Protein AF-A0A1Y3NRP9-F1 (afdb_monomer_lite)

Radius of gyration: 60.97 Å; chains: 1; bounding box: 98×82×213 Å

pLDDT: mean 75.51, std 15.4, range [26.47, 95.88]

Sequence (546 aa):
MSKFQNFGVNPIIKQLVQFDTFKNDYSIQDFVEQITEEQVIQARKENTEFEPRQFIRTFENAIEELVKLHEQVNSHIVTLEEEVKREEENKKNRAKELNSAFDDVFKAFEKLENRIGEVGNTAIRIGEQLENIDKQRNRTCDSKDIIQYFMEFNEGKYDRINELAENGDEGEYEATVILRRLINITNEVDAPGAENAKGNIEKYSEELEKKILEKFDKVYKENDIDKMAVYAKSLMNFNGGNSCIQMYINQNKLFLITANQSDFVCKDTDDNIAVVNYELSKLYDEIRKSCNEEWEKISKIFPNASYVMKMFIQRIFVQSIQMFIEGILKAAESVSIKLYLRNLYSSYMASKKLIEEIRNDLSEYLPNIYSYLERYLQDIFVPYLKGYLEKEKSFLTESYDKELAPFIAYHEYRKENLNKTMFTWAINSIASTATAAGYNPNNPNTPQAYANRLFGNLLEQGKINGSNSSINNSNNNNNNGENMNNNGVIFTEESGKLDTSLCMKLLKIHSESIIRCNELSIINELPQNIRDLFDILINYFGTSYI

Foldseek 3Di:
DDDDDDDDDDVQLVVCLDPVNPPDDDDPVVSLCSLCVVVVVVCVVVVDDRDVVVVVVSVVSSVVSNVVVVVVVVVVVVVVVVVVVVVVVVVVVVVVVVVVVVVVVVVVVVVVVVVCVVVVVVVVVVVVVVVVVVVVVVVVVLVVVLVVVLVCLLVVHCPVLVVQCVPDLVSVLVSLVSLLVNQVVLVVDPDDSSVSSNVSSVVVNVVSLVVLLVVLVVVVVVVPLQVLLSSQSSCCSPPNSPVVLCVVLVPDVLLVPPPDLVLQDDDPDPDDLQDARPSLLVNLVVVLVVLLVVLVSLVSRDPPSQVSSLVNVLCCLVRRLLVNLVSNLVNQVVPDLVSNLSNLLNSLVSLVVSQVSSCVSCVVPHPPSSVVSVVSSCVSCVVVLVCNLVSLLVVLVVVLCVLCVQQLQVVVVVVVVVVVVVVVVVLVVVVVVCVVVVDDPPDCPDPNVVVVVVVVVVVVVPDDDDDDDDPDPDPPPPVPQWDADPVGDTYHPCSNDQDPVSVVVSVVSLVSSLVSLVSSDDPVCSVVSNVVSVVSCCVSVVVVRD

Structure (mmCIF, N/CA/C/O backbone):
data_AF-A0A1Y3NRP9-F1
#
_entry.id   AF-A0A1Y3NRP9-F1
#
loop_
_atom_site.group_PDB
_atom_site.id
_atom_site.type_symbol
_atom_site.label_atom_id
_atom_site.label_alt_id
_atom_site.label_comp_id
_atom_site.label_asym_id
_atom_site.label_entity_id
_atom_site.label_seq_id
_atom_site.pdbx_PDB_ins_code
_atom_site.Cartn_x
_atom_site.Cartn_y
_atom_site.Cartn_z
_atom_site.occupancy
_atom_site.B_iso_or_equiv
_atom_site.auth_seq_id
_atom_site.auth_comp_id
_atom_site.auth_asym_id
_atom_site.auth_atom_id
_atom_site.pdbx_PDB_model_num
ATOM 1 N N . MET A 1 1 ? 11.721 -43.148 129.444 1.00 39.22 1 MET A N 1
ATOM 2 C CA . MET A 1 1 ? 12.886 -42.867 128.572 1.00 39.22 1 MET A CA 1
ATOM 3 C C . MET A 1 1 ? 12.612 -43.615 127.275 1.00 39.22 1 MET A C 1
ATOM 5 O O . MET A 1 1 ? 12.268 -44.776 127.368 1.00 39.22 1 MET A O 1
ATOM 9 N N . SER A 1 2 ? 12.540 -43.012 126.096 1.00 27.34 2 SER A N 1
ATOM 10 C CA . SER A 1 2 ? 13.417 -41.975 125.566 1.00 27.34 2 SER A CA 1
ATOM 11 C C . SER A 1 2 ? 12.659 -41.042 124.624 1.00 27.34 2 SER A C 1
ATOM 13 O O . SER A 1 2 ? 11.791 -41.466 123.866 1.00 27.34 2 SER A O 1
ATOM 15 N N . LYS A 1 3 ? 13.005 -39.756 124.713 1.00 36.31 3 LYS A N 1
ATOM 16 C CA . LYS A 1 3 ? 12.625 -38.709 123.768 1.00 36.31 3 LYS A CA 1
ATOM 17 C C . LYS A 1 3 ? 13.110 -39.121 122.376 1.00 36.31 3 LYS A C 1
ATOM 19 O O . LYS A 1 3 ? 14.314 -39.279 122.206 1.00 36.31 3 LYS A O 1
ATOM 24 N N . PHE A 1 4 ? 12.214 -39.254 121.403 1.00 30.48 4 PHE A N 1
ATOM 25 C CA . PHE A 1 4 ? 12.611 -39.212 119.999 1.00 30.48 4 PHE A CA 1
ATOM 26 C C . PHE A 1 4 ? 12.377 -37.801 119.478 1.00 30.48 4 PHE A C 1
ATOM 28 O O . PHE A 1 4 ? 11.256 -37.305 119.394 1.00 30.48 4 PHE A O 1
ATOM 35 N N . GLN A 1 5 ? 13.508 -37.150 119.244 1.00 33.22 5 GLN A N 1
ATOM 36 C CA . GLN A 1 5 ? 13.681 -35.841 118.647 1.00 33.22 5 GLN A CA 1
ATOM 37 C C . GLN A 1 5 ? 12.903 -35.751 117.326 1.00 33.22 5 GLN A C 1
ATOM 39 O O . GLN A 1 5 ? 13.033 -36.610 116.453 1.00 33.22 5 GLN A O 1
ATOM 44 N N . ASN A 1 6 ? 12.104 -34.695 117.184 1.00 38.97 6 ASN A N 1
ATOM 45 C CA . ASN A 1 6 ? 11.468 -34.319 115.928 1.00 38.97 6 ASN A CA 1
ATOM 46 C C . ASN A 1 6 ? 12.561 -33.763 114.999 1.00 38.97 6 ASN A C 1
ATOM 48 O O . ASN A 1 6 ? 12.908 -32.588 115.089 1.00 38.97 6 ASN A O 1
ATOM 52 N N . PHE A 1 7 ? 13.139 -34.608 114.147 1.00 40.16 7 PHE A N 1
ATOM 53 C CA . PHE A 1 7 ? 13.869 -34.139 112.972 1.00 40.16 7 PHE A CA 1
ATOM 54 C C . PHE A 1 7 ? 12.851 -33.994 111.837 1.00 40.16 7 PHE A C 1
ATOM 56 O O . PHE A 1 7 ? 12.137 -34.944 111.514 1.00 40.16 7 PHE A O 1
ATOM 63 N N . GLY A 1 8 ? 12.701 -32.762 111.345 1.00 44.75 8 GLY A N 1
ATOM 64 C CA . GLY A 1 8 ? 11.737 -32.387 110.314 1.00 44.75 8 GLY A CA 1
ATOM 65 C C . GLY A 1 8 ? 11.976 -33.085 108.975 1.00 44.75 8 GLY A C 1
ATOM 66 O O . GLY A 1 8 ? 13.008 -33.714 108.758 1.00 44.75 8 GLY A O 1
ATOM 67 N N . VAL A 1 9 ? 10.980 -32.959 108.093 1.00 52.06 9 VAL A N 1
ATOM 68 C CA . VAL A 1 9 ? 10.971 -33.452 106.706 1.00 52.06 9 VAL A CA 1
ATOM 69 C C . VAL A 1 9 ? 12.305 -33.148 106.024 1.00 52.06 9 VAL A C 1
ATOM 71 O O . VAL A 1 9 ? 12.740 -31.997 106.023 1.00 52.06 9 VAL A O 1
ATOM 74 N N . ASN A 1 10 ? 12.944 -34.170 105.452 1.00 57.06 10 ASN A N 1
ATOM 75 C CA . ASN A 1 10 ? 14.251 -34.018 104.825 1.00 57.06 10 ASN A CA 1
ATOM 76 C C . ASN A 1 10 ? 14.098 -33.139 103.556 1.00 57.06 10 ASN A C 1
ATOM 78 O O . ASN A 1 10 ? 13.385 -33.547 102.634 1.00 57.06 10 ASN A O 1
ATOM 82 N N . PRO A 1 11 ? 14.684 -31.925 103.487 1.00 59.78 11 PRO A N 1
ATOM 83 C CA . PRO A 1 11 ? 14.432 -30.949 102.414 1.00 59.78 11 PRO A CA 1
ATOM 84 C C . PRO A 1 11 ? 14.810 -31.454 101.013 1.00 59.78 11 PRO A C 1
ATOM 86 O O . PRO A 1 11 ? 14.262 -30.976 100.021 1.00 59.78 11 PRO A O 1
ATOM 89 N N . ILE A 1 12 ? 15.682 -32.460 100.943 1.00 61.00 12 ILE A N 1
ATOM 90 C CA . ILE A 1 12 ? 16.126 -33.124 99.713 1.00 61.00 12 ILE A CA 1
ATOM 91 C C . ILE A 1 12 ? 14.975 -33.897 99.045 1.00 61.00 12 ILE A C 1
ATOM 93 O O . ILE A 1 12 ? 14.807 -33.824 97.830 1.00 61.00 12 ILE A O 1
ATOM 97 N N . ILE A 1 13 ? 14.094 -34.538 99.824 1.00 63.09 13 ILE A N 1
ATOM 98 C CA . ILE A 1 13 ? 12.954 -35.311 99.291 1.00 63.09 13 ILE A CA 1
ATOM 99 C C . ILE A 1 13 ? 11.957 -34.387 98.571 1.00 63.09 13 ILE A C 1
ATOM 101 O O . ILE A 1 13 ? 11.422 -34.737 97.525 1.00 63.09 13 ILE A O 1
ATOM 105 N N . LYS A 1 14 ? 11.765 -33.163 99.074 1.00 62.81 14 LYS A N 1
ATOM 106 C CA . LYS A 1 14 ? 10.844 -32.175 98.490 1.00 62.81 14 LYS A CA 1
ATOM 107 C C . LYS A 1 14 ? 11.389 -31.501 97.218 1.00 62.81 14 LYS A C 1
ATOM 109 O O . LYS A 1 14 ? 10.617 -30.947 96.438 1.00 62.81 14 LYS A O 1
ATOM 114 N N . GLN A 1 15 ? 12.708 -31.517 97.014 1.00 64.06 15 GLN A N 1
ATOM 115 C CA . GLN A 1 15 ? 13.332 -31.077 95.760 1.00 64.06 15 GLN A CA 1
ATOM 116 C C . GLN A 1 15 ? 13.357 -32.189 94.706 1.00 64.06 15 GLN A C 1
ATOM 118 O O . GLN A 1 15 ? 13.179 -31.897 93.529 1.00 64.06 15 GLN A O 1
ATOM 123 N N . LEU A 1 16 ? 13.525 -33.450 95.118 1.00 63.00 16 LEU A N 1
ATOM 124 C CA . LEU A 1 16 ? 13.557 -34.597 94.206 1.00 63.00 16 LEU A CA 1
ATOM 125 C C . LEU A 1 16 ? 12.158 -35.015 93.720 1.00 63.00 16 LEU A C 1
ATOM 127 O O . LEU A 1 16 ? 12.005 -35.407 92.565 1.00 63.00 16 LEU A O 1
ATOM 131 N N . VAL A 1 17 ? 11.125 -34.888 94.560 1.00 65.06 17 VAL A N 1
ATOM 132 C CA . VAL A 1 17 ? 9.728 -35.211 94.214 1.00 65.06 17 VAL A CA 1
ATOM 133 C C . VAL A 1 17 ? 9.026 -33.979 93.625 1.00 65.06 17 VAL A C 1
ATOM 135 O O . VAL A 1 17 ? 8.167 -33.363 94.252 1.00 65.06 17 VAL A O 1
ATOM 138 N N . GLN A 1 18 ? 9.419 -33.585 92.412 1.00 67.88 18 GLN A N 1
ATOM 139 C CA . GLN A 1 18 ? 8.771 -32.516 91.641 1.00 67.88 18 GLN A CA 1
ATOM 140 C C . GLN A 1 18 ? 8.296 -33.036 90.285 1.00 67.88 18 GLN A C 1
ATOM 142 O O . GLN A 1 18 ? 8.907 -33.930 89.709 1.00 67.88 18 GLN A O 1
ATOM 147 N N . PHE A 1 19 ? 7.210 -32.456 89.764 1.00 61.84 19 PHE A N 1
ATOM 148 C CA . PHE A 1 19 ? 6.590 -32.866 88.497 1.00 61.84 19 PHE A CA 1
ATOM 149 C C . PHE A 1 19 ? 7.575 -32.868 87.314 1.00 61.84 19 PHE A C 1
ATOM 151 O O . PHE A 1 19 ? 7.547 -33.780 86.491 1.00 61.84 19 PHE A O 1
ATOM 158 N N . ASP A 1 20 ? 8.490 -31.895 87.263 1.00 62.84 20 ASP A N 1
ATOM 159 C CA . ASP A 1 20 ? 9.481 -31.777 86.187 1.00 62.84 20 ASP A CA 1
ATOM 160 C C . ASP A 1 20 ? 10.553 -32.883 86.218 1.00 62.84 20 ASP A C 1
ATOM 162 O O . ASP A 1 20 ? 11.059 -33.266 85.163 1.00 62.84 20 ASP A O 1
ATOM 166 N N . THR A 1 21 ? 10.850 -33.462 87.390 1.00 65.06 21 THR A N 1
ATOM 167 C CA . THR A 1 21 ? 11.812 -34.571 87.545 1.00 65.06 21 THR A CA 1
ATOM 168 C C . THR A 1 21 ? 11.322 -35.855 86.864 1.00 65.06 21 THR A C 1
ATOM 170 O O . THR A 1 21 ? 12.128 -36.644 86.378 1.00 65.06 21 THR A O 1
ATOM 173 N N . PHE A 1 22 ? 10.002 -36.052 86.778 1.00 68.06 22 PHE A N 1
ATOM 174 C CA . PHE A 1 22 ? 9.374 -37.245 86.187 1.00 68.06 22 PHE A CA 1
ATOM 175 C C . PHE A 1 22 ? 8.976 -37.067 84.715 1.00 68.06 22 PHE A C 1
ATOM 177 O O . PHE A 1 22 ? 8.343 -37.945 84.132 1.00 68.06 22 PHE A O 1
ATOM 184 N N . LYS A 1 23 ? 9.311 -35.923 84.110 1.00 62.09 23 LYS A N 1
ATOM 185 C CA . LYS A 1 23 ? 8.888 -35.571 82.749 1.00 62.09 23 LYS A CA 1
ATOM 186 C C . LYS A 1 23 ? 9.838 -36.085 81.651 1.00 62.09 23 LYS A C 1
ATOM 188 O O . LYS A 1 23 ? 9.413 -36.183 80.505 1.00 62.09 23 LYS A O 1
ATOM 193 N N . ASN A 1 24 ? 11.088 -36.417 81.996 1.00 63.88 24 ASN A N 1
ATOM 194 C CA . ASN A 1 24 ? 12.131 -36.938 81.091 1.00 63.88 24 ASN A CA 1
ATOM 195 C C . ASN A 1 24 ? 12.533 -38.386 81.464 1.00 63.88 24 ASN A C 1
ATOM 197 O O . ASN A 1 24 ? 11.901 -38.973 82.339 1.00 63.88 24 ASN A O 1
ATOM 201 N N . ASP A 1 25 ? 13.565 -38.954 80.813 1.00 55.47 25 ASP A N 1
ATOM 202 C CA . ASP A 1 25 ? 14.103 -40.311 81.053 1.00 55.47 25 ASP A CA 1
ATOM 203 C C . ASP A 1 25 ? 14.398 -40.567 82.543 1.00 55.47 25 ASP A C 1
ATOM 205 O O . ASP A 1 25 ? 15.464 -40.249 83.071 1.00 55.47 25 ASP A O 1
ATOM 209 N N . TYR A 1 26 ? 13.408 -41.131 83.231 1.00 70.06 26 TYR A N 1
ATOM 210 C CA . TYR A 1 26 ? 13.414 -41.364 84.666 1.00 70.06 26 TYR A CA 1
ATOM 211 C C . TYR A 1 26 ? 13.980 -42.754 84.978 1.00 70.06 26 TYR A C 1
ATOM 213 O O . TYR A 1 26 ? 13.404 -43.775 84.593 1.00 70.06 26 TYR A O 1
ATOM 221 N N . SER A 1 27 ? 15.094 -42.800 85.713 1.00 71.94 27 SER A N 1
ATOM 222 C CA . SER A 1 27 ? 15.652 -44.035 86.270 1.00 71.94 27 SER A CA 1
ATOM 223 C C . SER A 1 27 ? 15.217 -44.193 87.726 1.00 71.94 27 SER A C 1
ATOM 225 O O . SER A 1 27 ? 15.566 -43.393 88.595 1.00 71.94 27 SER A O 1
ATOM 227 N N . ILE A 1 28 ? 14.473 -45.267 88.005 1.00 74.69 28 ILE A N 1
ATOM 228 C CA . ILE A 1 28 ? 14.049 -45.639 89.366 1.00 74.69 28 ILE A CA 1
ATOM 229 C C . ILE A 1 28 ? 15.273 -45.877 90.264 1.00 74.69 28 ILE A C 1
ATOM 231 O O . ILE A 1 28 ? 15.229 -45.590 91.458 1.00 74.69 28 ILE A O 1
ATOM 235 N N . GLN A 1 29 ? 16.364 -46.402 89.694 1.00 72.50 29 GLN A N 1
ATOM 236 C CA . GLN A 1 29 ? 17.581 -46.728 90.438 1.00 72.50 29 GLN A CA 1
ATOM 237 C C . GLN A 1 29 ? 18.276 -45.457 90.932 1.00 72.50 29 GLN A C 1
ATOM 239 O O . GLN A 1 29 ? 18.529 -45.340 92.127 1.00 72.50 29 GLN A O 1
ATOM 244 N N . ASP A 1 30 ? 18.462 -44.478 90.049 1.00 71.88 30 ASP A N 1
ATOM 245 C CA . ASP A 1 30 ? 19.112 -43.200 90.355 1.00 71.88 30 ASP A CA 1
ATOM 246 C C . ASP A 1 30 ? 18.309 -42.404 91.394 1.00 71.88 30 ASP A C 1
ATOM 248 O O . ASP A 1 30 ? 18.873 -41.779 92.289 1.00 71.88 30 ASP A O 1
ATOM 252 N N . PHE A 1 31 ? 16.976 -42.465 91.321 1.00 74.06 31 PHE A N 1
ATOM 253 C CA . PHE A 1 31 ? 16.089 -41.812 92.285 1.00 74.06 31 PHE A CA 1
ATOM 254 C C . PHE A 1 31 ? 16.198 -42.422 93.689 1.00 74.06 31 PHE A C 1
ATOM 256 O O . PHE A 1 31 ? 16.277 -41.702 94.686 1.00 74.06 31 PHE A O 1
ATOM 263 N N . VAL A 1 32 ? 16.221 -43.755 93.783 1.00 74.31 32 VAL A N 1
ATOM 264 C CA . VAL A 1 32 ? 16.392 -44.459 95.064 1.00 74.31 32 VAL A CA 1
ATOM 265 C C . VAL A 1 32 ? 17.797 -44.234 95.624 1.00 74.31 32 VAL A C 1
ATOM 267 O O . VAL A 1 32 ? 17.948 -44.052 96.834 1.00 74.31 32 VAL A O 1
ATOM 270 N N . GLU A 1 33 ? 18.812 -44.194 94.761 1.00 73.19 33 GLU A N 1
ATOM 271 C CA . GLU A 1 33 ? 20.187 -43.877 95.143 1.00 73.19 33 GLU A CA 1
ATOM 272 C C . GLU A 1 33 ? 20.271 -42.463 95.732 1.00 73.19 33 GLU A C 1
ATOM 274 O O . GLU A 1 33 ? 20.690 -42.319 96.875 1.00 73.19 33 GLU A O 1
ATOM 279 N N . GLN A 1 34 ? 19.728 -41.445 95.060 1.00 70.94 34 GLN A N 1
ATOM 280 C CA . GLN A 1 34 ? 19.735 -40.054 95.542 1.00 70.94 34 GLN A CA 1
ATOM 281 C C . GLN A 1 34 ? 18.970 -39.845 96.861 1.00 70.94 34 GLN A C 1
ATOM 283 O O . GLN A 1 34 ? 19.367 -39.018 97.683 1.00 70.94 34 GLN A O 1
ATOM 288 N N . ILE A 1 35 ? 17.889 -40.595 97.105 1.00 73.25 35 ILE A N 1
ATOM 289 C CA . ILE A 1 35 ? 17.135 -40.520 98.372 1.00 73.25 35 ILE A CA 1
ATOM 290 C C . ILE A 1 35 ? 17.902 -41.166 99.532 1.00 73.25 35 ILE A C 1
ATOM 292 O O . ILE A 1 35 ? 17.763 -40.740 100.681 1.00 73.25 35 ILE A O 1
ATOM 296 N N . THR A 1 36 ? 18.697 -42.200 99.253 1.00 71.81 36 THR A N 1
ATOM 297 C CA . THR A 1 36 ? 19.393 -42.985 100.284 1.00 71.81 36 THR A CA 1
ATOM 298 C C . THR A 1 36 ? 20.852 -42.582 100.483 1.00 71.81 36 THR A C 1
ATOM 300 O O . THR A 1 36 ? 21.410 -42.870 101.543 1.00 71.81 36 THR A O 1
ATOM 303 N N . GLU A 1 37 ? 21.458 -41.874 99.528 1.00 72.31 37 GLU A N 1
ATOM 304 C CA . GLU A 1 37 ? 22.879 -41.516 99.497 1.00 72.31 37 GLU A CA 1
ATOM 305 C C . GLU A 1 37 ? 23.331 -40.772 100.760 1.00 72.31 37 GLU A C 1
ATOM 307 O O . GLU A 1 37 ? 24.327 -41.151 101.376 1.00 72.31 37 GLU A O 1
ATOM 312 N N . GLU A 1 38 ? 22.573 -39.775 101.222 1.00 67.06 38 GLU A N 1
ATOM 313 C CA . GLU A 1 38 ? 22.922 -39.003 102.423 1.00 67.06 38 GLU A CA 1
ATOM 314 C C . GLU A 1 38 ? 22.936 -39.882 103.688 1.00 67.06 38 GLU A C 1
ATOM 316 O O . GLU A 1 38 ? 23.861 -39.810 104.503 1.00 67.06 38 GLU A O 1
ATOM 321 N N . GLN A 1 39 ? 21.963 -40.791 103.811 1.00 64.81 39 GLN A N 1
ATOM 322 C CA . GLN A 1 39 ? 21.870 -41.729 104.934 1.00 64.81 39 GLN A CA 1
ATOM 323 C C . GLN A 1 39 ? 22.956 -42.814 104.870 1.00 64.81 39 GLN A C 1
ATOM 325 O O . GLN A 1 39 ? 23.493 -43.221 105.902 1.00 64.81 39 GLN A O 1
ATOM 330 N N . VAL A 1 40 ? 23.338 -43.249 103.665 1.00 67.00 40 VAL A N 1
ATOM 331 C CA . VAL A 1 40 ? 24.437 -44.203 103.440 1.00 67.00 40 VAL A CA 1
ATOM 332 C C . VAL A 1 40 ? 25.797 -43.561 103.740 1.00 67.00 40 VAL A C 1
ATOM 334 O O . VAL A 1 40 ? 26.653 -44.198 104.362 1.00 67.00 40 VAL A O 1
ATOM 337 N N . ILE A 1 41 ? 26.008 -42.298 103.355 1.00 67.00 41 ILE A N 1
ATOM 338 C CA . ILE A 1 41 ? 27.228 -41.536 103.668 1.00 67.00 41 ILE A CA 1
ATOM 339 C C . ILE A 1 41 ? 27.352 -41.315 105.180 1.00 67.00 41 ILE A C 1
ATOM 341 O O . ILE A 1 41 ? 28.453 -41.435 105.728 1.00 67.00 41 ILE A O 1
ATOM 345 N N . GLN A 1 42 ? 26.245 -41.024 105.866 1.00 65.38 42 GLN A N 1
ATOM 346 C CA . GLN A 1 42 ? 26.240 -40.817 107.313 1.00 65.38 42 GLN A CA 1
ATOM 347 C C . GLN A 1 42 ? 26.532 -42.115 108.084 1.00 65.38 42 GLN A C 1
ATOM 349 O O . GLN A 1 42 ? 27.410 -42.118 108.948 1.00 65.38 42 GLN A O 1
ATOM 354 N N . ALA A 1 43 ? 25.923 -43.237 107.687 1.00 61.34 43 ALA A N 1
ATOM 355 C CA . ALA A 1 43 ? 26.215 -44.557 108.256 1.00 61.34 43 ALA A CA 1
ATOM 356 C C . ALA A 1 43 ? 27.685 -44.981 108.049 1.00 61.34 43 ALA A C 1
ATOM 358 O O . ALA A 1 43 ? 28.317 -45.536 108.949 1.00 61.34 43 ALA A O 1
ATOM 359 N N . ARG A 1 44 ? 28.278 -44.655 106.889 1.00 64.38 44 ARG A N 1
ATOM 360 C CA . ARG A 1 44 ? 29.705 -44.920 106.619 1.00 64.38 44 ARG A CA 1
ATOM 361 C C . ARG A 1 44 ? 30.657 -44.080 107.474 1.00 64.38 44 ARG A C 1
ATOM 363 O O . ARG A 1 44 ? 31.737 -44.564 107.799 1.00 64.38 44 ARG A O 1
ATOM 370 N N . LYS A 1 45 ? 30.303 -42.838 107.824 1.00 63.28 45 LYS A N 1
ATOM 371 C CA . LYS A 1 45 ? 31.150 -41.963 108.661 1.00 63.28 45 LYS A CA 1
ATOM 372 C C . LYS A 1 45 ? 31.144 -42.359 110.134 1.00 63.28 45 LYS A C 1
ATOM 374 O O . LYS A 1 45 ? 32.172 -42.225 110.791 1.00 63.28 45 LYS A O 1
ATOM 379 N N . GLU A 1 46 ? 30.008 -42.822 110.645 1.00 62.00 46 GLU A N 1
ATOM 380 C CA . GLU A 1 46 ? 29.842 -43.161 112.065 1.00 62.00 46 GLU A CA 1
ATOM 381 C C . GLU A 1 46 ? 30.258 -44.604 112.399 1.00 62.00 46 GLU A C 1
ATOM 383 O O . GLU A 1 46 ? 30.379 -44.948 113.573 1.00 62.00 46 GLU A O 1
ATOM 388 N N . ASN A 1 47 ? 30.567 -45.423 111.383 1.00 54.19 47 ASN A N 1
ATOM 389 C CA . ASN A 1 47 ? 30.997 -46.821 111.521 1.00 54.19 47 ASN A CA 1
ATOM 390 C C . ASN A 1 47 ? 30.016 -47.655 112.374 1.00 54.19 47 ASN A C 1
ATOM 392 O O . ASN A 1 47 ? 30.412 -48.524 113.154 1.00 54.19 47 ASN A O 1
ATOM 396 N N . THR A 1 48 ? 28.726 -47.343 112.238 1.00 57.56 48 THR A N 1
ATOM 397 C CA . THR A 1 48 ? 27.593 -47.982 112.908 1.00 57.56 48 THR A CA 1
ATOM 398 C C . THR A 1 48 ? 26.830 -48.874 111.929 1.00 57.56 48 THR A C 1
ATOM 400 O O . THR A 1 48 ? 26.799 -48.637 110.721 1.00 57.56 48 THR A O 1
ATOM 403 N N . GLU A 1 49 ? 26.238 -49.948 112.455 1.00 60.03 49 GLU A N 1
ATOM 404 C CA . GLU A 1 49 ? 25.377 -50.856 111.695 1.00 60.03 49 GLU A CA 1
ATOM 405 C C . GLU A 1 49 ? 24.156 -50.092 111.157 1.00 60.03 49 GLU A C 1
ATOM 407 O O . GLU A 1 49 ? 23.594 -49.246 111.853 1.00 60.03 49 GLU A O 1
ATOM 412 N N . PHE A 1 50 ? 23.767 -50.354 109.904 1.00 61.09 50 PHE A N 1
ATOM 413 C CA . PHE A 1 50 ? 22.676 -49.632 109.246 1.00 61.09 50 PHE A CA 1
ATOM 414 C C . PHE A 1 50 ? 21.390 -49.719 110.072 1.00 61.09 50 PHE A C 1
ATOM 416 O O . PHE A 1 50 ? 20.841 -50.806 110.231 1.00 61.09 50 PHE A O 1
ATOM 423 N N . GLU A 1 51 ? 20.873 -48.585 110.556 1.00 63.12 51 GLU A N 1
ATOM 424 C CA . GLU A 1 51 ? 19.602 -48.553 111.282 1.00 63.12 51 GLU A CA 1
ATOM 425 C C . GLU A 1 51 ? 18.412 -48.614 110.305 1.00 63.12 51 GLU A C 1
ATOM 427 O O . GLU A 1 51 ? 18.074 -47.604 109.677 1.00 63.12 51 GLU A O 1
ATOM 432 N N . PRO A 1 52 ? 17.681 -49.744 110.200 1.00 68.31 52 PRO A N 1
ATOM 433 C CA . PRO A 1 52 ? 16.645 -49.909 109.174 1.00 68.31 52 PRO A CA 1
ATOM 434 C C . PRO A 1 52 ? 15.466 -48.944 109.358 1.00 68.31 52 PRO A C 1
ATOM 436 O O . PRO A 1 52 ? 14.769 -48.597 108.410 1.00 68.31 52 PRO A O 1
ATOM 439 N N . ARG A 1 53 ? 15.251 -48.469 110.591 1.00 71.50 53 ARG A N 1
ATOM 440 C CA . ARG A 1 53 ? 14.151 -47.561 110.944 1.00 71.50 53 ARG A CA 1
ATOM 441 C C . ARG A 1 53 ? 14.297 -46.174 110.316 1.00 71.50 53 ARG A C 1
ATOM 443 O O . ARG A 1 53 ? 13.284 -45.528 110.065 1.00 71.50 53 ARG A O 1
ATOM 450 N N . GLN A 1 54 ? 15.525 -45.718 110.062 1.00 71.56 54 GLN A N 1
ATOM 451 C CA . GLN A 1 54 ? 15.766 -44.402 109.464 1.00 71.56 54 GLN A CA 1
ATOM 452 C C . GLN A 1 54 ? 15.497 -44.406 107.953 1.00 71.56 54 GLN A C 1
ATOM 454 O O . GLN A 1 54 ? 14.935 -43.434 107.450 1.00 71.56 54 GLN A O 1
ATOM 459 N N . PHE A 1 55 ? 15.815 -45.512 107.267 1.00 72.50 55 PHE A N 1
ATOM 460 C CA . PHE A 1 55 ? 15.512 -45.725 105.846 1.00 72.50 55 PHE A CA 1
ATOM 461 C C . PHE A 1 55 ? 14.020 -45.952 105.593 1.00 72.50 55 PHE A C 1
ATOM 463 O O . PHE A 1 55 ? 13.450 -45.387 104.668 1.00 72.50 55 PHE A O 1
ATOM 470 N N . ILE A 1 56 ? 13.352 -46.745 106.439 1.00 77.12 56 ILE A N 1
ATOM 471 C CA . ILE A 1 56 ? 11.899 -46.948 106.320 1.00 77.12 56 ILE A CA 1
ATOM 472 C C . ILE A 1 56 ? 11.178 -45.603 106.417 1.00 77.12 56 ILE A C 1
ATOM 474 O O . ILE A 1 56 ? 10.320 -45.312 105.595 1.00 77.12 56 ILE A O 1
ATOM 478 N N . ARG A 1 57 ? 11.590 -44.735 107.346 1.00 75.81 57 ARG A N 1
ATOM 479 C CA . ARG A 1 57 ? 10.968 -43.422 107.524 1.00 75.81 57 ARG A CA 1
ATOM 480 C C . ARG A 1 57 ? 11.217 -42.467 106.350 1.00 75.81 57 ARG A C 1
ATOM 482 O O . ARG A 1 57 ? 10.342 -41.668 106.030 1.00 75.81 57 ARG A O 1
ATOM 489 N N . THR A 1 58 ? 12.385 -42.511 105.704 1.00 75.69 58 THR A N 1
ATOM 490 C CA . THR A 1 58 ? 12.643 -41.702 104.498 1.00 75.69 58 THR A CA 1
ATOM 491 C C . THR A 1 58 ? 11.875 -42.215 103.291 1.00 75.69 58 THR A C 1
ATOM 493 O O . THR A 1 58 ? 11.311 -41.397 102.566 1.00 75.69 58 THR A O 1
ATOM 496 N N . PHE A 1 59 ? 11.760 -43.533 103.117 1.00 78.31 59 PHE A N 1
ATOM 497 C CA . PHE A 1 59 ? 10.909 -44.115 102.080 1.00 78.31 59 PHE A CA 1
ATOM 498 C C . PHE A 1 59 ? 9.421 -43.856 102.324 1.00 78.31 59 PHE A C 1
ATOM 500 O O . PHE A 1 59 ? 8.725 -43.494 101.384 1.00 78.31 59 PHE A O 1
ATOM 507 N N . GLU A 1 60 ? 8.933 -43.962 103.562 1.00 82.19 60 GLU A N 1
ATOM 508 C CA . GLU A 1 60 ? 7.550 -43.613 103.919 1.00 82.19 60 GLU A CA 1
ATOM 509 C C . GLU A 1 60 ? 7.250 -42.145 103.593 1.00 82.19 60 GLU A C 1
ATOM 511 O O . GLU A 1 60 ? 6.256 -41.863 102.929 1.00 82.19 60 GLU A O 1
ATOM 516 N N . ASN A 1 61 ? 8.149 -41.222 103.954 1.00 80.00 61 ASN A N 1
ATOM 517 C CA . ASN A 1 61 ? 8.003 -39.804 103.613 1.00 80.00 61 ASN A CA 1
ATOM 518 C C . ASN A 1 61 ? 8.043 -39.558 102.091 1.00 80.00 61 ASN A C 1
ATOM 520 O O . ASN A 1 61 ? 7.286 -38.733 101.584 1.00 80.00 61 ASN A O 1
ATOM 524 N N . ALA A 1 62 ? 8.916 -40.252 101.352 1.00 77.25 62 ALA A N 1
ATOM 525 C CA . ALA A 1 62 ? 9.004 -40.124 99.896 1.00 77.25 62 ALA A CA 1
ATOM 526 C C . ALA A 1 62 ? 7.758 -40.686 99.193 1.00 77.25 62 ALA A C 1
ATOM 528 O O . ALA A 1 62 ? 7.257 -40.070 98.255 1.00 77.25 62 ALA A O 1
ATOM 529 N N . ILE A 1 63 ? 7.225 -41.815 99.669 1.00 82.50 63 ILE A N 1
ATOM 530 C CA . ILE A 1 63 ? 5.967 -42.393 99.184 1.00 82.50 63 ILE A CA 1
ATOM 531 C C . ILE A 1 63 ? 4.807 -41.439 99.472 1.00 82.50 63 ILE A C 1
ATOM 533 O O . ILE A 1 63 ? 3.986 -41.210 98.590 1.00 82.50 63 ILE A O 1
ATOM 537 N N . GLU A 1 64 ? 4.745 -40.848 100.667 1.00 82.44 64 GLU A N 1
ATOM 538 C CA . GLU A 1 64 ? 3.675 -39.913 101.024 1.00 82.44 64 GLU A CA 1
ATOM 539 C C . GLU A 1 64 ? 3.671 -38.674 100.112 1.00 82.44 64 GLU A C 1
ATOM 541 O O . GLU A 1 64 ? 2.618 -38.269 99.617 1.00 82.44 64 GLU A O 1
ATOM 546 N N . GLU A 1 65 ? 4.840 -38.097 99.823 1.00 79.88 65 GLU A N 1
ATOM 547 C CA . GLU A 1 65 ? 4.952 -36.963 98.896 1.00 79.88 65 GLU A CA 1
ATOM 548 C C . GLU A 1 65 ? 4.690 -37.368 97.432 1.00 79.88 65 GLU A C 1
ATOM 550 O O . GLU A 1 65 ? 4.071 -36.602 96.693 1.00 79.88 65 GLU A O 1
ATOM 555 N N . LEU A 1 66 ? 5.066 -38.582 97.013 1.00 81.31 66 LEU A N 1
ATOM 556 C CA . LEU A 1 66 ? 4.739 -39.114 95.682 1.00 81.31 66 LEU A CA 1
ATOM 557 C C . LEU A 1 66 ? 3.237 -39.340 95.495 1.00 81.31 66 LEU A C 1
ATOM 559 O O . LEU A 1 66 ? 2.698 -39.025 94.435 1.00 81.31 66 LEU A O 1
ATOM 563 N N . VAL A 1 67 ? 2.546 -39.851 96.517 1.00 85.88 67 VAL A N 1
ATOM 564 C CA . VAL A 1 67 ? 1.086 -40.019 96.493 1.00 85.88 67 VAL A CA 1
ATOM 565 C C . VAL A 1 67 ? 0.403 -38.657 96.384 1.00 85.88 67 VAL A C 1
ATOM 567 O O . VAL A 1 67 ? -0.476 -38.492 95.540 1.00 85.88 67 VAL A O 1
ATOM 570 N N . LYS A 1 68 ? 0.859 -37.654 97.147 1.00 85.19 68 LYS A N 1
ATOM 571 C CA . LYS A 1 68 ? 0.354 -36.275 97.032 1.00 85.19 68 LYS A CA 1
ATOM 572 C C . LYS A 1 68 ? 0.586 -35.693 95.638 1.00 85.19 68 LYS A C 1
ATOM 574 O O . LYS A 1 68 ? -0.321 -35.074 95.085 1.00 85.19 68 LYS A O 1
ATOM 579 N N . LEU A 1 69 ? 1.768 -35.896 95.052 1.00 84.56 69 LEU A N 1
ATOM 580 C CA . LEU A 1 69 ? 2.066 -35.434 93.694 1.00 84.56 69 LEU A CA 1
ATOM 581 C C . LEU A 1 69 ? 1.171 -36.131 92.660 1.00 84.56 69 LEU A C 1
ATOM 583 O O . LEU A 1 69 ? 0.615 -35.470 91.789 1.00 84.56 69 LEU A O 1
ATOM 587 N N . HIS A 1 70 ? 0.972 -37.444 92.779 1.00 84.75 70 HIS A N 1
ATOM 588 C CA . HIS A 1 70 ? 0.081 -38.206 91.904 1.00 84.75 70 HIS A CA 1
ATOM 589 C C . HIS A 1 70 ? -1.379 -37.731 92.004 1.00 84.75 70 HIS A C 1
ATOM 591 O O . HIS A 1 70 ? -2.043 -37.564 90.982 1.00 84.75 70 HIS A O 1
ATOM 597 N N . GLU A 1 71 ? -1.879 -37.448 93.210 1.00 88.62 71 GLU A N 1
ATOM 598 C CA . GLU A 1 71 ? -3.212 -36.861 93.406 1.00 88.62 71 GLU A CA 1
ATOM 599 C C . GLU A 1 71 ? -3.329 -35.464 92.779 1.00 88.62 71 GLU A C 1
ATOM 601 O O . GLU A 1 71 ? -4.330 -35.166 92.125 1.00 88.62 71 GLU A O 1
ATOM 606 N N . GLN A 1 72 ? -2.298 -34.623 92.909 1.00 87.69 72 GLN A N 1
ATOM 607 C CA . GLN A 1 72 ? -2.260 -33.300 92.276 1.00 87.69 72 GLN A CA 1
ATOM 608 C C . GLN A 1 72 ? -2.250 -33.389 90.747 1.00 87.69 72 GLN A C 1
ATOM 610 O O . GLN A 1 72 ? -2.991 -32.659 90.090 1.00 87.69 72 GLN A O 1
ATOM 615 N N . VAL A 1 73 ? -1.452 -34.296 90.179 1.00 87.06 73 VAL A N 1
ATOM 616 C CA . VAL A 1 73 ? -1.379 -34.512 88.729 1.00 87.06 73 VAL A CA 1
ATOM 617 C C . VAL A 1 73 ? -2.702 -35.046 88.195 1.00 87.06 73 VAL A C 1
ATOM 619 O O . VAL A 1 73 ? -3.204 -34.514 87.210 1.00 87.06 73 VAL A O 1
ATOM 622 N N . ASN A 1 74 ? -3.318 -36.025 88.861 1.00 89.44 74 ASN A N 1
ATOM 623 C CA . ASN A 1 74 ? -4.624 -36.542 88.447 1.00 89.44 74 ASN A CA 1
ATOM 624 C C . ASN A 1 74 ? -5.720 -35.479 88.538 1.00 89.44 74 ASN A C 1
ATOM 626 O O . ASN A 1 74 ? -6.530 -35.363 87.622 1.00 89.44 74 ASN A O 1
ATOM 630 N N . SER A 1 75 ? -5.722 -34.667 89.597 1.00 91.19 75 SER A N 1
ATOM 631 C CA . SER A 1 75 ? -6.630 -33.522 89.704 1.00 91.19 75 SER A CA 1
ATOM 632 C C . SER A 1 75 ? -6.425 -32.546 88.541 1.00 91.19 75 SER A C 1
ATOM 634 O O . SER A 1 75 ? -7.389 -32.130 87.899 1.00 91.19 75 SER A O 1
ATOM 636 N N . HIS A 1 76 ? -5.169 -32.251 88.191 1.00 90.88 76 HIS A N 1
ATOM 637 C CA . HIS A 1 76 ? -4.861 -31.372 87.069 1.00 90.88 76 HIS A CA 1
ATOM 638 C C . HIS A 1 76 ? -5.304 -31.956 85.717 1.00 90.88 76 HIS A C 1
ATOM 640 O O . HIS A 1 76 ? -5.894 -31.235 84.913 1.00 90.88 76 HIS A O 1
ATOM 646 N N . ILE A 1 77 ? -5.101 -33.258 85.491 1.00 90.00 77 ILE A N 1
ATOM 647 C CA . ILE A 1 77 ? -5.573 -33.962 84.289 1.00 90.00 77 ILE A CA 1
ATOM 648 C C . ILE A 1 77 ? -7.091 -33.827 84.160 1.00 90.00 77 ILE A C 1
ATOM 650 O O . ILE A 1 77 ? -7.562 -33.387 83.116 1.00 90.00 77 ILE A O 1
ATOM 654 N N . VAL A 1 78 ? -7.848 -34.100 85.226 1.00 94.38 78 VAL A N 1
ATOM 655 C CA . VAL A 1 78 ? -9.315 -33.979 85.204 1.00 94.38 78 VAL A CA 1
ATOM 656 C C . VAL A 1 78 ? -9.746 -32.542 84.898 1.00 94.38 78 VAL A C 1
ATOM 658 O O . VAL A 1 78 ? -10.620 -32.330 84.059 1.00 94.38 78 VAL A O 1
ATOM 661 N N . THR A 1 79 ? -9.106 -31.535 85.505 1.00 94.50 79 THR A N 1
ATOM 662 C CA . THR A 1 79 ? -9.437 -30.129 85.208 1.00 94.50 79 THR A CA 1
ATOM 663 C C . THR A 1 79 ? -9.156 -29.748 83.754 1.00 94.50 79 THR A C 1
ATOM 665 O O . THR A 1 79 ? -9.962 -29.047 83.142 1.00 94.50 79 THR A O 1
ATOM 668 N N . LEU A 1 80 ? -8.050 -30.236 83.183 1.00 92.69 80 LEU A N 1
ATOM 669 C CA . LEU A 1 80 ? -7.697 -29.995 81.785 1.00 92.69 80 LEU A CA 1
ATOM 670 C C . LEU A 1 80 ? -8.646 -30.728 80.834 1.00 92.69 80 LEU A C 1
ATOM 672 O O . LEU A 1 80 ? -9.054 -30.153 79.830 1.00 92.69 80 LEU A O 1
ATOM 676 N N . GLU A 1 81 ? -9.043 -31.963 81.143 1.00 93.50 81 GLU A N 1
ATOM 677 C CA . GLU A 1 81 ? -10.032 -32.712 80.359 1.00 93.50 81 GLU A CA 1
ATOM 678 C C . GLU A 1 81 ? -11.390 -31.997 80.330 1.00 93.50 81 GLU A C 1
ATOM 680 O O . GLU A 1 81 ? -12.010 -31.874 79.270 1.00 93.50 81 GLU A O 1
ATOM 685 N N . GLU A 1 82 ? -11.842 -31.471 81.471 1.00 94.50 82 GLU A N 1
ATOM 686 C CA . GLU A 1 82 ? -13.072 -30.679 81.550 1.00 94.50 82 GLU A CA 1
ATOM 687 C C . GLU A 1 82 ? -12.976 -29.367 80.760 1.00 94.50 82 GLU A C 1
ATOM 689 O O . GLU A 1 82 ? -13.939 -28.973 80.092 1.00 94.50 82 GLU A O 1
ATOM 694 N N . GLU A 1 83 ? -11.830 -28.686 80.811 1.00 94.25 83 GLU A N 1
ATOM 695 C CA . GLU A 1 83 ? -11.590 -27.456 80.056 1.00 94.25 83 GLU A CA 1
ATOM 696 C C . GLU A 1 83 ? -11.542 -27.717 78.546 1.00 94.25 83 GLU A C 1
ATOM 698 O O . GLU A 1 83 ? -12.221 -27.024 77.784 1.00 94.25 83 GLU A O 1
ATOM 703 N N . VAL A 1 84 ? -10.837 -28.766 78.115 1.00 95.50 84 VAL A N 1
ATOM 704 C CA . VAL A 1 84 ? -10.783 -29.188 76.709 1.00 95.50 84 VAL A CA 1
ATOM 705 C C . VAL A 1 84 ? -12.177 -29.530 76.204 1.00 95.50 84 VAL A C 1
ATOM 707 O O . VAL A 1 84 ? -12.579 -29.030 75.156 1.00 95.50 84 VAL A O 1
ATOM 710 N N . LYS A 1 85 ? -12.958 -30.306 76.962 1.00 94.88 85 LYS A N 1
ATOM 711 C CA . LYS A 1 85 ? -14.326 -30.669 76.573 1.00 94.88 85 LYS A CA 1
ATOM 712 C C . LYS A 1 85 ? -15.232 -29.444 76.424 1.00 94.88 85 LYS A C 1
ATOM 714 O O . LYS A 1 85 ? -16.014 -29.367 75.476 1.00 94.88 85 LYS A O 1
ATOM 719 N N . ARG A 1 86 ? -15.111 -28.467 77.328 1.00 94.69 86 ARG A N 1
ATOM 720 C CA . ARG A 1 86 ? -15.859 -27.202 77.264 1.00 94.69 86 ARG A CA 1
ATOM 721 C C . ARG A 1 86 ? -15.474 -26.386 76.029 1.00 94.69 86 ARG A C 1
ATOM 723 O O . ARG A 1 86 ? -16.349 -25.885 75.323 1.00 94.69 86 ARG A O 1
ATOM 730 N N . GLU A 1 87 ? -14.180 -26.282 75.741 1.00 92.12 87 GLU A N 1
ATOM 731 C CA . GLU A 1 87 ? -13.675 -25.576 74.562 1.00 92.12 87 GLU A CA 1
ATOM 732 C C . GLU A 1 87 ? -14.044 -26.279 73.250 1.00 92.12 87 GLU A C 1
ATOM 734 O O . GLU A 1 87 ? -14.379 -25.618 72.265 1.00 92.12 87 GLU A O 1
ATOM 739 N N . GLU A 1 88 ? -14.047 -27.611 73.217 1.00 92.25 88 GLU A N 1
ATOM 740 C CA . GLU A 1 88 ? -14.536 -28.387 72.076 1.00 92.25 88 GLU A CA 1
ATOM 741 C C . GLU A 1 88 ? -16.020 -28.130 71.810 1.00 92.25 88 GLU A C 1
ATOM 743 O O . GLU A 1 88 ? -16.415 -27.917 70.659 1.00 92.25 88 GLU A O 1
ATOM 748 N N . GLU A 1 89 ? -16.847 -28.100 72.855 1.00 93.94 89 GLU A N 1
ATOM 749 C CA . GLU A 1 89 ? -18.276 -27.824 72.728 1.00 93.94 89 GLU A CA 1
ATOM 750 C C . GLU A 1 89 ? -18.535 -26.386 72.254 1.00 93.94 89 GLU A C 1
ATOM 752 O O . GLU A 1 89 ? -19.307 -26.173 71.312 1.00 93.94 89 GLU A O 1
ATOM 757 N N . ASN A 1 90 ? -17.802 -25.411 72.799 1.00 94.38 90 ASN A N 1
ATOM 758 C CA . ASN A 1 90 ? -17.834 -24.021 72.343 1.00 94.38 90 ASN A CA 1
ATOM 759 C C . ASN A 1 90 ? -17.429 -23.891 70.867 1.00 94.38 90 ASN A C 1
ATOM 761 O O . ASN A 1 90 ? -18.133 -23.249 70.082 1.00 94.38 90 ASN A O 1
ATOM 765 N N . LYS A 1 91 ? -16.331 -24.536 70.450 1.00 91.88 91 LYS A N 1
ATOM 766 C CA . LYS A 1 91 ? -15.884 -24.541 69.047 1.00 91.88 91 LYS A CA 1
ATOM 767 C C . LYS A 1 91 ? -16.903 -25.203 68.129 1.00 91.88 91 LYS A C 1
ATOM 769 O O . LYS A 1 91 ? -17.174 -24.679 67.050 1.00 91.88 91 LYS A O 1
ATOM 774 N N . LYS A 1 92 ? -17.504 -26.317 68.551 1.00 95.00 92 LYS A N 1
ATOM 775 C CA . LYS A 1 92 ? -18.546 -27.016 67.789 1.00 95.00 92 LYS A CA 1
ATOM 776 C C . LYS A 1 92 ? -19.791 -26.150 67.608 1.00 95.00 92 LYS A C 1
ATOM 778 O O . LYS A 1 92 ? -20.357 -26.131 66.516 1.00 95.00 92 LYS A O 1
ATOM 783 N N . ASN A 1 93 ? -20.204 -25.423 68.643 1.00 94.31 93 ASN A N 1
ATOM 784 C CA . ASN A 1 93 ? -21.336 -24.501 68.565 1.00 94.31 93 ASN A CA 1
ATOM 785 C C . ASN A 1 93 ? -21.023 -23.319 67.644 1.00 94.31 93 ASN A C 1
ATOM 787 O O . ASN A 1 93 ? -21.790 -23.058 66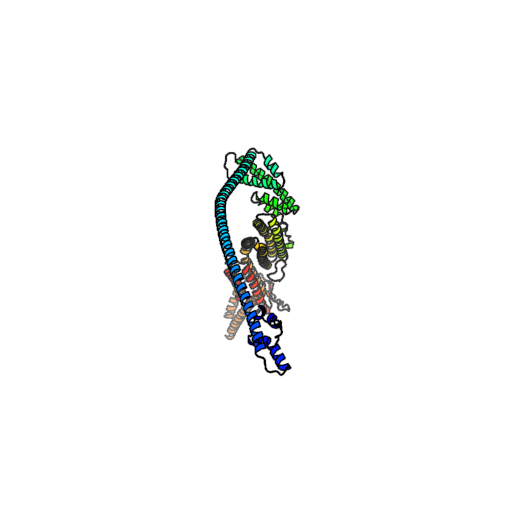.719 1.00 94.31 93 ASN A O 1
ATOM 791 N N . ARG A 1 94 ? -19.841 -22.708 67.782 1.00 94.25 94 ARG A N 1
ATOM 792 C CA . ARG A 1 94 ? -19.391 -21.636 66.885 1.00 94.25 94 ARG A CA 1
ATOM 793 C C . ARG A 1 94 ? -19.295 -22.092 65.426 1.00 94.25 94 ARG A C 1
ATOM 795 O O . ARG A 1 94 ? -19.658 -21.340 64.530 1.00 94.25 94 ARG A O 1
ATOM 802 N N . ALA A 1 95 ? -18.847 -23.322 65.168 1.00 94.31 95 ALA A N 1
ATOM 803 C CA . ALA A 1 95 ? -18.806 -23.884 63.818 1.00 94.31 95 ALA A CA 1
ATOM 804 C C . ALA A 1 95 ? -20.212 -24.072 63.222 1.00 94.31 95 ALA A C 1
ATOM 806 O O . ALA A 1 95 ? -20.417 -23.812 62.039 1.00 94.31 95 ALA A O 1
ATOM 807 N N . LYS A 1 96 ? -21.196 -24.484 64.032 1.00 94.25 96 LYS A N 1
ATOM 808 C CA . LYS A 1 96 ? -22.598 -24.583 63.593 1.00 94.25 96 LYS A CA 1
ATOM 809 C C . LYS A 1 96 ? -23.202 -23.215 63.289 1.00 94.25 96 LYS A C 1
ATOM 811 O O . LYS A 1 96 ? -23.836 -23.063 62.250 1.00 94.25 96 LYS A O 1
ATOM 816 N N . GLU A 1 97 ? -22.991 -22.237 64.166 1.00 94.38 97 GLU A N 1
ATOM 817 C CA . GLU A 1 97 ? -23.443 -20.857 63.953 1.00 94.38 97 GLU A CA 1
ATOM 818 C C . GLU A 1 97 ? -22.825 -20.265 62.687 1.00 94.38 97 GLU A C 1
ATOM 820 O O . GLU A 1 97 ? -23.531 -19.689 61.863 1.00 94.38 97 GLU A O 1
ATOM 825 N N . LEU A 1 98 ? -21.522 -20.478 62.489 1.00 94.75 98 LEU A N 1
ATOM 826 C CA . LEU A 1 98 ? -20.818 -20.010 61.305 1.00 94.75 98 LEU A CA 1
ATOM 827 C C . LEU A 1 98 ? -21.345 -20.680 60.028 1.00 94.75 98 LEU A C 1
ATOM 829 O O . LEU A 1 98 ? -21.562 -19.990 59.038 1.00 94.75 98 LEU A O 1
ATOM 833 N N . ASN A 1 99 ? -21.608 -21.990 60.049 1.00 93.69 99 ASN A N 1
ATOM 834 C CA . ASN A 1 99 ? -22.224 -22.685 58.915 1.00 93.69 99 ASN A CA 1
ATOM 835 C C . ASN A 1 99 ? -23.622 -22.141 58.594 1.00 93.69 99 ASN A C 1
ATOM 837 O O . ASN A 1 99 ? -23.944 -21.964 57.424 1.00 93.69 99 ASN A O 1
ATOM 841 N N . SER A 1 100 ? -24.435 -21.840 59.612 1.00 94.12 100 SER A N 1
ATOM 842 C CA . SER A 1 100 ? -25.746 -21.211 59.405 1.00 94.12 100 SER A CA 1
ATOM 843 C C . SER A 1 100 ? -25.607 -19.816 58.795 1.00 94.12 100 SER A C 1
ATOM 845 O O . SER A 1 100 ? -26.302 -19.495 57.837 1.00 94.12 100 SER A O 1
ATOM 847 N N . ALA A 1 101 ? -24.676 -19.004 59.304 1.00 95.06 101 ALA A N 1
ATOM 848 C CA . ALA A 1 101 ? -24.413 -17.676 58.764 1.00 95.06 101 ALA A CA 1
ATOM 849 C C . ALA A 1 101 ? -23.913 -17.738 57.311 1.00 95.06 101 ALA A C 1
ATOM 851 O O . ALA A 1 101 ? -24.314 -16.915 56.491 1.00 95.06 101 ALA A O 1
ATOM 852 N N . PHE A 1 102 ? -23.078 -18.723 56.965 1.00 94.94 102 PHE A N 1
ATOM 853 C CA . PHE A 1 102 ? -22.661 -18.949 55.582 1.00 94.94 102 PHE A CA 1
ATOM 854 C C . PHE A 1 102 ? -23.836 -19.323 54.682 1.00 94.94 102 PHE A C 1
ATOM 856 O O . PHE A 1 102 ? -23.934 -18.778 53.588 1.00 94.94 102 PHE A O 1
ATOM 863 N N . ASP A 1 103 ? -24.736 -20.197 55.131 1.00 95.00 103 ASP A N 1
ATOM 864 C CA . ASP A 1 103 ? -25.924 -20.578 54.359 1.00 95.00 103 ASP A CA 1
ATOM 865 C C . ASP A 1 103 ? -26.851 -19.370 54.111 1.00 95.00 103 ASP A C 1
ATOM 867 O O . ASP A 1 103 ? -27.352 -19.167 53.003 1.00 95.00 103 ASP A O 1
ATOM 871 N N . ASP A 1 104 ? -27.011 -18.494 55.105 1.00 94.81 104 ASP A N 1
ATOM 872 C CA . ASP A 1 104 ? -27.766 -17.245 54.953 1.00 94.81 104 ASP A CA 1
ATOM 873 C C . ASP A 1 104 ? -27.096 -16.274 53.969 1.00 94.81 104 ASP A C 1
ATOM 875 O O . ASP A 1 104 ? -27.773 -15.656 53.140 1.00 94.81 104 ASP A O 1
ATOM 879 N N . VAL A 1 105 ? -25.765 -16.170 54.012 1.00 95.88 105 VAL A N 1
ATOM 880 C CA . VAL A 1 105 ? -24.983 -15.371 53.060 1.00 95.88 105 VAL A CA 1
ATOM 881 C C . VAL A 1 105 ? -25.098 -15.942 51.646 1.00 95.88 105 VAL A C 1
ATOM 883 O O . VAL A 1 105 ? -25.337 -15.177 50.714 1.00 95.88 105 VAL A O 1
ATOM 886 N N . PHE A 1 106 ? -25.015 -17.263 51.468 1.00 94.69 106 PHE A N 1
ATOM 887 C CA . PHE A 1 106 ? -25.207 -17.915 50.169 1.00 94.69 106 PHE A CA 1
ATOM 888 C C . PHE A 1 106 ? -26.593 -17.630 49.592 1.00 94.69 106 PHE A C 1
ATOM 890 O O . PHE A 1 106 ? -26.699 -17.214 48.440 1.00 94.69 106 PHE A O 1
ATOM 897 N N . LYS A 1 107 ? -27.651 -17.738 50.402 1.00 94.81 107 LYS A N 1
ATOM 898 C CA . LYS A 1 107 ? -29.015 -17.386 49.971 1.00 94.81 107 LYS A CA 1
ATOM 899 C C . LYS A 1 107 ? -29.151 -15.907 49.616 1.00 94.81 107 LYS A C 1
ATOM 901 O O . LYS A 1 107 ? -29.907 -15.555 48.710 1.00 94.81 107 LYS A O 1
ATOM 906 N N . ALA A 1 108 ? -28.460 -15.019 50.331 1.00 94.00 108 ALA A N 1
ATOM 907 C CA . ALA A 1 108 ? -28.437 -13.597 49.998 1.00 94.00 108 ALA A CA 1
ATOM 908 C C . ALA A 1 108 ? -27.706 -13.338 48.669 1.00 94.00 108 ALA A C 1
ATOM 910 O O . ALA A 1 108 ? -28.195 -12.546 47.862 1.00 94.00 108 ALA A O 1
ATOM 911 N N . PHE A 1 109 ? -26.594 -14.035 48.418 1.00 94.19 109 PHE A N 1
ATOM 912 C CA . PHE A 1 109 ? -25.870 -13.979 47.148 1.00 94.19 109 PHE A CA 1
ATOM 913 C C . PHE A 1 109 ? -26.697 -14.524 45.991 1.00 94.19 109 PHE A C 1
ATOM 915 O O . PHE A 1 109 ? -26.803 -13.841 44.984 1.00 94.19 109 PHE A O 1
ATOM 922 N N . GLU A 1 110 ? -27.359 -15.668 46.146 1.00 93.81 110 GLU A N 1
ATOM 923 C CA . GLU A 1 110 ? -28.211 -16.245 45.102 1.00 93.81 110 GLU A CA 1
ATOM 924 C C . GLU A 1 110 ? -29.372 -15.300 44.742 1.00 93.81 110 GLU A C 1
ATOM 926 O O . GLU A 1 110 ? -29.690 -15.082 43.573 1.00 93.81 110 GLU A O 1
ATOM 931 N N . LYS A 1 111 ? -29.983 -14.646 45.740 1.00 93.94 111 LYS A N 1
ATOM 932 C CA . LYS A 1 111 ? -30.995 -13.603 45.494 1.00 93.94 111 LYS A CA 1
ATOM 933 C C . LYS A 1 111 ? -30.418 -12.388 44.775 1.00 93.94 111 LYS A C 1
ATOM 935 O O . LYS A 1 111 ? -31.078 -11.834 43.896 1.00 93.94 111 LYS A O 1
ATOM 940 N N . LEU A 1 112 ? -29.226 -11.942 45.167 1.00 93.50 112 LEU A N 1
ATOM 941 C CA . LEU A 1 112 ? -28.561 -10.813 44.528 1.00 93.50 112 LEU A CA 1
ATOM 942 C C . LEU A 1 112 ? -28.186 -11.146 43.083 1.00 93.50 112 LEU A C 1
ATOM 944 O O . LEU A 1 112 ? -28.425 -10.327 42.207 1.00 93.50 112 LEU A O 1
ATOM 948 N N . GLU A 1 113 ? -27.651 -12.336 42.838 1.00 91.88 113 GLU A N 1
ATOM 949 C CA . GLU A 1 113 ? -27.252 -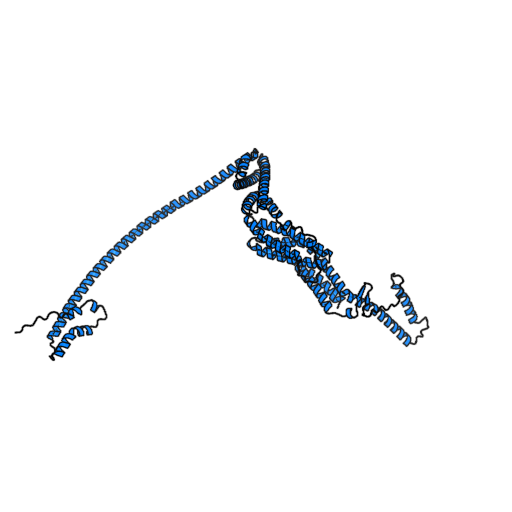12.825 41.524 1.00 91.88 113 GLU A CA 1
ATOM 950 C C . GLU A 1 113 ? -28.454 -12.933 40.589 1.00 91.88 113 GLU A C 1
ATOM 952 O O . GLU A 1 113 ? -28.415 -12.378 39.494 1.00 91.88 113 GLU A O 1
ATOM 957 N N . ASN A 1 114 ? -29.566 -13.512 41.051 1.00 92.44 114 ASN A N 1
ATOM 958 C CA . ASN A 1 114 ? -30.812 -13.537 40.285 1.00 92.44 114 ASN A CA 1
ATOM 959 C C . ASN A 1 114 ? -31.289 -12.119 39.940 1.00 92.44 114 ASN A C 1
ATOM 961 O O . ASN A 1 114 ? -31.632 -11.832 38.792 1.00 92.44 114 ASN A O 1
ATOM 965 N N . ARG A 1 115 ? -31.233 -11.190 40.904 1.00 90.69 115 ARG A N 1
ATOM 966 C CA . ARG A 1 115 ? -31.630 -9.796 40.668 1.00 90.69 115 ARG A CA 1
ATOM 967 C C . ARG A 1 115 ? -30.664 -9.058 39.736 1.00 90.69 115 ARG A C 1
ATOM 969 O O . ARG A 1 115 ? -31.108 -8.242 38.935 1.00 90.69 115 ARG A O 1
ATOM 976 N N . ILE A 1 116 ? -29.364 -9.341 39.806 1.00 90.00 116 ILE A N 1
ATOM 977 C CA . ILE A 1 116 ? -28.355 -8.825 38.872 1.00 90.00 116 ILE A CA 1
ATOM 978 C C . ILE A 1 116 ? -28.573 -9.412 37.478 1.00 90.00 116 ILE A C 1
ATOM 980 O O . ILE A 1 116 ? -28.439 -8.677 36.509 1.00 90.00 116 ILE A O 1
ATOM 984 N N . GLY A 1 117 ? -28.958 -10.682 37.354 1.00 90.19 117 GLY A N 1
ATOM 985 C CA . GLY A 1 117 ? -29.308 -11.300 36.077 1.00 90.19 117 GLY A CA 1
ATOM 986 C C . GLY A 1 117 ? -30.531 -10.641 35.434 1.00 90.19 117 GLY A C 1
ATOM 987 O O . GLY A 1 117 ? -30.494 -10.265 34.264 1.00 90.19 117 GLY A O 1
ATOM 988 N N . GLU A 1 118 ? -31.597 -10.416 36.205 1.00 88.38 118 GLU A N 1
ATOM 989 C CA . GLU A 1 118 ? -32.811 -9.729 35.736 1.00 88.38 118 GLU A CA 1
ATOM 990 C C . GLU A 1 118 ? -32.544 -8.271 35.331 1.00 88.38 118 GLU A C 1
ATOM 992 O O . GLU A 1 118 ? -32.945 -7.824 34.247 1.00 88.38 118 GLU A O 1
ATOM 997 N N . VAL A 1 119 ? -31.841 -7.522 36.187 1.00 92.44 119 VAL A N 1
ATOM 998 C CA . VAL A 1 119 ? -31.468 -6.128 35.914 1.00 92.44 119 VAL A CA 1
ATOM 999 C C . VAL A 1 119 ? -30.466 -6.057 34.766 1.00 92.44 119 VAL A C 1
ATOM 1001 O O . VAL A 1 119 ? -30.600 -5.185 33.915 1.00 92.44 119 VAL A O 1
ATOM 1004 N N . GLY A 1 120 ? -29.516 -6.987 34.691 1.00 91.12 120 GLY A N 1
ATOM 1005 C CA . GLY A 1 120 ? -28.521 -7.094 33.629 1.00 91.12 120 GLY A CA 1
ATOM 1006 C C . GLY A 1 120 ? -29.172 -7.320 32.270 1.00 91.12 120 GLY A C 1
ATOM 1007 O O . GLY A 1 120 ? -28.925 -6.554 31.346 1.00 91.12 120 GLY A O 1
ATOM 1008 N N . ASN A 1 121 ? -30.097 -8.275 32.167 1.00 89.75 121 ASN A N 1
ATOM 1009 C CA . ASN A 1 121 ? -30.863 -8.509 30.939 1.00 89.75 121 ASN A CA 1
ATOM 1010 C C . ASN A 1 121 ? -31.700 -7.285 30.536 1.00 89.75 121 ASN A C 1
ATOM 1012 O O . ASN A 1 121 ? -31.780 -6.931 29.358 1.00 89.75 121 ASN A O 1
ATOM 1016 N N . THR A 1 122 ? -32.302 -6.601 31.513 1.00 89.69 122 THR A N 1
ATOM 1017 C CA . THR A 1 122 ? -33.065 -5.372 31.255 1.00 89.69 122 THR A CA 1
ATOM 1018 C C . THR A 1 122 ? -32.153 -4.231 30.793 1.00 89.69 122 THR A C 1
ATOM 1020 O O . THR A 1 122 ? -32.499 -3.520 29.850 1.00 89.69 122 THR A O 1
ATOM 1023 N N . ALA A 1 123 ? -30.981 -4.074 31.407 1.00 91.75 123 ALA A N 1
ATOM 1024 C CA . ALA A 1 123 ? -29.990 -3.064 31.059 1.00 91.75 123 ALA A CA 1
ATOM 1025 C C . ALA A 1 123 ? -29.378 -3.310 29.675 1.00 91.75 123 ALA A C 1
ATOM 1027 O O . ALA A 1 123 ? -29.229 -2.354 28.922 1.00 91.75 123 ALA A O 1
ATOM 1028 N N . ILE A 1 124 ? -29.104 -4.567 29.306 1.00 88.94 124 ILE A N 1
ATOM 1029 C CA . ILE A 1 124 ? -28.653 -4.941 27.957 1.00 88.94 124 ILE A CA 1
ATOM 1030 C C . ILE A 1 124 ? -29.705 -4.529 26.929 1.00 88.94 124 ILE A C 1
ATOM 1032 O O . ILE A 1 124 ? -29.385 -3.819 25.982 1.00 88.94 124 ILE A O 1
ATOM 1036 N N . ARG A 1 125 ? -30.981 -4.872 27.154 1.00 90.06 125 ARG A N 1
ATOM 1037 C CA . ARG A 1 125 ? -32.062 -4.491 26.233 1.00 90.06 125 ARG A CA 1
ATOM 1038 C C . ARG A 1 125 ? -32.208 -2.975 26.102 1.00 90.06 125 ARG A C 1
ATOM 1040 O O . ARG A 1 125 ? -32.427 -2.477 25.002 1.00 90.06 125 ARG A O 1
ATOM 1047 N N . ILE A 1 126 ? -32.111 -2.239 27.211 1.00 91.75 126 ILE A N 1
ATOM 1048 C CA . ILE A 1 126 ? -32.150 -0.770 27.188 1.00 91.75 126 ILE A CA 1
ATOM 1049 C C . ILE A 1 126 ? -30.925 -0.221 26.451 1.00 91.75 126 ILE A C 1
ATOM 1051 O O . ILE A 1 126 ? -31.080 0.700 25.658 1.00 91.75 126 ILE A O 1
ATOM 1055 N N . GLY A 1 127 ? -29.740 -0.795 26.663 1.00 93.44 127 GLY A N 1
ATOM 1056 C CA . GLY A 1 127 ? -28.507 -0.420 25.974 1.00 93.44 127 GLY A CA 1
ATOM 1057 C C . GLY A 1 127 ? -28.603 -0.618 24.463 1.00 93.44 127 GLY A C 1
ATOM 1058 O O . GLY A 1 127 ? -28.350 0.318 23.714 1.00 93.44 127 GLY A O 1
ATOM 1059 N N . GLU A 1 128 ? -29.068 -1.785 24.014 1.00 91.69 128 GLU A N 1
ATOM 1060 C CA . GLU A 1 128 ? -29.286 -2.078 22.592 1.00 91.69 128 GLU A CA 1
ATOM 1061 C C . GLU A 1 128 ? -30.348 -1.162 21.970 1.00 91.69 128 GLU A C 1
ATOM 1063 O O . GLU A 1 128 ? -30.177 -0.660 20.858 1.00 91.69 128 GLU A O 1
ATOM 1068 N N . GLN A 1 129 ? -31.456 -0.909 22.677 1.00 92.38 129 GLN A N 1
ATOM 1069 C CA . GLN A 1 129 ? -32.479 0.028 22.206 1.00 92.38 129 GLN A CA 1
ATOM 1070 C C . GLN A 1 129 ? -31.943 1.457 22.127 1.00 92.38 129 GLN A C 1
ATOM 1072 O O . GLN A 1 129 ? -32.227 2.151 21.152 1.00 92.38 129 GLN A O 1
ATOM 1077 N N . LEU A 1 130 ? -31.158 1.888 23.113 1.00 93.81 130 LEU A N 1
ATOM 1078 C CA . LEU A 1 130 ? -30.563 3.216 23.139 1.00 93.81 130 LEU A CA 1
ATOM 1079 C C . LEU A 1 130 ? -29.536 3.383 22.016 1.00 93.81 130 LEU A C 1
ATOM 1081 O O . LEU A 1 130 ? -29.569 4.397 21.330 1.00 93.81 130 LEU A O 1
ATOM 1085 N N . GLU A 1 131 ? -28.692 2.380 21.767 1.00 92.94 131 GLU A N 1
ATOM 1086 C CA . GLU A 1 131 ? -27.729 2.389 20.661 1.00 92.94 131 GLU A CA 1
ATOM 1087 C C . GLU A 1 131 ? -28.437 2.424 19.299 1.00 92.94 131 GLU A C 1
ATOM 1089 O O . GLU A 1 131 ? -28.048 3.180 18.409 1.00 92.94 131 GLU A O 1
ATOM 1094 N N . ASN A 1 132 ? -29.512 1.649 19.130 1.00 93.81 132 ASN A N 1
ATOM 1095 C CA . ASN A 1 132 ? -30.301 1.662 17.900 1.00 93.81 132 ASN A CA 1
ATOM 1096 C C . ASN A 1 132 ? -30.997 3.010 17.675 1.00 93.81 132 ASN A C 1
ATOM 1098 O O . ASN A 1 132 ? -30.980 3.526 16.555 1.00 93.81 132 ASN A O 1
ATOM 1102 N N . ILE A 1 133 ? -31.582 3.596 18.725 1.00 94.44 133 ILE A N 1
ATOM 1103 C CA . ILE A 1 133 ? -32.195 4.928 18.661 1.00 94.44 133 ILE A CA 1
ATOM 1104 C C . ILE A 1 133 ? -31.133 5.984 18.355 1.00 94.44 133 ILE A C 1
ATOM 1106 O O . ILE A 1 133 ? -31.379 6.851 17.520 1.00 94.44 133 ILE A O 1
ATOM 1110 N N . ASP A 1 134 ? -29.955 5.907 18.970 1.00 93.44 134 ASP A N 1
ATOM 1111 C CA . ASP A 1 134 ? -28.878 6.863 18.726 1.00 93.44 134 ASP A CA 1
ATOM 1112 C C . ASP A 1 134 ? -28.349 6.762 17.288 1.00 93.44 134 ASP A C 1
ATOM 1114 O O . ASP A 1 134 ? -28.259 7.772 16.591 1.00 93.44 134 ASP A O 1
ATOM 1118 N N . LYS A 1 135 ? -28.146 5.545 16.763 1.00 91.94 135 LYS A N 1
ATOM 1119 C CA . LYS A 1 135 ? -27.812 5.324 15.343 1.00 91.94 135 LYS A CA 1
ATOM 1120 C C . LYS A 1 135 ? -28.874 5.894 14.404 1.00 91.94 135 LYS A C 1
ATOM 1122 O O . LYS A 1 135 ? -28.530 6.539 13.413 1.00 91.94 135 LYS A O 1
ATOM 1127 N N . GLN A 1 136 ? -30.158 5.674 14.696 1.00 90.69 136 GLN A N 1
ATOM 1128 C CA . GLN A 1 136 ? -31.255 6.232 13.898 1.00 90.69 136 GLN A CA 1
ATOM 1129 C C . GLN A 1 136 ? -31.306 7.758 13.980 1.00 90.69 136 GLN A C 1
ATOM 1131 O O . GLN A 1 136 ? -31.508 8.417 12.957 1.00 90.69 136 GLN A O 1
ATOM 1136 N N . ARG A 1 137 ? -31.094 8.329 15.168 1.00 92.56 137 ARG A N 1
ATOM 1137 C CA . ARG A 1 137 ? -31.046 9.774 15.387 1.00 92.56 137 ARG A CA 1
ATOM 1138 C C . ARG A 1 137 ? -29.888 10.401 14.619 1.00 92.56 137 ARG A C 1
ATOM 1140 O O . ARG A 1 137 ? -30.138 11.327 13.856 1.00 92.56 137 ARG A O 1
ATOM 1147 N N . ASN A 1 138 ? -28.675 9.867 14.751 1.00 87.81 138 ASN A N 1
ATOM 1148 C CA . ASN A 1 138 ? -27.491 10.359 14.044 1.00 87.81 138 ASN A CA 1
ATOM 1149 C C . ASN A 1 138 ? -27.689 10.263 12.527 1.00 87.81 138 ASN A C 1
ATOM 1151 O O . ASN A 1 138 ? -27.519 11.251 11.824 1.00 87.81 138 ASN A O 1
ATOM 1155 N N . ARG A 1 139 ? -28.200 9.130 12.022 1.00 87.38 139 ARG A N 1
ATOM 1156 C CA . ARG A 1 139 ? -28.551 8.987 10.599 1.00 87.38 139 ARG A CA 1
ATOM 1157 C C . ARG A 1 139 ? -29.591 10.014 10.140 1.00 87.38 139 ARG A C 1
ATOM 1159 O O . ARG A 1 139 ? -29.490 10.515 9.023 1.00 87.38 139 ARG A O 1
ATOM 1166 N N . THR A 1 140 ? -30.594 10.313 10.965 1.00 87.94 140 THR A N 1
ATOM 1167 C CA . THR A 1 140 ? -31.648 11.288 10.639 1.00 87.94 140 THR A CA 1
ATOM 1168 C C . THR A 1 140 ? -31.113 12.719 10.646 1.00 87.94 140 THR A C 1
ATOM 1170 O O . THR A 1 140 ? -31.443 13.475 9.736 1.00 87.94 140 THR A O 1
ATOM 1173 N N . CYS A 1 141 ? -30.280 13.083 11.625 1.00 85.38 141 CYS A N 1
ATOM 1174 C CA . CYS A 1 141 ? -29.601 14.380 11.674 1.00 85.38 141 CYS A CA 1
ATOM 1175 C C . CYS A 1 141 ? -28.706 14.572 10.444 1.00 85.38 141 CYS A C 1
ATOM 1177 O O . CYS A 1 141 ? -28.926 15.522 9.698 1.00 85.38 141 CYS A O 1
ATOM 1179 N N . ASP A 1 142 ? -27.817 13.615 10.159 1.00 83.50 142 ASP A N 1
ATOM 1180 C CA . ASP A 1 142 ? -26.948 13.641 8.978 1.00 83.50 142 ASP A CA 1
ATOM 1181 C C . ASP A 1 142 ? -27.764 13.765 7.683 1.00 83.50 142 ASP A C 1
ATOM 1183 O O . ASP A 1 142 ? -27.441 14.567 6.810 1.00 83.50 142 ASP A O 1
ATOM 1187 N N . SER A 1 143 ? -28.855 13.001 7.554 1.00 85.25 143 SER A N 1
ATOM 1188 C CA . SER A 1 143 ? -29.718 13.060 6.365 1.00 85.25 143 SER A CA 1
ATOM 1189 C C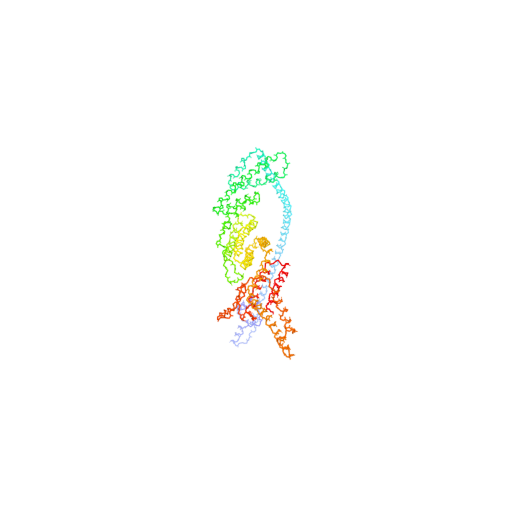 . SER A 1 143 ? -30.408 14.415 6.230 1.00 85.25 143 SER A C 1
ATOM 1191 O O . SER A 1 143 ? -30.499 14.945 5.126 1.00 85.25 143 SER A O 1
ATOM 1193 N N . LYS A 1 144 ? -30.888 14.992 7.338 1.00 86.62 144 LYS A N 1
ATOM 1194 C CA . LYS A 1 144 ? -31.516 16.316 7.345 1.00 86.62 144 LYS A CA 1
ATOM 1195 C C . LYS A 1 144 ? -30.523 17.387 6.901 1.00 86.62 144 LYS A C 1
ATOM 1197 O O . LYS A 1 144 ? -30.884 18.211 6.064 1.00 86.62 144 LYS A O 1
ATOM 1202 N N . ASP A 1 145 ? -29.305 17.360 7.434 1.00 83.69 145 ASP A N 1
ATOM 1203 C CA . ASP A 1 145 ? -28.273 18.335 7.087 1.00 83.69 145 ASP A CA 1
ATOM 1204 C C . ASP A 1 145 ? -27.896 18.227 5.607 1.00 83.69 145 ASP A C 1
ATOM 1206 O O . ASP A 1 145 ? -27.894 19.233 4.901 1.00 83.69 145 ASP A O 1
ATOM 1210 N N . ILE A 1 146 ? -27.692 17.012 5.091 1.00 84.75 146 ILE A N 1
ATOM 1211 C CA . ILE A 1 146 ? -27.368 16.799 3.674 1.00 84.75 146 ILE A CA 1
ATOM 1212 C C . ILE A 1 146 ? -28.516 17.237 2.751 1.00 84.75 146 ILE A C 1
ATOM 1214 O O . ILE A 1 146 ? -28.267 17.885 1.737 1.00 84.75 146 ILE A O 1
ATOM 1218 N N . ILE A 1 147 ? -29.773 16.929 3.095 1.00 83.88 147 ILE A N 1
ATOM 1219 C CA . ILE A 1 147 ? -30.945 17.383 2.326 1.00 83.88 147 ILE A CA 1
ATOM 1220 C C . ILE A 1 147 ? -31.023 18.910 2.321 1.00 83.88 147 ILE A C 1
ATOM 1222 O O . ILE A 1 147 ? -31.331 19.502 1.287 1.00 83.88 147 ILE A O 1
ATOM 1226 N N . GLN A 1 148 ? -30.736 19.549 3.455 1.00 84.69 148 GLN A N 1
ATOM 1227 C CA . GLN A 1 148 ? -30.747 21.000 3.542 1.00 84.69 148 GLN A CA 1
ATOM 1228 C C . GLN A 1 148 ? -29.664 21.618 2.648 1.00 84.69 148 GLN A C 1
ATOM 1230 O O . GLN A 1 148 ? -29.987 22.503 1.859 1.00 84.69 148 GLN A O 1
ATOM 1235 N N . TYR A 1 149 ? -28.430 21.103 2.690 1.00 84.44 149 TYR A N 1
ATOM 1236 C CA . TYR A 1 149 ? -27.385 21.538 1.761 1.00 84.44 149 TYR A CA 1
ATOM 1237 C C . TYR A 1 149 ? -27.809 21.313 0.306 1.00 84.44 149 TYR A C 1
ATOM 1239 O O . TYR A 1 149 ? -27.699 22.222 -0.508 1.00 84.44 149 TYR A O 1
ATOM 1247 N N . PHE A 1 150 ? -28.370 20.150 -0.033 1.00 83.06 150 PHE A N 1
ATOM 1248 C CA . PHE A 1 150 ? -28.843 19.870 -1.391 1.00 83.06 150 PHE A CA 1
ATOM 1249 C C . PHE A 1 150 ? -29.899 20.879 -1.879 1.00 83.06 150 PHE A C 1
ATOM 1251 O O . PHE A 1 150 ? -29.834 21.332 -3.022 1.00 83.06 150 PHE A O 1
ATOM 1258 N N . MET A 1 151 ? -30.849 21.272 -1.021 1.00 82.69 151 MET A N 1
ATOM 1259 C CA . MET A 1 151 ? -31.833 22.313 -1.349 1.00 82.69 151 MET A CA 1
ATOM 1260 C C . MET A 1 151 ? -31.167 23.678 -1.570 1.00 82.69 151 MET A C 1
ATOM 1262 O O . MET A 1 151 ? -31.482 24.350 -2.550 1.00 82.69 151 MET A O 1
ATOM 1266 N N . GLU A 1 152 ? -30.217 24.062 -0.713 1.00 84.25 152 GLU A N 1
ATOM 1267 C CA . GLU A 1 152 ? -29.453 25.314 -0.836 1.00 84.25 152 GLU A CA 1
ATOM 1268 C C . GLU A 1 152 ? -28.644 25.358 -2.152 1.00 84.25 152 GLU A C 1
ATOM 1270 O O . GLU A 1 152 ? -28.695 26.356 -2.877 1.00 84.25 152 GLU A O 1
ATOM 1275 N N . PHE A 1 153 ? -28.005 24.246 -2.537 1.00 82.88 153 PHE A N 1
ATOM 1276 C CA . PHE A 1 153 ? -27.289 24.099 -3.814 1.00 82.88 153 PHE A CA 1
ATOM 1277 C C . PHE A 1 153 ? -28.213 24.163 -5.040 1.00 82.88 153 PHE A C 1
ATOM 1279 O O . PHE A 1 153 ? -27.822 24.693 -6.086 1.00 82.88 153 PHE A O 1
ATOM 1286 N N . ASN A 1 154 ? -29.446 23.662 -4.924 1.00 82.19 154 ASN A N 1
ATOM 1287 C CA . ASN A 1 154 ? -30.448 23.763 -5.987 1.00 82.19 154 ASN A CA 1
ATOM 1288 C C . ASN A 1 154 ? -30.951 25.209 -6.175 1.00 82.19 154 ASN A C 1
ATOM 1290 O O . ASN A 1 154 ? -31.265 25.621 -7.289 1.00 82.19 154 ASN A O 1
ATOM 1294 N N . GLU A 1 155 ? -30.986 26.000 -5.098 1.00 82.00 155 GLU A N 1
ATOM 1295 C CA . GLU A 1 155 ? -31.304 27.436 -5.132 1.00 82.00 155 GLU A CA 1
ATOM 1296 C C . GLU A 1 155 ? -30.108 28.322 -5.534 1.00 82.00 155 GLU A C 1
ATOM 1298 O O . GLU A 1 155 ? -30.288 29.518 -5.770 1.00 82.00 155 GLU A O 1
ATOM 1303 N N . GLY A 1 156 ? -28.897 27.758 -5.625 1.00 74.75 156 GLY A N 1
ATOM 1304 C CA . GLY A 1 156 ? -27.665 28.488 -5.943 1.00 74.75 156 GLY A CA 1
ATOM 1305 C C . GLY A 1 156 ? -27.097 29.301 -4.774 1.00 74.75 156 GLY A C 1
ATOM 1306 O O . GLY A 1 156 ? -26.358 30.259 -5.003 1.00 74.75 156 GLY A O 1
ATOM 1307 N N . LYS A 1 157 ? -27.452 28.951 -3.532 1.00 78.19 157 LYS A N 1
ATOM 1308 C CA . LYS A 1 157 ? -26.917 29.568 -2.312 1.00 78.19 157 LYS A CA 1
ATOM 1309 C C . LYS A 1 157 ? -25.776 28.719 -1.765 1.00 78.19 157 LYS A C 1
ATOM 1311 O O . LYS A 1 157 ? -25.963 27.541 -1.479 1.00 78.19 157 LYS A O 1
ATOM 1316 N N . TYR A 1 158 ? -24.615 29.341 -1.580 1.00 76.81 158 TYR A N 1
ATOM 1317 C CA . TYR A 1 158 ? -23.401 28.681 -1.081 1.00 76.81 158 TYR A CA 1
ATOM 1318 C C . TYR A 1 158 ? -22.973 29.193 0.301 1.00 76.81 158 TYR A C 1
ATOM 1320 O O . TYR A 1 158 ? -21.940 28.778 0.812 1.00 76.81 158 TYR A O 1
ATOM 1328 N N . ASP A 1 159 ? -23.739 30.094 0.920 1.00 75.88 159 ASP A N 1
ATOM 1329 C CA . ASP A 1 159 ? -23.305 30.846 2.105 1.00 75.88 159 ASP A CA 1
ATOM 1330 C C . ASP A 1 159 ? -22.935 29.927 3.276 1.00 75.88 159 ASP A C 1
ATOM 1332 O O . ASP A 1 159 ? -21.854 30.050 3.839 1.00 75.88 159 ASP A O 1
ATOM 1336 N N . ARG A 1 160 ? -23.765 28.921 3.575 1.00 76.62 160 ARG A N 1
ATOM 1337 C CA . ARG A 1 160 ? -23.539 28.010 4.707 1.00 76.62 160 ARG A CA 1
ATOM 1338 C C . ARG A 1 160 ? -22.313 27.112 4.524 1.00 76.62 160 ARG A C 1
ATOM 1340 O O . ARG A 1 160 ? -21.639 26.796 5.501 1.00 76.62 160 ARG A O 1
ATOM 1347 N N . ILE A 1 161 ? -22.036 26.667 3.296 1.00 77.62 161 ILE A N 1
ATOM 1348 C CA . ILE A 1 161 ? -20.871 25.814 3.021 1.00 77.62 161 ILE A CA 1
ATOM 1349 C C . ILE A 1 161 ? -19.591 26.639 2.853 1.00 77.62 161 ILE A C 1
ATOM 1351 O O . ILE A 1 161 ? -18.526 26.183 3.255 1.00 77.62 161 ILE A O 1
ATOM 1355 N N . ASN A 1 162 ? -19.708 27.879 2.369 1.00 79.38 162 ASN A N 1
ATOM 1356 C CA . ASN A 1 162 ? -18.616 28.846 2.332 1.00 79.38 162 ASN A CA 1
ATOM 1357 C C . ASN A 1 162 ? -18.202 29.272 3.737 1.00 79.38 162 ASN A C 1
ATOM 1359 O O . ASN A 1 162 ? -17.018 29.211 4.044 1.00 79.38 162 ASN A O 1
ATOM 1363 N N . GLU A 1 163 ? -19.153 29.625 4.604 1.00 80.06 163 GLU A N 1
ATOM 1364 C CA . GLU A 1 163 ? -18.873 29.933 6.010 1.00 80.06 163 GLU A CA 1
ATOM 1365 C C . GLU A 1 163 ? -18.184 28.750 6.696 1.00 80.06 163 GLU A C 1
ATOM 1367 O O . GLU A 1 163 ? -17.194 28.935 7.399 1.00 80.06 163 GLU A O 1
ATOM 1372 N N . LEU A 1 164 ? -18.646 27.520 6.441 1.00 80.44 164 LEU A N 1
ATOM 1373 C CA . LEU A 1 164 ? -18.003 26.319 6.972 1.00 80.44 164 LEU A CA 1
ATOM 1374 C C . LEU A 1 164 ? -16.572 26.145 6.436 1.00 80.44 164 LEU A C 1
ATOM 1376 O O . LEU A 1 164 ? -15.661 25.893 7.216 1.00 80.44 164 LEU A O 1
ATOM 1380 N N . ALA A 1 165 ? -16.355 26.333 5.133 1.00 76.50 165 ALA A N 1
ATOM 1381 C CA . ALA A 1 165 ? -15.037 26.219 4.508 1.00 76.50 165 ALA A CA 1
ATOM 1382 C C . ALA A 1 165 ? -14.072 27.362 4.886 1.00 76.50 165 ALA A C 1
ATOM 1384 O O . ALA A 1 165 ? -12.856 27.220 4.745 1.00 76.50 165 ALA A O 1
ATOM 1385 N N . GLU A 1 166 ? -14.589 28.501 5.346 1.00 79.12 166 GLU A N 1
ATOM 1386 C CA . GLU A 1 166 ? -13.798 29.633 5.840 1.00 79.12 166 GLU A CA 1
ATOM 1387 C C . GLU A 1 166 ? -13.453 29.519 7.333 1.00 79.12 166 GLU A C 1
ATOM 1389 O O . GLU A 1 166 ? -12.510 30.170 7.790 1.00 79.12 166 GLU A O 1
ATOM 1394 N N . ASN A 1 167 ? -14.119 28.628 8.076 1.00 78.19 167 ASN A N 1
ATOM 1395 C CA . ASN A 1 167 ? -13.889 28.364 9.501 1.00 78.19 167 ASN A CA 1
ATOM 1396 C C . ASN A 1 167 ? -12.656 27.470 9.771 1.00 78.19 167 ASN A C 1
ATOM 1398 O O . ASN A 1 167 ? -12.689 26.560 10.599 1.00 78.19 167 ASN A O 1
ATOM 1402 N N . GLY A 1 168 ? -11.538 27.757 9.099 1.00 78.06 168 GLY A N 1
ATOM 1403 C CA . GLY A 1 168 ? -10.257 27.065 9.284 1.00 78.06 168 GLY A CA 1
ATOM 1404 C C . GLY A 1 168 ? -10.152 25.702 8.588 1.00 78.06 168 GLY A C 1
ATOM 1405 O O . GLY A 1 168 ? -11.037 25.283 7.846 1.00 78.06 168 GLY A O 1
ATOM 1406 N N . ASP A 1 169 ? -9.036 25.006 8.822 1.00 74.88 169 ASP A N 1
ATOM 1407 C CA . ASP A 1 169 ? -8.683 23.771 8.101 1.00 74.88 169 ASP A CA 1
ATOM 1408 C C . ASP A 1 169 ? -9.632 22.596 8.416 1.00 74.88 169 ASP A C 1
ATOM 1410 O O . ASP A 1 169 ? -9.871 21.733 7.570 1.00 74.88 169 ASP A O 1
ATOM 1414 N N . GLU A 1 170 ? -10.205 22.570 9.625 1.00 77.81 170 GLU A N 1
ATOM 1415 C CA . GLU A 1 170 ? -11.173 21.552 10.051 1.00 77.81 170 GLU A CA 1
ATOM 1416 C C . GLU A 1 170 ? -12.540 21.759 9.382 1.00 77.81 170 GLU A C 1
ATOM 1418 O O . GLU A 1 170 ? -13.113 20.809 8.848 1.00 77.81 170 GLU A O 1
ATOM 1423 N N . GLY A 1 171 ? -13.007 23.010 9.296 1.00 78.75 171 GLY A N 1
ATOM 1424 C CA . GLY A 1 171 ? -14.224 23.357 8.561 1.00 78.75 171 GLY A CA 1
ATOM 1425 C C . GLY A 1 171 ? -14.094 23.114 7.053 1.00 78.75 171 GLY A C 1
ATOM 1426 O O . GLY A 1 171 ? -15.020 22.608 6.417 1.00 78.75 171 GLY A O 1
ATOM 1427 N N . GLU A 1 172 ? -12.912 23.367 6.480 1.00 81.62 172 GLU A N 1
ATOM 1428 C CA . GLU A 1 172 ? -12.612 23.039 5.082 1.00 81.62 172 GLU A CA 1
ATOM 1429 C C . GLU A 1 172 ? -12.671 21.521 4.836 1.00 81.62 172 GLU A C 1
ATOM 1431 O O . GLU A 1 172 ? -13.285 21.086 3.860 1.00 81.62 172 GLU A O 1
ATOM 1436 N N . TYR A 1 173 ? -12.132 20.699 5.746 1.00 84.56 173 TYR A N 1
ATOM 1437 C CA . TYR A 1 173 ? -12.266 19.240 5.679 1.00 84.56 173 TYR A CA 1
ATOM 1438 C C . TYR A 1 173 ? -13.730 18.783 5.777 1.00 84.56 173 TYR A C 1
ATOM 1440 O O . TYR A 1 173 ? -14.169 17.976 4.952 1.00 84.56 173 TYR A O 1
ATOM 1448 N N . GLU A 1 174 ? -14.504 19.298 6.733 1.00 82.12 174 GLU A N 1
ATOM 1449 C CA . GLU A 1 174 ? -15.926 18.958 6.877 1.00 82.12 174 GLU A CA 1
ATOM 1450 C C . GLU A 1 174 ? -16.735 19.319 5.626 1.00 82.12 174 GLU A C 1
ATOM 1452 O O . GLU A 1 174 ? -17.527 18.500 5.145 1.00 82.12 174 GLU A O 1
ATOM 1457 N N . ALA A 1 175 ? -16.466 20.482 5.025 1.00 85.19 175 ALA A N 1
ATOM 1458 C CA . ALA A 1 175 ? -17.059 20.880 3.754 1.00 85.19 175 ALA A CA 1
ATOM 1459 C C . ALA A 1 175 ? -16.740 19.872 2.633 1.00 85.19 175 ALA A C 1
ATOM 1461 O O . ALA A 1 175 ? -17.641 19.496 1.879 1.00 85.19 175 ALA A O 1
ATOM 1462 N N . THR A 1 176 ? -15.506 19.344 2.558 1.00 85.00 176 THR A N 1
ATOM 1463 C CA . THR A 1 176 ? -15.163 18.291 1.577 1.00 85.00 176 THR A CA 1
ATOM 1464 C C . THR A 1 176 ? -15.947 16.995 1.794 1.00 85.00 176 THR A C 1
ATOM 1466 O O . THR A 1 176 ? -16.368 16.350 0.831 1.00 85.00 176 THR A O 1
ATOM 1469 N N . VAL A 1 177 ? -16.183 16.610 3.053 1.00 86.06 177 VAL A N 1
ATOM 1470 C CA . VAL A 1 177 ? -16.945 15.401 3.397 1.00 86.06 177 VAL A CA 1
ATOM 1471 C C . VAL A 1 177 ? -18.409 15.568 3.002 1.00 86.06 177 VAL A C 1
ATOM 1473 O O . VAL A 1 177 ? -18.991 14.653 2.411 1.00 86.06 177 VAL A O 1
ATOM 1476 N N . ILE A 1 178 ? -18.996 16.730 3.293 1.00 85.50 178 ILE A N 1
ATOM 1477 C CA . ILE A 1 178 ? -20.372 17.062 2.912 1.00 85.50 178 ILE A CA 1
ATOM 1478 C C . ILE A 1 178 ? -20.507 17.071 1.385 1.00 85.50 178 ILE A C 1
ATOM 1480 O O . ILE A 1 178 ? -21.409 16.417 0.862 1.00 85.50 178 ILE A O 1
ATOM 1484 N N . LEU A 1 179 ? -19.582 17.708 0.658 1.00 85.00 179 LEU A N 1
ATOM 1485 C CA . LEU A 1 179 ? -19.585 17.725 -0.809 1.00 85.00 179 LEU A CA 1
ATOM 1486 C C . LEU A 1 179 ? -19.486 16.329 -1.415 1.00 85.00 179 LEU A C 1
ATOM 1488 O O . LEU A 1 179 ? -20.260 15.995 -2.307 1.00 85.00 179 LEU A O 1
ATOM 1492 N N . ARG A 1 180 ? -18.596 15.473 -0.906 1.00 86.00 180 ARG A N 1
ATOM 1493 C CA . ARG A 1 180 ? -18.487 14.087 -1.380 1.00 86.00 180 ARG A CA 1
ATOM 1494 C C . ARG A 1 180 ? -19.788 13.310 -1.173 1.00 86.00 180 ARG A C 1
ATOM 1496 O O . ARG A 1 180 ? -20.210 12.565 -2.055 1.00 86.00 180 ARG A O 1
ATOM 1503 N N . ARG A 1 181 ? -20.432 13.476 -0.013 1.00 85.31 181 ARG A N 1
ATOM 1504 C CA . ARG A 1 181 ? -21.736 12.856 0.271 1.00 85.31 181 ARG A CA 1
ATOM 1505 C C . ARG A 1 181 ? -22.812 13.378 -0.685 1.00 85.31 181 ARG A C 1
ATOM 1507 O O . ARG A 1 181 ? -23.581 12.575 -1.202 1.00 85.31 181 ARG A O 1
ATOM 1514 N N . LEU A 1 182 ? -22.829 14.683 -0.955 1.00 84.38 182 LEU A N 1
ATOM 1515 C CA . LEU A 1 182 ? -23.746 15.305 -1.910 1.00 84.38 182 LEU A CA 1
ATOM 1516 C C . LEU A 1 182 ? -23.539 14.776 -3.334 1.00 84.38 182 LEU A C 1
ATOM 1518 O O . LEU A 1 182 ? -24.519 14.381 -3.953 1.00 84.38 182 LEU A O 1
ATOM 1522 N N . ILE A 1 183 ? -22.295 14.688 -3.817 1.00 83.69 183 ILE A N 1
ATOM 1523 C CA . ILE A 1 183 ? -21.956 14.129 -5.141 1.00 83.69 183 ILE A CA 1
ATOM 1524 C C . ILE A 1 183 ? -22.430 12.673 -5.265 1.00 83.69 183 ILE A C 1
ATOM 1526 O O . ILE A 1 183 ? -22.964 12.273 -6.296 1.00 83.69 183 ILE A O 1
ATOM 1530 N N . ASN A 1 184 ? -22.268 11.862 -4.217 1.00 82.81 184 ASN A N 1
ATOM 1531 C CA . ASN A 1 184 ? -22.769 10.486 -4.235 1.00 82.81 184 ASN A CA 1
ATOM 1532 C C . ASN A 1 184 ? -24.302 10.446 -4.336 1.00 82.81 184 ASN A C 1
ATOM 1534 O O . ASN A 1 184 ? -24.843 9.669 -5.115 1.00 82.81 184 ASN A O 1
ATOM 1538 N N . ILE A 1 185 ? -25.002 11.312 -3.598 1.00 81.00 185 ILE A N 1
ATOM 1539 C CA . ILE A 1 185 ? -26.470 11.376 -3.615 1.00 81.00 185 ILE A CA 1
ATOM 1540 C C . ILE A 1 185 ? -26.993 11.896 -4.954 1.00 81.00 185 ILE A C 1
ATOM 1542 O O . ILE A 1 185 ? -27.962 11.349 -5.472 1.00 81.00 185 ILE A O 1
ATOM 1546 N N . THR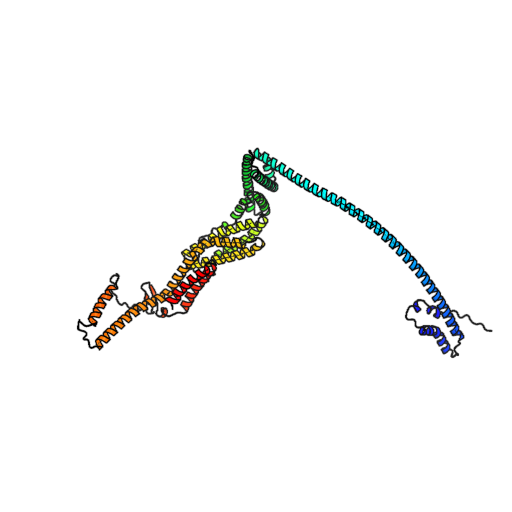 A 1 186 ? -26.365 12.911 -5.549 1.00 78.00 186 THR A N 1
ATOM 1547 C CA . THR A 1 186 ? -26.783 13.428 -6.862 1.00 78.00 186 THR A CA 1
ATOM 1548 C C . THR A 1 186 ? -26.537 12.434 -7.992 1.00 78.00 186 THR A C 1
ATOM 1550 O O . THR A 1 186 ? -27.252 12.472 -8.987 1.00 78.00 186 THR A O 1
ATOM 1553 N N . ASN A 1 187 ? -25.567 11.529 -7.844 1.00 77.19 187 ASN A N 1
ATOM 1554 C CA . ASN A 1 187 ? -25.332 10.443 -8.795 1.00 77.19 187 ASN A CA 1
ATOM 1555 C C . ASN A 1 187 ? -26.289 9.252 -8.616 1.00 77.19 187 ASN A C 1
ATOM 1557 O O . ASN A 1 187 ? -26.471 8.485 -9.557 1.00 77.19 187 ASN A O 1
ATOM 1561 N N . GLU A 1 188 ? -26.894 9.084 -7.436 1.00 75.62 188 GLU A N 1
ATOM 1562 C CA . GLU A 1 188 ? -27.873 8.020 -7.159 1.00 75.62 188 GLU A CA 1
ATOM 1563 C C . GLU A 1 188 ? -29.335 8.468 -7.354 1.00 75.62 188 GLU A C 1
ATOM 1565 O O . GLU A 1 188 ? -30.216 7.628 -7.548 1.00 75.62 188 GLU A O 1
ATOM 1570 N N . VAL A 1 189 ? -29.617 9.775 -7.301 1.00 70.56 189 VAL A N 1
ATOM 1571 C CA . VAL A 1 189 ? -30.975 10.336 -7.363 1.00 70.56 189 VAL A CA 1
ATOM 1572 C C . VAL A 1 189 ? -31.231 11.010 -8.717 1.00 70.56 189 VAL A C 1
ATOM 1574 O O . VAL A 1 189 ? -31.040 12.215 -8.875 1.00 70.56 189 VAL A O 1
ATOM 1577 N N . ASP A 1 190 ? -31.767 10.244 -9.671 1.00 65.31 190 ASP A N 1
ATOM 1578 C CA . ASP A 1 190 ? -32.294 10.751 -10.951 1.00 65.31 190 ASP A CA 1
ATOM 1579 C C . ASP A 1 190 ? -33.677 11.410 -10.758 1.00 65.31 190 ASP A C 1
ATOM 1581 O O . ASP A 1 190 ? -34.721 10.882 -11.152 1.00 65.31 190 ASP A O 1
ATOM 1585 N N . ALA A 1 191 ? -33.710 12.574 -10.101 1.00 68.00 191 ALA A N 1
ATOM 1586 C CA . ALA A 1 191 ? -34.927 13.373 -9.947 1.00 68.00 191 ALA A CA 1
ATOM 1587 C C . ALA A 1 191 ? -34.949 14.574 -10.917 1.00 68.00 191 ALA A C 1
ATOM 1589 O O . ALA A 1 191 ? -33.939 15.267 -11.068 1.00 68.00 191 ALA A O 1
ATOM 1590 N N . PRO A 1 192 ? -36.099 14.904 -11.541 1.00 58.62 192 PRO A N 1
ATOM 1591 C CA . PRO A 1 192 ? -36.221 16.083 -12.396 1.00 58.62 192 PRO A CA 1
ATOM 1592 C C . PRO A 1 192 ? -36.046 17.357 -11.553 1.00 58.62 192 PRO A C 1
ATOM 1594 O O . PRO A 1 192 ? -36.890 17.687 -10.724 1.00 58.62 192 PRO A O 1
ATOM 1597 N N . GLY A 1 193 ? -34.920 18.050 -11.742 1.00 66.44 193 GLY A N 1
ATOM 1598 C CA . GLY A 1 193 ? -34.485 19.199 -10.934 1.00 66.44 193 GLY A CA 1
ATOM 1599 C C . GLY A 1 193 ? -33.168 18.971 -10.183 1.00 66.44 193 GLY A C 1
ATOM 1600 O O . GLY A 1 193 ? -32.518 19.943 -9.811 1.00 66.44 193 GLY A O 1
ATOM 1601 N N . ALA A 1 194 ? -32.726 17.718 -10.029 1.00 71.75 194 ALA A N 1
ATOM 1602 C CA . ALA A 1 194 ? -31.433 17.389 -9.428 1.00 71.75 194 ALA A CA 1
ATOM 1603 C C . ALA A 1 194 ? -30.242 17.729 -10.341 1.00 71.75 194 ALA A C 1
ATOM 1605 O O . ALA A 1 194 ? -29.162 17.991 -9.831 1.00 71.75 194 ALA A O 1
ATOM 1606 N N . GLU A 1 195 ? -30.439 17.807 -11.661 1.00 75.19 195 GLU A N 1
ATOM 1607 C CA . GLU A 1 195 ? -29.401 18.193 -12.637 1.00 75.19 195 GLU A CA 1
ATOM 1608 C C . GLU A 1 195 ? -28.828 19.598 -12.383 1.00 75.19 195 GLU A C 1
ATOM 1610 O O . GLU A 1 195 ? -27.621 19.812 -12.476 1.00 75.19 195 GLU A O 1
ATOM 1615 N N . ASN A 1 196 ? -29.674 20.558 -11.987 1.00 78.19 196 ASN A N 1
ATOM 1616 C CA . ASN A 1 196 ? -29.216 21.909 -11.649 1.00 78.19 196 ASN A CA 1
ATOM 1617 C C . ASN A 1 196 ? -28.356 21.895 -10.379 1.00 78.19 196 ASN A C 1
ATOM 1619 O O . ASN A 1 196 ? -27.276 22.485 -10.353 1.00 78.19 196 ASN A O 1
ATOM 1623 N N . ALA A 1 197 ? -28.812 21.181 -9.345 1.00 79.19 197 ALA A N 1
ATOM 1624 C CA . ALA A 1 197 ? -28.045 20.986 -8.121 1.00 79.19 197 ALA A CA 1
ATOM 1625 C C . ALA A 1 197 ? -26.729 20.246 -8.403 1.00 79.19 197 ALA A C 1
ATOM 1627 O O . ALA A 1 197 ? -25.690 20.657 -7.903 1.00 79.19 197 ALA A O 1
ATOM 1628 N N . LYS A 1 198 ? -26.744 19.214 -9.253 1.00 82.25 198 LYS A N 1
ATOM 1629 C CA . LYS A 1 198 ? -25.565 18.443 -9.658 1.00 82.25 198 LYS A CA 1
ATOM 1630 C C . LYS A 1 198 ? -24.522 19.325 -10.338 1.00 82.25 198 LYS A C 1
ATOM 1632 O O . LYS A 1 198 ? -23.390 19.365 -9.871 1.00 82.25 198 LYS A O 1
ATOM 1637 N N . GLY A 1 199 ? -24.909 20.101 -11.351 1.00 82.38 199 GLY A N 1
ATOM 1638 C CA . GLY A 1 199 ? -23.986 21.014 -12.030 1.00 82.38 199 GLY A CA 1
ATOM 1639 C C . GLY A 1 199 ? -23.433 22.114 -11.115 1.00 82.38 199 GLY A C 1
ATOM 1640 O O . GLY A 1 199 ? -22.274 22.502 -11.251 1.00 82.38 199 GLY A O 1
ATOM 1641 N N . ASN A 1 200 ? -24.229 22.609 -10.161 1.00 84.44 200 ASN A N 1
ATOM 1642 C CA . ASN A 1 200 ? -23.766 23.583 -9.165 1.00 84.44 200 ASN A CA 1
ATOM 1643 C C . ASN A 1 200 ? -22.807 22.957 -8.138 1.00 84.44 200 ASN A C 1
ATOM 1645 O O . ASN A 1 200 ? -21.790 23.564 -7.807 1.00 84.44 200 ASN A O 1
ATOM 1649 N N . ILE A 1 201 ? -23.104 21.744 -7.660 1.00 85.06 201 ILE A N 1
ATOM 1650 C CA . ILE A 1 201 ? -22.255 20.988 -6.728 1.00 85.06 201 ILE A CA 1
ATOM 1651 C C . ILE A 1 201 ? -20.927 20.624 -7.396 1.00 85.06 201 ILE A C 1
ATOM 1653 O O . ILE A 1 201 ? -19.884 20.806 -6.776 1.00 85.06 201 ILE A O 1
ATOM 1657 N N . GLU A 1 202 ? -20.941 20.166 -8.651 1.00 85.44 202 GLU A N 1
ATOM 1658 C CA . GLU A 1 202 ? -19.730 19.845 -9.417 1.00 85.44 202 GLU A CA 1
ATOM 1659 C C . GLU A 1 202 ? -18.841 21.084 -9.582 1.00 85.44 202 GLU A C 1
ATOM 1661 O O . GLU A 1 202 ? -17.680 21.051 -9.176 1.00 85.44 202 GLU A O 1
ATOM 1666 N N . LYS A 1 203 ? -19.393 22.215 -10.045 1.00 86.19 203 LYS A N 1
ATOM 1667 C CA . LYS A 1 203 ? -18.639 23.477 -10.170 1.00 86.19 203 LYS A CA 1
ATOM 1668 C C . LYS A 1 203 ? -18.031 23.932 -8.848 1.00 86.19 203 LYS A C 1
ATOM 1670 O O . LYS A 1 203 ? -16.851 24.262 -8.795 1.00 86.19 203 LYS A O 1
ATOM 1675 N N . TYR A 1 204 ? -18.825 23.931 -7.780 1.00 85.44 204 TYR A N 1
ATOM 1676 C CA . TYR A 1 204 ? -18.337 24.329 -6.465 1.00 85.44 204 TYR A CA 1
ATOM 1677 C C . TYR A 1 204 ? -17.272 23.357 -5.936 1.00 85.44 204 TYR A C 1
ATOM 1679 O O . TYR A 1 204 ? -16.283 23.782 -5.342 1.00 85.44 204 TYR A O 1
ATOM 1687 N N . SER A 1 205 ? -17.432 22.054 -6.192 1.00 85.62 205 SER A N 1
ATOM 1688 C CA . SER A 1 205 ? -16.435 21.049 -5.825 1.00 85.62 205 SER A CA 1
ATOM 1689 C C . SER A 1 205 ? -15.113 21.243 -6.570 1.00 85.62 205 SER A C 1
ATOM 1691 O O . SER A 1 205 ? -14.065 21.143 -5.942 1.00 85.62 205 SER A O 1
ATOM 1693 N N . GLU A 1 206 ? -15.145 21.609 -7.856 1.00 86.75 206 GLU A N 1
ATOM 1694 C CA . GLU A 1 206 ? -13.948 21.923 -8.645 1.00 86.75 206 GLU A CA 1
ATOM 1695 C C . GLU A 1 206 ? -13.257 23.204 -8.152 1.00 86.75 206 GLU A C 1
ATOM 1697 O O . GLU A 1 206 ? -12.030 23.240 -8.022 1.00 86.75 206 GLU A O 1
ATOM 1702 N N . GLU A 1 207 ? -14.022 24.257 -7.841 1.00 86.88 207 GLU A N 1
ATOM 1703 C CA . GLU A 1 207 ? -13.483 25.507 -7.290 1.00 86.88 207 GLU A CA 1
ATOM 1704 C C . GLU A 1 207 ? -12.810 25.285 -5.930 1.00 86.88 207 GLU A C 1
ATOM 1706 O O . GLU A 1 207 ? -11.700 25.777 -5.688 1.00 86.88 207 GLU A O 1
ATOM 1711 N N . LEU A 1 208 ? -13.452 24.509 -5.055 1.00 85.69 208 LEU A N 1
ATOM 1712 C CA . LEU A 1 208 ? -12.931 24.189 -3.732 1.00 85.69 208 LEU A CA 1
ATOM 1713 C C . LEU A 1 208 ? -11.736 23.224 -3.816 1.00 85.69 208 LEU A C 1
ATOM 1715 O O . LEU A 1 208 ? -10.729 23.464 -3.149 1.00 85.69 208 LEU A O 1
ATOM 1719 N N . GLU A 1 209 ? -11.778 22.205 -4.685 1.00 87.19 209 GLU A N 1
ATOM 1720 C CA . GLU A 1 209 ? -10.632 21.325 -4.972 1.00 87.19 209 GLU A CA 1
ATOM 1721 C C . GLU A 1 209 ? -9.428 22.154 -5.435 1.00 87.19 209 GLU A C 1
ATOM 1723 O O . GLU A 1 209 ? -8.333 22.005 -4.888 1.00 87.19 209 GLU A O 1
ATOM 1728 N N . LYS A 1 210 ? -9.626 23.091 -6.372 1.00 87.62 210 LYS A N 1
ATOM 1729 C CA . LYS A 1 210 ? -8.564 23.981 -6.857 1.00 87.62 210 LYS A CA 1
ATOM 1730 C C . LYS A 1 210 ? -7.996 24.867 -5.744 1.00 87.62 210 LYS A C 1
ATOM 1732 O O . LYS A 1 210 ? -6.776 24.987 -5.636 1.00 87.62 210 LYS A O 1
ATOM 1737 N N . LYS A 1 211 ? -8.847 25.451 -4.893 1.00 87.19 211 LYS A N 1
ATOM 1738 C CA . LYS A 1 211 ? -8.423 26.288 -3.755 1.00 87.19 211 LYS A CA 1
ATOM 1739 C C . LYS A 1 211 ? -7.587 25.494 -2.746 1.00 87.19 211 LYS A C 1
ATOM 1741 O O . LYS A 1 211 ? -6.548 25.986 -2.300 1.00 87.19 211 LYS A O 1
ATOM 1746 N N . ILE A 1 212 ? -7.995 24.264 -2.418 1.00 86.12 212 ILE A N 1
ATOM 1747 C CA . ILE A 1 212 ? -7.224 23.384 -1.528 1.00 86.12 212 ILE A CA 1
ATOM 1748 C C . ILE A 1 212 ? -5.916 22.948 -2.200 1.00 86.12 212 ILE A C 1
ATOM 1750 O O . ILE A 1 212 ? -4.880 22.929 -1.541 1.00 86.12 212 ILE A O 1
ATOM 1754 N N . LEU A 1 213 ? -5.914 22.664 -3.507 1.00 87.00 213 LEU A N 1
ATOM 1755 C CA . LEU A 1 213 ? -4.690 22.366 -4.262 1.00 87.00 213 LEU A CA 1
ATOM 1756 C C . LEU A 1 213 ? -3.689 23.528 -4.219 1.00 87.00 213 LEU A C 1
ATOM 1758 O O . LEU A 1 213 ? -2.505 23.305 -3.983 1.00 87.00 213 LEU A O 1
ATOM 1762 N N . GLU A 1 214 ? -4.143 24.770 -4.386 1.00 87.56 214 GLU A N 1
ATOM 1763 C CA . GLU A 1 214 ? -3.279 25.951 -4.276 1.00 87.56 214 GLU A CA 1
ATOM 1764 C C . GLU A 1 214 ? -2.700 26.126 -2.862 1.00 87.56 214 GLU A C 1
ATOM 1766 O O . GLU A 1 214 ? -1.538 26.511 -2.711 1.00 87.56 214 GLU A O 1
ATOM 1771 N N . LYS A 1 215 ? -3.481 25.829 -1.814 1.00 85.44 215 LYS A N 1
ATOM 1772 C CA . LYS A 1 215 ? -2.981 25.799 -0.428 1.00 85.44 215 LYS A CA 1
ATOM 1773 C C . LYS A 1 215 ? -1.961 24.678 -0.228 1.00 85.44 215 LYS A C 1
ATOM 1775 O O . LYS A 1 215 ? -0.902 24.921 0.343 1.00 85.44 215 LYS A O 1
ATOM 1780 N N . PHE A 1 216 ? -2.234 23.489 -0.758 1.00 86.38 216 PHE A N 1
ATOM 1781 C CA . PHE A 1 216 ? -1.326 22.348 -0.713 1.00 86.38 216 PHE A CA 1
ATOM 1782 C C . PHE A 1 216 ? 0.015 22.652 -1.400 1.00 86.38 216 PHE A C 1
ATOM 1784 O O . PHE A 1 216 ? 1.059 22.327 -0.846 1.00 86.38 216 PHE A O 1
ATOM 1791 N N . ASP A 1 217 ? 0.014 23.346 -2.547 1.00 86.00 217 ASP A N 1
ATOM 1792 C CA . ASP A 1 217 ? 1.246 23.793 -3.222 1.00 86.00 217 ASP A CA 1
ATOM 1793 C C . ASP A 1 217 ? 2.086 24.743 -2.354 1.00 86.00 217 ASP A C 1
ATOM 1795 O O . ASP A 1 217 ? 3.314 24.646 -2.295 1.00 86.00 217 ASP A O 1
ATOM 1799 N N . LYS A 1 218 ? 1.429 25.677 -1.658 1.00 86.81 218 LYS A N 1
ATOM 1800 C CA . LYS A 1 218 ? 2.109 26.611 -0.747 1.00 86.81 218 LYS A CA 1
ATOM 1801 C C . LYS A 1 218 ? 2.747 25.868 0.423 1.00 86.81 218 LYS A C 1
ATOM 1803 O O . LYS A 1 218 ? 3.928 26.062 0.688 1.00 86.81 218 LYS A O 1
ATOM 1808 N N . VAL A 1 219 ? 1.999 24.968 1.055 1.00 85.88 219 VAL A N 1
ATOM 1809 C CA . VAL A 1 219 ? 2.482 24.161 2.185 1.00 85.88 219 VAL A CA 1
ATOM 1810 C C . VAL A 1 219 ? 3.604 23.212 1.768 1.00 85.88 219 VAL A C 1
ATOM 1812 O O . VAL A 1 219 ? 4.568 23.033 2.511 1.00 85.88 219 VAL A O 1
ATOM 1815 N N . TYR A 1 220 ? 3.539 22.665 0.552 1.00 83.69 220 TYR A N 1
ATOM 1816 C CA . TYR A 1 220 ? 4.623 21.865 -0.009 1.00 83.69 220 TYR A CA 1
ATOM 1817 C C . TYR A 1 220 ? 5.928 22.670 -0.116 1.00 83.69 220 TYR A C 1
ATOM 1819 O O . TYR A 1 220 ? 6.987 22.182 0.273 1.00 83.69 220 TYR A O 1
ATOM 1827 N N . LYS A 1 221 ? 5.862 23.932 -0.566 1.00 85.00 221 LYS A N 1
ATOM 1828 C CA . LYS A 1 221 ? 7.031 24.835 -0.613 1.00 85.00 221 LYS A CA 1
ATOM 1829 C C . LYS A 1 221 ? 7.571 25.181 0.777 1.00 85.00 221 LYS A C 1
ATOM 1831 O O . LYS A 1 221 ? 8.774 25.389 0.925 1.00 85.00 221 LYS A O 1
ATOM 1836 N N . GLU A 1 222 ? 6.701 25.227 1.781 1.00 85.44 222 GLU A N 1
ATOM 1837 C CA . GLU A 1 222 ? 7.050 25.479 3.185 1.00 85.44 222 GLU A CA 1
ATOM 1838 C C . GLU A 1 222 ? 7.611 24.235 3.910 1.00 85.44 222 GLU A C 1
ATOM 1840 O O . GLU A 1 222 ? 8.205 24.377 4.976 1.00 85.44 222 GLU A O 1
ATOM 1845 N N . ASN A 1 223 ? 7.508 23.036 3.313 1.00 80.12 223 ASN A N 1
ATOM 1846 C CA . ASN A 1 223 ? 7.895 21.733 3.886 1.00 80.12 223 ASN A CA 1
ATOM 1847 C C . ASN A 1 223 ? 7.181 21.365 5.208 1.00 80.12 223 ASN A C 1
ATOM 1849 O O . ASN A 1 223 ? 7.729 20.616 6.020 1.00 80.12 223 ASN A O 1
ATOM 1853 N N . ASP A 1 224 ? 5.957 21.850 5.432 1.00 87.06 224 ASP A N 1
ATOM 1854 C CA . ASP A 1 224 ? 5.153 21.499 6.615 1.00 87.06 224 ASP A CA 1
ATOM 1855 C C . ASP A 1 224 ? 4.332 20.220 6.348 1.00 87.06 224 ASP A C 1
ATOM 1857 O O . ASP A 1 224 ? 3.276 20.246 5.715 1.00 87.06 224 ASP A O 1
ATOM 1861 N N . ILE A 1 225 ? 4.855 19.079 6.810 1.00 85.06 225 ILE A N 1
ATOM 1862 C CA . ILE A 1 225 ? 4.310 17.733 6.550 1.00 85.06 225 ILE A CA 1
ATOM 1863 C C . ILE A 1 225 ? 2.934 17.537 7.204 1.00 85.06 225 ILE A C 1
ATOM 1865 O O . ILE A 1 225 ? 2.060 16.895 6.619 1.00 85.06 225 ILE A O 1
ATOM 1869 N N . ASP A 1 226 ? 2.717 18.097 8.394 1.00 85.69 226 ASP A N 1
ATOM 1870 C CA . ASP A 1 226 ? 1.502 17.848 9.175 1.00 85.69 226 ASP A CA 1
ATOM 1871 C C . ASP A 1 226 ? 0.299 18.567 8.556 1.00 85.69 226 ASP A C 1
ATOM 1873 O O . ASP A 1 226 ? -0.757 17.963 8.349 1.00 85.69 226 ASP A O 1
ATOM 1877 N N . LYS A 1 227 ? 0.467 19.835 8.156 1.00 84.50 227 LYS A N 1
ATOM 1878 C CA . LYS A 1 227 ? -0.584 20.556 7.416 1.00 84.50 227 LYS A CA 1
ATOM 1879 C C . LYS A 1 227 ? -0.833 19.945 6.046 1.00 84.50 227 LYS A C 1
ATOM 1881 O O . LYS A 1 227 ? -1.973 19.871 5.588 1.00 84.50 227 LYS A O 1
ATOM 1886 N N . MET A 1 228 ? 0.223 19.466 5.398 1.00 85.44 228 MET A N 1
ATOM 1887 C CA . MET A 1 228 ? 0.116 18.794 4.112 1.00 85.44 228 MET A CA 1
ATOM 1888 C C . MET A 1 228 ? -0.734 17.523 4.202 1.00 85.44 228 MET A C 1
ATOM 1890 O O . MET A 1 228 ? -1.520 17.259 3.292 1.00 85.44 228 MET A O 1
ATOM 1894 N N . ALA A 1 229 ? -0.640 16.783 5.310 1.00 86.69 229 ALA A N 1
ATOM 1895 C CA . ALA A 1 229 ? -1.477 15.618 5.573 1.00 86.69 229 ALA A CA 1
ATOM 1896 C C . ALA A 1 229 ? -2.964 15.984 5.700 1.00 86.69 229 ALA A C 1
ATOM 1898 O O . ALA A 1 229 ? -3.821 15.294 5.145 1.00 86.69 229 ALA A O 1
ATOM 1899 N N . VAL A 1 230 ? -3.284 17.096 6.375 1.00 85.62 230 VAL A N 1
ATOM 1900 C CA . VAL A 1 230 ? -4.668 17.584 6.510 1.00 85.62 230 VAL A CA 1
ATOM 1901 C C . VAL A 1 230 ? -5.253 17.932 5.139 1.00 85.62 230 VAL A C 1
ATOM 1903 O O . VAL A 1 230 ? -6.316 17.424 4.779 1.00 85.62 230 VAL A O 1
ATOM 1906 N N . TYR A 1 231 ? -4.529 18.704 4.325 1.00 85.12 231 TYR A N 1
ATOM 1907 C CA . TYR A 1 231 ? -4.985 19.058 2.979 1.00 85.12 231 TYR A CA 1
ATOM 1908 C C . TYR A 1 231 ? -5.044 17.850 2.032 1.00 85.12 231 TYR A C 1
ATOM 1910 O O . TYR A 1 231 ? -5.996 17.732 1.263 1.00 85.12 231 TYR A O 1
ATOM 1918 N N . ALA A 1 232 ? -4.091 16.914 2.106 1.00 85.88 232 ALA A N 1
ATOM 1919 C CA . ALA A 1 232 ? -4.137 15.665 1.342 1.00 85.88 232 ALA A CA 1
ATOM 1920 C C . ALA A 1 232 ? -5.366 14.823 1.707 1.00 85.88 232 ALA A C 1
ATOM 1922 O O . ALA A 1 232 ? -6.036 14.288 0.822 1.00 85.88 232 ALA A O 1
ATOM 1923 N N . LYS A 1 233 ? -5.703 14.739 2.998 1.00 85.19 233 LYS A N 1
ATOM 1924 C CA . LYS A 1 233 ? -6.892 14.031 3.483 1.00 85.19 233 LYS A CA 1
ATOM 1925 C C . LYS A 1 233 ? -8.183 14.682 2.976 1.00 85.19 233 LYS A C 1
ATOM 1927 O O . LYS A 1 233 ? -9.081 13.961 2.544 1.00 85.19 233 LYS A O 1
ATOM 1932 N N . SER A 1 234 ? -8.255 16.015 2.966 1.00 84.44 234 SER A N 1
ATOM 1933 C CA . SER A 1 234 ? -9.362 16.768 2.358 1.00 84.44 234 SER A CA 1
ATOM 1934 C C . SER A 1 234 ? -9.457 16.515 0.849 1.00 84.44 234 SER A C 1
ATOM 1936 O O . SER A 1 234 ? -10.532 16.208 0.341 1.00 84.44 234 SER A O 1
ATOM 1938 N N . LEU A 1 235 ? -8.330 16.547 0.128 1.00 84.50 235 LEU A N 1
ATOM 1939 C CA . LEU A 1 235 ? -8.281 16.296 -1.318 1.00 84.50 235 LEU A CA 1
ATOM 1940 C C . LEU A 1 235 ? -8.594 14.844 -1.691 1.00 84.50 235 LEU A C 1
ATOM 1942 O O . LEU A 1 235 ? -9.122 14.602 -2.767 1.00 84.50 235 LEU A O 1
ATOM 1946 N N . MET A 1 236 ? -8.335 13.864 -0.821 1.00 83.31 236 MET A N 1
ATOM 1947 C CA . MET A 1 236 ? -8.721 12.468 -1.066 1.00 83.31 236 MET A CA 1
ATOM 1948 C C . MET A 1 236 ? -10.236 12.259 -1.134 1.00 83.31 236 MET A C 1
ATOM 1950 O O . MET A 1 236 ? -10.689 11.280 -1.735 1.00 83.31 236 MET A O 1
ATOM 1954 N N . ASN A 1 237 ? -11.025 13.161 -0.544 1.00 81.31 237 ASN A N 1
ATOM 1955 C CA . ASN A 1 237 ? -12.476 13.129 -0.687 1.00 81.31 237 ASN A CA 1
ATOM 1956 C C . ASN A 1 237 ? -12.936 13.513 -2.103 1.00 81.31 237 ASN A C 1
ATOM 1958 O O . ASN A 1 237 ? -14.023 13.094 -2.501 1.00 81.31 237 ASN A O 1
ATOM 1962 N N . PHE A 1 238 ? -12.097 14.209 -2.877 1.00 78.38 238 PHE A N 1
ATOM 1963 C CA . PHE A 1 238 ? -12.343 14.572 -4.273 1.00 78.38 238 PHE A CA 1
ATOM 1964 C C . PHE A 1 238 ? -11.572 13.651 -5.220 1.00 78.38 238 PHE A C 1
ATOM 1966 O O . PHE A 1 238 ? -10.368 13.462 -5.072 1.00 78.38 238 PHE A O 1
ATOM 1973 N N . ASN A 1 239 ? -12.250 13.043 -6.200 1.00 73.50 239 ASN A N 1
ATOM 1974 C CA . ASN A 1 239 ? -11.618 12.251 -7.271 1.00 73.50 239 ASN A CA 1
ATOM 1975 C C . ASN A 1 239 ? -10.602 11.173 -6.803 1.00 73.50 239 ASN A C 1
ATOM 1977 O O . ASN A 1 239 ? -9.714 10.766 -7.557 1.00 73.50 239 ASN A O 1
ATOM 1981 N N . GLY A 1 240 ? -10.699 10.716 -5.547 1.00 73.50 240 GLY A N 1
ATOM 1982 C CA . GLY A 1 240 ? -9.751 9.784 -4.927 1.00 73.50 240 GLY A CA 1
ATOM 1983 C C . GLY A 1 240 ? -8.350 10.358 -4.665 1.00 73.50 240 GLY A C 1
ATOM 1984 O O . GLY A 1 240 ? -7.409 9.585 -4.495 1.00 73.50 240 GLY A O 1
ATOM 1985 N N . GLY A 1 241 ? -8.185 11.686 -4.655 1.00 79.38 241 GLY A N 1
ATOM 1986 C CA . GLY A 1 241 ? -6.911 12.367 -4.404 1.00 79.38 241 GLY A CA 1
ATOM 1987 C C . GLY A 1 241 ? -5.927 12.340 -5.576 1.00 79.38 241 GLY A C 1
ATOM 1988 O O . GLY A 1 241 ? -4.779 12.749 -5.409 1.00 79.38 241 GLY A O 1
ATOM 1989 N N . ASN A 1 242 ? -6.342 11.886 -6.765 1.00 82.19 242 ASN A N 1
ATOM 1990 C CA . ASN A 1 242 ? -5.450 11.752 -7.921 1.00 82.19 242 ASN A CA 1
ATOM 1991 C C . ASN A 1 242 ? -4.797 13.086 -8.325 1.00 82.19 242 ASN A C 1
ATOM 1993 O O . ASN A 1 242 ? -3.599 13.102 -8.596 1.00 82.19 242 ASN A O 1
ATOM 1997 N N . SER A 1 243 ? -5.535 14.200 -8.311 1.00 81.00 243 SER A N 1
ATOM 1998 C CA . SER A 1 243 ? -5.007 15.539 -8.623 1.00 81.00 243 SER A CA 1
ATOM 1999 C C . SER A 1 243 ? -3.888 15.956 -7.658 1.00 81.00 243 SER A C 1
ATOM 2001 O O . SER A 1 243 ? -2.828 16.418 -8.080 1.00 81.00 243 SER A O 1
ATOM 2003 N N . CYS A 1 244 ? -4.094 15.716 -6.359 1.00 84.00 244 CYS A N 1
ATOM 2004 C CA . CYS A 1 244 ? -3.117 15.973 -5.300 1.00 84.00 244 CYS A CA 1
ATOM 2005 C C . CYS A 1 244 ? -1.861 15.108 -5.468 1.00 84.00 244 CYS A C 1
ATOM 2007 O O . CYS A 1 244 ? -0.742 15.620 -5.467 1.00 84.00 244 CYS A O 1
ATOM 2009 N N . ILE A 1 245 ? -2.055 13.804 -5.687 1.00 84.81 245 ILE A N 1
ATOM 2010 C CA . ILE A 1 245 ? -0.976 12.832 -5.896 1.00 84.81 245 ILE A CA 1
ATOM 2011 C C . ILE A 1 245 ? -0.146 13.209 -7.124 1.00 84.81 245 ILE A C 1
ATOM 2013 O O . ILE A 1 245 ? 1.080 13.236 -7.054 1.00 84.81 245 ILE A O 1
ATOM 2017 N N . GLN A 1 246 ? -0.794 13.535 -8.244 1.00 83.50 246 GLN A N 1
ATOM 2018 C CA . GLN A 1 246 ? -0.098 13.942 -9.461 1.00 83.50 246 GLN A CA 1
ATOM 2019 C C . GLN A 1 246 ? 0.707 15.217 -9.241 1.00 83.50 246 GLN A C 1
ATOM 2021 O O . GLN A 1 246 ? 1.860 15.274 -9.664 1.00 83.50 246 GLN A O 1
ATOM 2026 N N . MET A 1 247 ? 0.147 16.216 -8.554 1.00 81.69 247 MET A N 1
ATOM 2027 C CA . MET A 1 247 ? 0.882 17.444 -8.263 1.00 81.69 247 MET A CA 1
ATOM 2028 C C . MET A 1 247 ? 2.080 17.197 -7.343 1.00 81.69 247 MET A C 1
ATOM 2030 O O . MET A 1 247 ? 3.162 17.697 -7.636 1.00 81.69 247 MET A O 1
ATOM 2034 N N . TYR A 1 248 ? 1.922 16.380 -6.300 1.00 83.69 248 TYR A N 1
ATOM 2035 C CA . TYR A 1 248 ? 3.021 15.990 -5.415 1.00 83.69 248 TYR A CA 1
ATOM 2036 C C . TYR A 1 248 ? 4.148 15.290 -6.183 1.00 83.69 248 TYR A C 1
ATOM 2038 O O . TYR A 1 248 ? 5.302 15.710 -6.131 1.00 83.69 248 TYR A O 1
ATOM 2046 N N . ILE A 1 249 ? 3.800 14.270 -6.973 1.00 82.81 249 ILE A N 1
ATOM 2047 C CA . ILE A 1 249 ? 4.762 13.506 -7.769 1.00 82.81 249 ILE A CA 1
ATOM 2048 C C . ILE A 1 249 ? 5.452 14.413 -8.803 1.00 82.81 249 ILE A C 1
ATOM 2050 O O . ILE A 1 249 ? 6.668 14.342 -8.946 1.00 82.81 249 ILE A O 1
ATOM 2054 N N . ASN A 1 250 ? 4.711 15.285 -9.502 1.00 79.19 250 ASN A N 1
ATOM 2055 C CA . ASN A 1 250 ? 5.250 16.219 -10.505 1.00 79.19 250 ASN A CA 1
ATOM 2056 C C . ASN A 1 250 ? 6.370 17.116 -9.956 1.00 79.19 250 ASN A C 1
ATOM 2058 O O . ASN A 1 250 ? 7.266 17.495 -10.706 1.00 79.19 250 ASN A O 1
ATOM 2062 N N . GLN A 1 251 ? 6.301 17.491 -8.678 1.00 75.75 251 GLN A N 1
ATOM 2063 C CA . GLN A 1 251 ? 7.255 18.412 -8.061 1.00 75.75 251 GLN A CA 1
ATOM 2064 C C . GLN A 1 251 ? 8.519 17.732 -7.535 1.00 75.75 251 GLN A C 1
ATOM 2066 O O . GLN A 1 251 ? 9.424 18.416 -7.043 1.00 75.75 251 GLN A O 1
ATOM 2071 N N . ASN A 1 252 ? 8.610 16.404 -7.622 1.00 74.06 252 ASN A N 1
ATOM 2072 C CA . ASN A 1 252 ? 9.806 15.715 -7.181 1.00 74.06 252 ASN A CA 1
ATOM 2073 C C . ASN A 1 252 ? 10.993 16.055 -8.100 1.00 74.06 252 ASN A C 1
ATOM 2075 O O . ASN A 1 252 ? 10.915 16.001 -9.331 1.00 74.06 252 ASN A O 1
ATOM 2079 N N . LYS A 1 253 ? 12.123 16.388 -7.470 1.00 63.53 253 LYS A N 1
ATOM 2080 C CA . LYS A 1 253 ? 13.367 16.804 -8.130 1.00 63.53 253 LYS A CA 1
ATOM 2081 C C . LYS A 1 253 ? 13.894 15.762 -9.118 1.00 63.53 253 LYS A C 1
ATOM 2083 O O . LYS A 1 253 ? 14.502 16.153 -10.109 1.00 63.53 253 LYS A O 1
ATOM 2088 N N . LEU A 1 254 ? 13.615 14.475 -8.901 1.00 62.53 254 LEU A N 1
ATOM 2089 C CA . LEU A 1 254 ? 14.033 13.384 -9.787 1.00 62.53 254 LEU A CA 1
ATOM 2090 C C . LEU A 1 254 ? 13.445 13.467 -11.205 1.00 62.53 254 LEU A C 1
ATOM 2092 O O . LEU A 1 254 ? 14.042 12.938 -12.141 1.00 62.53 254 LEU A O 1
ATOM 2096 N N . PHE A 1 255 ? 12.302 14.137 -11.384 1.00 63.28 255 PHE A N 1
ATOM 2097 C CA . PHE A 1 255 ? 11.667 14.312 -12.699 1.00 63.28 255 PHE A CA 1
ATOM 2098 C C . PHE A 1 255 ? 12.103 15.592 -13.416 1.00 63.28 255 PHE A C 1
ATOM 2100 O O . PHE A 1 255 ? 11.811 15.766 -14.597 1.00 63.28 255 PHE A O 1
ATOM 2107 N N . LEU A 1 256 ? 12.802 16.480 -12.704 1.00 54.38 256 LEU A N 1
ATOM 2108 C CA . LEU A 1 256 ? 13.387 17.709 -13.239 1.00 54.38 256 LEU A CA 1
ATOM 2109 C C . LEU A 1 256 ? 14.837 17.507 -13.702 1.00 54.38 256 LEU A C 1
ATOM 2111 O O . LEU A 1 256 ? 15.413 18.416 -14.302 1.00 54.38 256 LEU A O 1
ATOM 2115 N N . ILE A 1 257 ? 15.428 16.332 -13.441 1.00 55.25 257 ILE A N 1
ATOM 2116 C CA . ILE A 1 257 ? 16.755 15.963 -13.942 1.00 55.25 257 ILE A CA 1
ATOM 2117 C C . ILE A 1 257 ? 16.667 15.858 -15.467 1.00 55.25 257 ILE A C 1
ATOM 2119 O O . ILE A 1 257 ? 16.249 14.850 -16.031 1.00 55.25 257 ILE A O 1
ATOM 2123 N N . THR A 1 258 ? 17.043 16.943 -16.138 1.00 51.84 258 THR A N 1
ATOM 2124 C CA . THR A 1 258 ? 17.254 16.972 -17.583 1.00 51.84 258 THR A CA 1
ATOM 2125 C C . THR A 1 258 ? 18.626 16.364 -17.823 1.00 51.84 258 THR A C 1
ATOM 2127 O O . THR A 1 258 ? 19.636 17.008 -17.552 1.00 51.84 258 THR A O 1
ATOM 2130 N N . ALA A 1 259 ? 18.666 15.104 -18.250 1.00 53.31 259 ALA A N 1
ATOM 2131 C CA . ALA A 1 259 ? 19.921 14.452 -18.600 1.00 53.31 259 ALA A CA 1
ATOM 2132 C C . ALA A 1 259 ? 20.592 15.224 -19.750 1.00 53.31 259 ALA A C 1
ATOM 2134 O O . ALA A 1 259 ? 19.964 15.499 -20.779 1.00 53.31 259 ALA A O 1
ATOM 2135 N N . ASN A 1 260 ? 21.849 15.620 -19.562 1.00 55.41 260 ASN A N 1
ATOM 2136 C CA . ASN A 1 260 ? 22.616 16.341 -20.571 1.00 55.41 260 ASN A CA 1
ATOM 2137 C C . ASN A 1 260 ? 23.252 15.352 -21.556 1.00 55.41 260 ASN A C 1
ATOM 2139 O O . ASN A 1 260 ? 23.499 14.198 -21.232 1.00 55.41 260 ASN A O 1
ATOM 2143 N N . GLN A 1 261 ? 23.590 15.800 -22.770 1.00 53.41 261 GLN A N 1
ATOM 2144 C CA . GLN A 1 261 ? 24.286 14.946 -23.750 1.00 53.41 261 GLN A CA 1
ATOM 2145 C C . GLN A 1 261 ? 25.654 14.436 -23.257 1.00 53.41 261 GLN A C 1
ATOM 2147 O O . GLN A 1 261 ? 26.126 13.405 -23.732 1.00 53.41 261 GLN A O 1
ATOM 2152 N N . SER A 1 262 ? 26.276 15.136 -22.301 1.00 54.38 262 SER A N 1
ATOM 2153 C CA . SER A 1 262 ? 27.494 14.699 -21.609 1.00 54.38 262 SER A CA 1
ATOM 2154 C C . SER A 1 262 ? 27.297 13.437 -20.778 1.00 54.38 262 SER A C 1
ATOM 2156 O O . SER A 1 262 ? 28.263 12.709 -20.573 1.00 54.38 262 SER A O 1
ATOM 2158 N N . ASP A 1 263 ? 26.063 13.177 -20.350 1.00 58.59 263 ASP A N 1
ATOM 2159 C CA . ASP A 1 263 ? 25.759 12.159 -19.348 1.00 58.59 263 ASP A CA 1
ATOM 2160 C C . ASP A 1 263 ? 25.652 10.748 -19.971 1.00 58.59 263 ASP A C 1
ATOM 2162 O O . ASP A 1 263 ? 25.598 9.704 -19.319 1.00 58.59 263 ASP A O 1
ATOM 2166 N N . PHE A 1 264 ? 25.647 10.704 -21.307 1.00 60.75 264 PHE A N 1
ATOM 2167 C CA . PHE A 1 264 ? 25.527 9.488 -22.109 1.00 60.75 264 PHE A CA 1
ATOM 2168 C C . PHE A 1 264 ? 26.854 9.051 -22.741 1.00 60.75 264 PHE A C 1
ATOM 2170 O O . PHE A 1 264 ? 26.871 8.150 -23.584 1.00 60.75 264 PHE A O 1
ATOM 2177 N N . VAL A 1 265 ? 27.976 9.684 -22.372 1.00 61.38 265 VAL A N 1
ATOM 2178 C CA . VAL A 1 265 ? 29.284 9.396 -22.975 1.00 61.38 265 VAL A CA 1
ATOM 2179 C C . VAL A 1 265 ? 29.719 7.975 -22.625 1.00 61.38 265 VAL A C 1
ATOM 2181 O O . VAL A 1 265 ? 30.117 7.666 -21.504 1.00 61.38 265 VAL A O 1
ATOM 2184 N N . CYS A 1 266 ? 29.694 7.107 -23.631 1.00 58.12 266 CYS A N 1
ATOM 2185 C CA . CYS A 1 266 ? 30.182 5.742 -23.527 1.00 58.12 266 CYS A CA 1
ATOM 2186 C C . CYS A 1 266 ? 31.637 5.700 -24.011 1.00 58.12 266 CYS A C 1
ATOM 2188 O O . CYS A 1 266 ? 31.919 6.007 -25.169 1.00 58.12 266 CYS A O 1
ATOM 2190 N N . LYS A 1 267 ? 32.574 5.338 -23.129 1.00 61.28 267 LYS A N 1
ATOM 2191 C CA . LYS A 1 267 ? 33.968 5.087 -23.516 1.00 61.28 267 LYS A CA 1
ATOM 2192 C C . LYS A 1 267 ? 34.114 3.618 -23.896 1.00 61.28 267 LYS A C 1
ATOM 2194 O O . LYS A 1 267 ? 33.717 2.750 -23.128 1.00 61.28 267 LYS A O 1
ATOM 2199 N N . ASP A 1 268 ? 34.702 3.354 -25.057 1.00 52.97 268 ASP A N 1
ATOM 2200 C CA . ASP A 1 268 ? 35.073 2.002 -25.480 1.00 52.97 268 ASP A CA 1
ATOM 2201 C C . ASP A 1 268 ? 36.377 1.615 -24.756 1.00 52.97 268 ASP A C 1
ATOM 2203 O O . ASP A 1 268 ? 37.472 1.715 -25.308 1.00 52.97 268 ASP A O 1
ATOM 2207 N N . THR A 1 269 ? 36.292 1.310 -23.455 1.00 53.78 269 THR A N 1
ATOM 2208 C CA . THR A 1 269 ? 37.407 0.693 -22.720 1.00 53.78 269 THR A CA 1
ATOM 2209 C C . THR A 1 269 ? 37.259 -0.825 -22.768 1.00 53.78 269 THR A C 1
ATOM 2211 O O . THR A 1 269 ? 36.153 -1.364 -22.736 1.00 53.78 269 THR A O 1
ATOM 2214 N N . ASP A 1 270 ? 38.381 -1.540 -22.863 1.00 52.72 270 ASP A N 1
ATOM 2215 C CA . ASP A 1 270 ? 38.449 -3.006 -23.000 1.00 52.72 270 ASP A CA 1
ATOM 2216 C C . ASP A 1 270 ? 38.049 -3.775 -21.716 1.00 52.72 270 ASP A C 1
ATOM 2218 O O . ASP A 1 270 ? 38.398 -4.941 -21.519 1.00 52.72 270 ASP A O 1
ATOM 2222 N N . ASP A 1 271 ? 37.293 -3.126 -20.834 1.00 52.66 271 ASP A N 1
ATOM 2223 C CA . ASP A 1 271 ? 36.945 -3.615 -19.510 1.00 52.66 271 ASP A CA 1
ATOM 2224 C C . ASP A 1 271 ? 35.714 -4.539 -19.517 1.00 52.66 271 ASP A C 1
ATOM 2226 O O . ASP A 1 271 ? 34.914 -4.586 -20.457 1.00 52.66 271 ASP A O 1
ATOM 2230 N N . ASN A 1 272 ? 35.613 -5.327 -18.441 1.00 58.91 272 ASN A N 1
ATOM 2231 C CA . ASN A 1 272 ? 34.645 -6.400 -18.201 1.00 58.91 272 ASN A CA 1
ATOM 2232 C C . ASN A 1 272 ? 33.195 -6.076 -18.620 1.00 58.91 272 ASN A C 1
ATOM 2234 O O . ASN A 1 272 ? 32.679 -4.994 -18.361 1.00 58.91 272 ASN A O 1
ATOM 2238 N N . ILE A 1 273 ? 32.485 -7.100 -19.114 1.00 57.88 273 ILE A N 1
ATOM 2239 C CA . ILE A 1 273 ? 31.054 -7.094 -19.508 1.00 57.88 273 ILE A CA 1
ATOM 2240 C C . ILE A 1 273 ? 30.126 -6.518 -18.412 1.00 57.88 273 ILE A C 1
ATOM 2242 O O . ILE A 1 273 ? 29.030 -6.046 -18.699 1.00 57.88 273 ILE A O 1
ATOM 2246 N N . ALA A 1 274 ? 30.561 -6.570 -17.151 1.00 57.78 274 ALA A N 1
ATOM 2247 C CA . ALA A 1 274 ? 29.799 -6.158 -15.976 1.00 57.78 274 ALA A CA 1
ATOM 2248 C C . ALA A 1 274 ? 29.959 -4.676 -15.583 1.00 57.78 274 ALA A C 1
ATOM 2250 O O . ALA A 1 274 ? 29.340 -4.252 -14.607 1.00 57.78 274 ALA A O 1
ATOM 2251 N N . VAL A 1 275 ? 30.791 -3.886 -16.274 1.00 62.66 275 VAL A N 1
ATOM 2252 C CA . VAL A 1 275 ? 30.969 -2.469 -15.921 1.00 62.66 275 VAL A CA 1
ATOM 2253 C C . VAL A 1 275 ? 29.730 -1.685 -16.353 1.00 62.66 275 VAL A C 1
ATOM 2255 O O . VAL A 1 275 ? 29.470 -1.473 -17.536 1.00 62.66 275 VAL A O 1
ATOM 2258 N N . VAL A 1 276 ? 28.940 -1.281 -15.363 1.00 60.69 276 VAL A N 1
ATOM 2259 C CA . VAL A 1 276 ? 27.792 -0.389 -15.535 1.00 60.69 276 VAL A CA 1
ATOM 2260 C C . VAL A 1 276 ? 28.315 1.028 -15.759 1.00 60.69 276 VAL A C 1
ATOM 2262 O O . VAL A 1 276 ? 29.302 1.429 -15.138 1.00 60.69 276 VAL A O 1
ATOM 2265 N N . ASN A 1 277 ? 27.652 1.802 -16.623 1.00 67.69 277 ASN A N 1
ATOM 2266 C CA . ASN A 1 277 ? 27.956 3.223 -16.761 1.00 67.69 277 ASN A CA 1
ATOM 2267 C C . ASN A 1 277 ? 27.869 3.894 -15.373 1.00 67.69 277 ASN A C 1
ATOM 2269 O O . ASN A 1 277 ? 26.857 3.771 -14.680 1.00 67.69 277 ASN A O 1
ATOM 2273 N N . TYR A 1 278 ? 28.941 4.578 -14.966 1.00 71.25 278 TYR A N 1
ATOM 2274 C CA . TYR A 1 278 ? 29.046 5.250 -13.668 1.00 71.25 278 TYR A CA 1
ATOM 2275 C C . TYR A 1 278 ? 27.845 6.163 -13.390 1.00 71.25 278 TYR A C 1
ATOM 2277 O O . TYR A 1 278 ? 27.343 6.224 -12.269 1.00 71.25 278 TYR A O 1
ATOM 2285 N N . GLU A 1 279 ? 27.340 6.819 -14.429 1.00 70.88 279 GLU A N 1
ATOM 2286 C CA . GLU A 1 279 ? 26.233 7.758 -14.319 1.00 70.88 279 GLU A CA 1
ATOM 2287 C C . GLU A 1 279 ? 24.882 7.065 -14.116 1.00 70.88 279 GLU A C 1
ATOM 2289 O O . GLU A 1 279 ? 24.064 7.539 -13.328 1.00 70.88 279 GLU A O 1
ATOM 2294 N N . LEU A 1 280 ? 24.690 5.883 -14.716 1.00 76.50 280 LEU A N 1
ATOM 2295 C CA . LEU A 1 280 ? 23.522 5.038 -14.454 1.00 76.50 280 LEU A CA 1
ATOM 2296 C C . LEU A 1 280 ? 23.519 4.542 -13.006 1.00 76.50 280 LEU A C 1
ATOM 2298 O O . LEU A 1 280 ? 22.488 4.562 -12.340 1.00 76.50 280 LEU A O 1
ATOM 2302 N N . SER A 1 281 ? 24.685 4.122 -12.507 1.00 79.94 281 SER A N 1
ATOM 2303 C CA . SER A 1 281 ? 24.825 3.678 -11.118 1.00 79.94 281 SER A CA 1
ATOM 2304 C C . SER A 1 281 ? 24.521 4.810 -10.139 1.00 79.94 281 SER A C 1
ATOM 2306 O O . SER A 1 281 ? 23.796 4.601 -9.171 1.00 79.94 281 SER A O 1
ATOM 2308 N N . LYS A 1 282 ? 25.021 6.021 -10.413 1.00 80.62 282 LYS A N 1
ATOM 2309 C CA . LYS A 1 282 ? 24.745 7.200 -9.590 1.00 80.62 282 LYS A CA 1
ATOM 2310 C C . LYS A 1 282 ? 23.254 7.549 -9.585 1.00 80.62 282 LYS A C 1
ATOM 2312 O O . LYS A 1 282 ? 22.701 7.802 -8.518 1.00 80.62 282 LYS A O 1
ATOM 2317 N N . LEU A 1 283 ? 22.599 7.507 -10.747 1.00 80.75 283 LEU A N 1
ATOM 2318 C CA . LEU A 1 283 ? 21.155 7.720 -10.859 1.00 80.75 283 LEU A CA 1
ATOM 2319 C C . LEU A 1 283 ? 20.372 6.682 -10.042 1.00 80.75 283 LEU A C 1
ATOM 2321 O O . LEU A 1 283 ? 19.425 7.036 -9.347 1.00 80.75 283 LEU A O 1
ATOM 2325 N N . TYR A 1 284 ? 20.767 5.411 -10.088 1.00 85.44 284 TYR A N 1
ATOM 2326 C CA . TYR A 1 284 ? 20.126 4.349 -9.309 1.00 85.44 284 TYR A CA 1
ATOM 2327 C C . TYR A 1 284 ? 20.310 4.525 -7.800 1.00 85.44 284 TYR A C 1
ATOM 2329 O O . TYR A 1 284 ? 19.339 4.372 -7.057 1.00 85.44 284 TYR A O 1
ATOM 2337 N N . ASP A 1 285 ? 21.498 4.928 -7.350 1.00 82.69 285 ASP A N 1
ATOM 2338 C CA . ASP A 1 285 ? 21.746 5.247 -5.941 1.00 82.69 285 ASP A CA 1
ATOM 2339 C C . ASP A 1 285 ? 20.910 6.453 -5.470 1.00 82.69 285 ASP A C 1
ATOM 2341 O O . ASP A 1 285 ? 20.375 6.451 -4.357 1.00 82.69 285 ASP A O 1
ATOM 2345 N N . GLU A 1 286 ? 20.766 7.483 -6.310 1.00 83.25 286 GLU A N 1
ATOM 2346 C CA . GLU A 1 286 ? 19.917 8.651 -6.037 1.00 83.25 286 GLU A CA 1
ATOM 2347 C C . GLU A 1 286 ? 18.426 8.284 -6.003 1.00 83.25 286 GLU A C 1
ATOM 2349 O O . GLU A 1 286 ? 17.720 8.679 -5.072 1.00 83.25 286 GLU A O 1
ATOM 2354 N N . ILE A 1 287 ? 17.955 7.473 -6.957 1.00 85.69 287 ILE A N 1
ATOM 2355 C CA . ILE A 1 287 ? 16.578 6.958 -6.992 1.00 85.69 287 ILE A CA 1
ATOM 2356 C C . ILE A 1 287 ? 16.281 6.153 -5.731 1.00 85.69 287 ILE A C 1
ATOM 2358 O O . ILE A 1 287 ? 15.231 6.351 -5.120 1.00 85.69 287 ILE A O 1
ATOM 2362 N N . ARG A 1 288 ? 17.197 5.274 -5.312 1.00 85.00 288 ARG A N 1
ATOM 2363 C CA . ARG A 1 288 ? 17.022 4.453 -4.111 1.00 85.00 288 ARG A CA 1
ATOM 2364 C C . ARG A 1 288 ? 16.892 5.314 -2.856 1.00 85.00 288 ARG A C 1
ATOM 2366 O O . ARG A 1 288 ? 15.941 5.140 -2.096 1.00 85.00 288 ARG A O 1
ATOM 2373 N N . LYS A 1 289 ? 17.800 6.278 -2.662 1.00 85.25 289 LYS A N 1
ATOM 2374 C CA . LYS A 1 289 ? 17.731 7.220 -1.530 1.00 85.25 289 LYS A CA 1
ATOM 2375 C C . LYS A 1 289 ? 16.427 8.007 -1.538 1.00 85.25 289 LYS A C 1
ATOM 2377 O O . LYS A 1 289 ? 15.739 8.052 -0.523 1.00 85.25 289 LYS A O 1
ATOM 2382 N N . SER A 1 290 ? 16.048 8.547 -2.693 1.00 84.94 290 SER A N 1
ATOM 2383 C CA . SER A 1 290 ? 14.807 9.304 -2.818 1.00 84.94 290 SER A CA 1
ATOM 2384 C C . SER A 1 290 ? 13.569 8.444 -2.576 1.00 84.94 290 SER A C 1
ATOM 2386 O O . SER A 1 290 ? 12.619 8.948 -1.996 1.00 84.94 290 SER A O 1
ATOM 2388 N N . CYS A 1 291 ? 13.542 7.171 -2.982 1.00 86.06 291 CYS A N 1
ATOM 2389 C CA . CYS A 1 291 ? 12.403 6.296 -2.698 1.00 86.06 291 CYS A CA 1
ATOM 2390 C C . CYS A 1 291 ? 12.193 6.120 -1.188 1.00 86.06 291 CYS A C 1
ATOM 2392 O O . CYS A 1 291 ? 11.055 6.170 -0.729 1.00 86.06 291 CYS A O 1
ATOM 2394 N N . ASN A 1 292 ? 13.274 5.970 -0.420 1.00 85.31 292 ASN A N 1
ATOM 2395 C CA . ASN A 1 292 ? 13.198 5.828 1.035 1.00 85.31 292 ASN A CA 1
ATOM 2396 C C . ASN A 1 292 ? 12.791 7.147 1.719 1.00 85.31 292 ASN A C 1
ATOM 2398 O O . ASN A 1 292 ? 11.887 7.150 2.552 1.00 85.31 292 ASN A O 1
ATOM 2402 N N . GLU A 1 293 ? 13.381 8.278 1.320 1.00 85.94 293 GLU A N 1
ATOM 2403 C CA . GLU A 1 293 ? 13.019 9.604 1.853 1.00 85.94 293 GLU A CA 1
ATOM 2404 C C . GLU A 1 293 ? 11.562 9.986 1.545 1.00 85.94 293 GLU A C 1
ATOM 2406 O O . GLU A 1 293 ? 10.857 10.546 2.387 1.00 85.94 293 GLU A O 1
ATOM 2411 N N . GLU A 1 294 ? 11.091 9.689 0.334 1.00 86.25 294 GLU A N 1
ATOM 2412 C CA . GLU A 1 294 ? 9.723 9.999 -0.075 1.00 86.25 294 GLU A CA 1
ATOM 2413 C C . GLU A 1 294 ? 8.720 9.032 0.551 1.00 86.25 294 GLU A C 1
ATOM 2415 O O . GLU A 1 294 ? 7.619 9.456 0.889 1.00 86.25 294 GLU A O 1
ATOM 2420 N N . TRP A 1 295 ? 9.093 7.772 0.799 1.00 87.38 295 TRP A N 1
ATOM 2421 C CA . TRP A 1 295 ? 8.250 6.843 1.551 1.00 87.38 295 TRP A CA 1
ATOM 2422 C C . TRP A 1 295 ? 7.935 7.370 2.959 1.00 87.38 295 TRP A C 1
ATOM 2424 O O . TRP A 1 295 ? 6.768 7.388 3.363 1.00 87.38 295 TRP A O 1
ATOM 2434 N N . GLU A 1 296 ? 8.939 7.875 3.684 1.00 87.19 296 GLU A N 1
ATOM 2435 C CA . GLU A 1 296 ? 8.736 8.452 5.020 1.00 87.19 296 GLU A CA 1
ATOM 2436 C C . GLU A 1 296 ? 7.751 9.627 5.000 1.00 87.19 296 GLU A C 1
ATOM 2438 O O . GLU A 1 296 ? 6.887 9.727 5.875 1.00 87.19 296 GLU A O 1
ATOM 2443 N N . LYS A 1 297 ? 7.830 10.494 3.986 1.00 85.75 297 LYS A N 1
ATOM 2444 C CA . LYS A 1 297 ? 6.903 11.626 3.829 1.00 85.75 297 LYS A CA 1
ATOM 2445 C C . LYS A 1 297 ? 5.511 11.158 3.414 1.00 85.75 297 LYS A C 1
ATOM 2447 O O . LYS A 1 297 ? 4.529 11.519 4.058 1.00 85.75 297 LYS A O 1
ATOM 2452 N N . ILE A 1 298 ? 5.414 10.318 2.383 1.00 88.25 298 ILE A N 1
ATOM 2453 C CA . ILE A 1 298 ? 4.147 9.806 1.843 1.00 88.25 298 ILE A CA 1
ATOM 2454 C C . ILE A 1 298 ? 3.363 9.051 2.921 1.00 88.25 298 ILE A C 1
ATOM 2456 O O . ILE A 1 298 ? 2.149 9.230 3.012 1.00 88.25 298 ILE A O 1
ATOM 2460 N N . SER A 1 299 ? 4.043 8.263 3.760 1.00 86.44 299 SER A N 1
ATOM 2461 C CA . SER A 1 299 ? 3.414 7.513 4.856 1.00 86.44 299 SER A CA 1
ATOM 2462 C C . SER A 1 299 ? 2.733 8.405 5.900 1.00 86.44 299 SER A C 1
ATOM 2464 O O . SER A 1 299 ? 1.735 7.999 6.491 1.00 86.44 299 SER A O 1
ATOM 2466 N N . LYS A 1 300 ? 3.238 9.629 6.099 1.00 86.38 300 LYS A N 1
ATOM 2467 C CA . LYS A 1 300 ? 2.670 10.616 7.029 1.00 86.38 300 LYS A CA 1
ATOM 2468 C C . LYS A 1 300 ? 1.591 11.477 6.378 1.00 86.38 300 LYS A C 1
ATOM 2470 O O . LYS A 1 300 ? 0.625 11.841 7.038 1.00 86.38 300 LYS A O 1
ATOM 2475 N N . ILE A 1 301 ? 1.750 11.794 5.094 1.00 85.31 301 ILE A N 1
ATOM 2476 C CA . ILE A 1 301 ? 0.862 12.712 4.370 1.00 85.31 301 ILE A CA 1
ATOM 2477 C C . ILE A 1 301 ? -0.417 12.007 3.900 1.00 85.31 301 ILE A C 1
ATOM 2479 O O . ILE A 1 301 ? -1.501 12.587 3.962 1.00 85.31 301 ILE A O 1
ATOM 2483 N N . PHE A 1 302 ? -0.316 10.766 3.415 1.00 86.06 302 PHE A N 1
ATOM 2484 C CA . PHE A 1 302 ? -1.412 10.102 2.711 1.00 86.06 302 PHE A CA 1
ATOM 2485 C C . PHE A 1 302 ? -1.940 8.866 3.457 1.00 86.06 302 PHE A C 1
ATOM 2487 O O . PHE A 1 302 ? -1.198 7.905 3.654 1.00 86.06 302 PHE A O 1
ATOM 2494 N N . PRO A 1 303 ? -3.256 8.803 3.743 1.00 82.38 303 PRO A N 1
ATOM 2495 C CA . PRO A 1 303 ? -3.922 7.598 4.244 1.00 82.38 303 PRO A CA 1
ATOM 2496 C C . PRO A 1 303 ? -3.704 6.340 3.379 1.00 82.38 303 PRO A C 1
ATOM 2498 O O . PRO A 1 303 ? -3.582 5.243 3.911 1.00 82.38 303 PRO A O 1
ATOM 2501 N N . ASN A 1 304 ? -3.621 6.496 2.048 1.00 83.31 304 ASN A N 1
ATOM 2502 C CA . ASN A 1 304 ? -3.366 5.411 1.087 1.00 83.31 304 ASN A CA 1
ATOM 2503 C C . ASN A 1 304 ? -1.917 5.431 0.564 1.00 83.31 304 ASN A C 1
ATOM 2505 O O . ASN A 1 304 ? -1.686 5.388 -0.650 1.00 83.31 304 ASN A O 1
ATOM 2509 N N . ALA A 1 305 ? -0.937 5.492 1.469 1.00 85.62 305 ALA A N 1
ATOM 2510 C CA . ALA A 1 305 ? 0.488 5.614 1.144 1.00 85.62 305 ALA A CA 1
ATOM 2511 C C . ALA A 1 305 ? 0.987 4.598 0.096 1.00 85.62 305 ALA A C 1
ATOM 2513 O O . ALA A 1 305 ? 1.725 4.953 -0.823 1.00 85.62 305 ALA A O 1
ATOM 2514 N N . SER A 1 306 ? 0.520 3.347 0.168 1.00 85.31 306 SER A N 1
ATOM 2515 C CA . SER A 1 306 ? 0.922 2.279 -0.754 1.00 85.31 306 SER A CA 1
ATOM 2516 C C . SER A 1 306 ? 0.585 2.575 -2.222 1.00 85.31 306 SER A C 1
ATOM 2518 O O . SER A 1 306 ? 1.383 2.305 -3.120 1.00 85.31 306 SER A O 1
ATOM 2520 N N . TYR A 1 307 ? -0.592 3.149 -2.488 1.00 85.75 307 TYR A N 1
ATOM 2521 C CA . TYR A 1 307 ? -1.008 3.498 -3.849 1.00 85.75 307 TYR A CA 1
ATOM 2522 C C . TYR A 1 307 ? -0.192 4.673 -4.395 1.00 85.75 307 TYR A C 1
ATOM 2524 O O . TYR A 1 307 ? 0.276 4.624 -5.533 1.00 85.75 307 TYR A O 1
ATOM 2532 N N . VAL A 1 308 ? 0.038 5.695 -3.565 1.00 86.56 308 VAL A N 1
ATOM 2533 C CA . VAL A 1 308 ? 0.836 6.874 -3.933 1.00 86.56 308 VAL A CA 1
ATOM 2534 C C . VAL A 1 308 ? 2.268 6.468 -4.271 1.00 86.56 308 VAL A C 1
ATOM 2536 O O . VAL A 1 308 ? 2.783 6.851 -5.321 1.00 86.56 308 VAL A O 1
ATOM 2539 N N . MET A 1 309 ? 2.878 5.613 -3.445 1.00 87.75 309 MET A N 1
ATOM 2540 C CA . MET A 1 309 ? 4.230 5.114 -3.689 1.00 87.75 309 MET A CA 1
ATOM 2541 C C . MET A 1 309 ? 4.316 4.292 -4.979 1.00 87.75 309 MET A C 1
ATOM 2543 O O . MET A 1 309 ? 5.258 4.444 -5.754 1.00 87.75 309 MET A O 1
ATOM 2547 N N . LYS A 1 310 ? 3.303 3.467 -5.273 1.00 87.06 310 LYS A N 1
ATOM 2548 C CA . LYS A 1 310 ? 3.241 2.727 -6.540 1.00 87.06 310 LYS A CA 1
ATOM 2549 C C . LYS A 1 310 ? 3.227 3.664 -7.753 1.00 87.06 310 LYS A C 1
ATOM 2551 O O . LYS A 1 310 ? 3.957 3.411 -8.711 1.00 87.06 310 LYS A O 1
ATOM 2556 N N . MET A 1 311 ? 2.421 4.727 -7.715 1.00 86.44 311 MET A N 1
ATOM 2557 C CA . MET A 1 311 ? 2.351 5.725 -8.793 1.00 86.44 311 MET A CA 1
ATOM 2558 C C . MET A 1 311 ? 3.663 6.507 -8.936 1.00 86.44 311 MET A C 1
ATOM 2560 O O . MET A 1 311 ? 4.101 6.778 -10.054 1.00 86.44 311 MET A O 1
ATOM 2564 N N . PHE A 1 312 ? 4.315 6.826 -7.816 1.00 86.75 312 PHE A N 1
ATOM 2565 C CA . PHE A 1 312 ? 5.616 7.490 -7.793 1.00 86.75 312 PHE A CA 1
ATOM 2566 C C . PHE A 1 312 ? 6.706 6.635 -8.454 1.00 86.75 312 PHE A C 1
ATOM 2568 O O . PHE A 1 312 ? 7.355 7.084 -9.400 1.00 86.75 312 PHE A O 1
ATOM 2575 N N . ILE A 1 313 ? 6.840 5.373 -8.033 1.00 88.06 313 ILE A N 1
ATOM 2576 C CA . ILE A 1 313 ? 7.796 4.419 -8.611 1.00 88.06 313 ILE A CA 1
ATOM 2577 C C . ILE A 1 313 ? 7.518 4.212 -10.103 1.00 88.06 313 ILE A C 1
ATOM 2579 O O . ILE A 1 313 ? 8.442 4.273 -10.911 1.00 88.06 313 ILE A O 1
ATOM 2583 N N . GLN A 1 314 ? 6.253 4.010 -10.490 1.00 87.69 314 GLN A N 1
ATOM 2584 C CA . GLN A 1 314 ? 5.880 3.853 -11.899 1.00 87.69 314 GLN A CA 1
ATOM 2585 C C . GLN A 1 314 ? 6.401 5.016 -12.742 1.00 87.69 314 GLN A C 1
ATOM 2587 O O . GLN A 1 314 ? 6.952 4.816 -13.824 1.00 87.69 314 GLN A O 1
ATOM 2592 N N . ARG A 1 315 ? 6.262 6.239 -12.232 1.00 86.19 315 ARG A N 1
ATOM 2593 C CA . ARG A 1 315 ? 6.726 7.421 -12.940 1.00 86.19 315 ARG A CA 1
ATOM 2594 C C . ARG A 1 315 ? 8.247 7.503 -13.033 1.00 86.19 315 ARG A C 1
ATOM 2596 O O . ARG A 1 315 ? 8.747 7.894 -14.081 1.00 86.19 315 ARG A O 1
ATOM 2603 N N . ILE A 1 316 ? 8.984 7.110 -11.991 1.00 86.31 316 ILE A N 1
ATOM 2604 C CA . ILE A 1 316 ? 10.457 7.036 -12.037 1.00 86.31 316 ILE A CA 1
ATOM 2605 C C . ILE A 1 316 ? 10.914 6.102 -13.157 1.00 86.31 316 ILE A C 1
ATOM 2607 O O . ILE A 1 316 ? 11.808 6.457 -13.925 1.00 86.31 316 ILE A O 1
ATOM 2611 N N . PHE A 1 317 ? 10.273 4.940 -13.284 1.00 87.00 317 PHE A N 1
ATOM 2612 C CA . PHE A 1 317 ? 10.597 3.971 -14.327 1.00 87.00 317 PHE A CA 1
ATOM 2613 C C . PHE A 1 317 ? 10.311 4.522 -15.730 1.00 87.00 317 PHE A C 1
ATOM 2615 O O . PHE A 1 317 ? 11.197 4.505 -16.583 1.00 87.00 317 PHE A O 1
ATOM 2622 N N . VAL A 1 318 ? 9.112 5.069 -15.953 1.00 85.06 318 VAL A N 1
ATOM 2623 C CA . VAL A 1 318 ? 8.671 5.541 -17.280 1.00 85.06 318 VAL A CA 1
ATOM 2624 C C . VAL A 1 318 ? 9.343 6.850 -17.708 1.00 85.06 318 VAL A C 1
ATOM 2626 O O . VAL A 1 318 ? 9.556 7.068 -18.894 1.00 85.06 318 VAL A O 1
ATOM 2629 N N . GLN A 1 319 ? 9.665 7.747 -16.776 1.00 82.88 319 GLN A N 1
ATOM 2630 C CA . GLN A 1 319 ? 10.180 9.075 -17.118 1.00 82.88 319 GLN A CA 1
ATOM 2631 C C . GLN A 1 319 ? 11.700 9.172 -16.959 1.00 82.88 319 GLN A C 1
ATOM 2633 O O . GLN A 1 319 ? 12.379 9.586 -17.893 1.00 82.88 319 GLN A O 1
ATOM 2638 N N . SER A 1 320 ? 12.248 8.799 -15.801 1.00 83.94 320 SER A N 1
ATOM 2639 C CA . SER A 1 320 ? 13.672 9.009 -15.505 1.00 83.94 320 SER A CA 1
ATOM 2640 C C . SER A 1 320 ? 14.530 7.852 -16.018 1.00 83.94 320 SER A C 1
ATOM 2642 O O . SER A 1 320 ? 15.465 8.070 -16.788 1.00 83.94 320 SER A O 1
ATOM 2644 N N . ILE A 1 321 ? 14.194 6.612 -15.640 1.00 85.50 321 ILE A N 1
ATOM 2645 C CA . ILE A 1 321 ? 14.977 5.422 -16.011 1.00 85.50 321 ILE A CA 1
ATOM 2646 C C . ILE A 1 321 ? 14.898 5.177 -17.521 1.00 85.50 321 ILE A C 1
ATOM 2648 O O . ILE A 1 321 ? 15.933 5.005 -18.164 1.00 85.50 321 ILE A O 1
ATOM 2652 N N . GLN A 1 322 ? 13.694 5.210 -18.101 1.00 87.00 322 GLN A N 1
ATOM 2653 C CA . GLN A 1 322 ? 13.510 5.006 -19.537 1.00 87.00 322 GLN A CA 1
ATOM 2654 C C . GLN A 1 322 ? 14.280 6.040 -20.372 1.00 87.00 322 GLN A C 1
ATOM 2656 O O . GLN A 1 322 ? 15.023 5.649 -21.270 1.00 87.00 322 GLN A O 1
ATOM 2661 N N . MET A 1 323 ? 14.166 7.337 -20.055 1.00 85.19 323 MET A N 1
ATOM 2662 C CA . MET A 1 323 ? 14.888 8.400 -20.769 1.00 85.19 323 MET A CA 1
ATOM 2663 C C . MET A 1 323 ? 16.405 8.186 -20.725 1.00 85.19 323 MET A C 1
ATOM 2665 O O . MET A 1 323 ? 17.094 8.391 -21.725 1.00 85.19 323 MET A O 1
ATOM 2669 N N . PHE A 1 324 ? 16.930 7.753 -19.579 1.00 82.75 324 PHE A N 1
ATOM 2670 C CA . PHE A 1 324 ? 18.362 7.557 -19.401 1.00 82.75 324 PHE A CA 1
ATOM 2671 C C . PHE A 1 324 ? 18.885 6.314 -20.139 1.00 82.75 324 PHE A C 1
ATOM 2673 O O . PHE A 1 324 ? 19.912 6.386 -20.816 1.00 82.75 324 PHE A O 1
ATOM 2680 N N . ILE A 1 325 ? 18.152 5.195 -20.084 1.00 85.69 325 ILE A N 1
ATOM 2681 C CA . ILE A 1 325 ? 18.470 3.979 -20.852 1.00 85.69 325 ILE A CA 1
ATOM 2682 C C . ILE A 1 325 ? 18.403 4.269 -22.355 1.00 85.69 325 ILE A C 1
ATOM 2684 O O . ILE A 1 325 ? 19.323 3.915 -23.090 1.00 85.69 325 ILE A O 1
ATOM 2688 N N . GLU A 1 326 ? 17.364 4.969 -22.817 1.00 87.50 326 GLU A N 1
ATOM 2689 C CA . GLU A 1 326 ? 17.243 5.413 -24.208 1.00 87.50 326 GLU A CA 1
ATOM 2690 C C . GLU A 1 326 ? 18.441 6.257 -24.656 1.00 87.50 326 GLU A C 1
ATOM 2692 O O . GLU A 1 326 ? 18.963 6.049 -25.755 1.00 87.50 326 GLU A O 1
ATOM 2697 N N . GLY A 1 327 ? 18.877 7.198 -23.814 1.00 83.69 327 GLY A N 1
ATOM 2698 C CA . GLY A 1 327 ? 20.027 8.061 -24.077 1.00 83.69 327 GLY A CA 1
ATOM 2699 C C . GLY A 1 327 ? 21.335 7.280 -24.194 1.00 83.69 327 GLY A C 1
ATOM 2700 O O . GLY A 1 327 ? 22.041 7.423 -25.195 1.00 83.69 327 GLY A O 1
ATOM 2701 N N . ILE A 1 328 ? 21.622 6.395 -23.230 1.00 81.88 328 ILE A N 1
ATOM 2702 C CA . ILE A 1 328 ? 22.819 5.536 -23.247 1.00 81.88 328 ILE A CA 1
ATOM 2703 C C . ILE A 1 328 ? 22.821 4.623 -24.471 1.00 81.88 328 ILE A C 1
ATOM 2705 O O . ILE A 1 328 ? 23.843 4.500 -25.145 1.00 81.88 328 ILE A O 1
ATOM 2709 N N . LEU A 1 329 ? 21.694 3.978 -24.777 1.00 84.94 329 LEU A N 1
ATOM 2710 C CA . LEU A 1 329 ? 21.617 3.032 -25.887 1.00 84.94 329 LEU A CA 1
ATOM 2711 C C . LEU A 1 329 ? 21.797 3.727 -27.240 1.00 84.94 329 LEU A C 1
ATOM 2713 O O . LEU A 1 329 ? 22.539 3.215 -28.077 1.00 84.94 329 LEU A O 1
ATOM 2717 N N . LYS A 1 330 ? 21.196 4.907 -27.442 1.00 85.62 330 LYS A N 1
ATOM 2718 C CA . LYS A 1 330 ? 21.391 5.705 -28.667 1.00 85.62 330 LYS A CA 1
ATOM 2719 C C . LYS A 1 330 ? 22.840 6.168 -28.819 1.00 85.62 330 LYS A C 1
ATOM 2721 O O . LYS A 1 330 ? 23.402 6.069 -29.909 1.00 85.62 330 LYS A O 1
ATOM 2726 N N . ALA A 1 331 ? 23.458 6.640 -27.736 1.00 81.69 331 ALA A N 1
ATOM 2727 C CA . ALA A 1 331 ? 24.865 7.036 -27.743 1.00 81.69 331 ALA A CA 1
ATOM 2728 C C . ALA A 1 331 ? 25.785 5.845 -28.066 1.00 81.69 331 ALA A C 1
ATOM 2730 O O . ALA A 1 331 ? 26.655 5.949 -28.930 1.00 81.69 331 ALA A O 1
ATOM 2731 N N . ALA A 1 332 ? 25.556 4.691 -27.439 1.00 82.12 332 ALA A N 1
ATOM 2732 C CA . ALA A 1 332 ? 26.332 3.479 -27.680 1.00 82.12 332 ALA A CA 1
ATOM 2733 C C . ALA A 1 332 ? 26.186 2.953 -29.119 1.00 82.12 332 ALA A C 1
ATOM 2735 O O . ALA A 1 332 ? 27.186 2.575 -29.728 1.00 82.12 332 ALA A O 1
ATOM 2736 N N . GLU A 1 333 ? 24.972 2.980 -29.680 1.00 83.38 333 GLU A N 1
ATOM 2737 C CA . GLU A 1 333 ? 24.700 2.561 -31.063 1.00 83.38 333 GLU A CA 1
ATOM 2738 C C . GLU A 1 333 ? 25.451 3.422 -32.088 1.00 83.38 333 GLU A C 1
ATOM 2740 O O . GLU A 1 333 ? 25.934 2.896 -33.087 1.00 83.38 333 GLU A O 1
ATOM 2745 N N . SER A 1 334 ? 25.627 4.721 -31.813 1.00 81.06 334 SER A N 1
ATOM 2746 C CA . SER A 1 334 ? 26.415 5.619 -32.671 1.00 81.06 334 SER A CA 1
ATOM 2747 C C . SER A 1 334 ? 27.924 5.344 -32.670 1.00 81.06 334 SER A C 1
ATOM 2749 O O . SER A 1 334 ? 28.620 5.791 -33.581 1.00 81.06 334 SER A O 1
ATOM 2751 N N . VAL A 1 335 ? 28.433 4.625 -31.665 1.00 81.19 335 VAL A N 1
ATOM 2752 C CA . VAL A 1 335 ? 29.864 4.325 -31.520 1.00 81.19 335 VAL A CA 1
ATOM 2753 C C . VAL A 1 335 ? 30.172 2.935 -32.065 1.00 81.19 335 VAL A C 1
ATOM 2755 O O . VAL A 1 335 ? 30.980 2.803 -32.982 1.00 81.19 335 VAL A O 1
ATOM 2758 N N . SER A 1 336 ? 29.555 1.889 -31.506 1.00 80.88 336 SER A N 1
ATOM 2759 C CA . SER A 1 336 ? 29.756 0.515 -31.973 1.00 80.88 336 SER A CA 1
ATOM 2760 C C . SER A 1 336 ? 28.642 -0.432 -31.520 1.00 80.88 336 SER A C 1
ATOM 2762 O O . SER A 1 336 ? 28.086 -0.314 -30.426 1.00 80.88 336 SER A O 1
ATOM 2764 N N . ILE A 1 337 ? 28.363 -1.452 -32.339 1.00 82.69 337 ILE A N 1
ATOM 2765 C CA . ILE A 1 337 ? 27.387 -2.507 -32.013 1.00 82.69 337 ILE A CA 1
ATOM 2766 C C . ILE A 1 337 ? 27.829 -3.283 -30.758 1.00 82.69 337 ILE A C 1
ATOM 2768 O O . ILE A 1 337 ? 27.005 -3.606 -29.902 1.00 82.69 337 ILE A O 1
ATOM 2772 N N . LYS A 1 338 ? 29.142 -3.510 -30.588 1.00 81.25 338 LYS A N 1
ATOM 2773 C CA . LYS A 1 338 ? 29.736 -4.131 -29.388 1.00 81.25 338 LYS A CA 1
ATOM 2774 C C . LYS A 1 338 ? 29.362 -3.370 -28.114 1.00 81.25 338 LYS A C 1
ATOM 2776 O O . LYS A 1 338 ? 28.946 -3.974 -27.124 1.00 81.25 338 LYS A O 1
ATOM 2781 N N . LEU A 1 339 ? 29.516 -2.047 -28.139 1.00 79.12 339 LEU A N 1
ATOM 2782 C CA . LEU A 1 339 ? 29.249 -1.178 -26.997 1.00 79.12 339 LEU A CA 1
ATOM 2783 C C . LEU A 1 339 ? 27.751 -1.092 -26.704 1.00 79.12 339 LEU A C 1
ATOM 2785 O O . LEU A 1 339 ? 27.357 -1.114 -25.540 1.00 79.12 339 LEU A O 1
ATOM 2789 N N . TYR A 1 340 ? 26.914 -1.082 -27.743 1.00 85.50 340 TYR A N 1
ATOM 2790 C CA . TYR A 1 340 ? 25.461 -1.174 -27.605 1.00 85.50 340 TYR A CA 1
ATOM 2791 C C . TYR A 1 340 ? 25.026 -2.448 -26.866 1.00 85.50 340 TYR A C 1
ATOM 2793 O O . TYR A 1 340 ? 24.315 -2.357 -25.866 1.00 85.50 340 TYR A O 1
ATOM 2801 N N . LEU A 1 341 ? 25.486 -3.630 -27.298 1.00 83.94 341 LEU A N 1
ATOM 2802 C CA . LEU A 1 341 ? 25.103 -4.913 -26.684 1.00 83.94 341 LEU A CA 1
ATOM 2803 C C . LEU A 1 341 ? 25.597 -5.031 -25.234 1.00 83.94 341 LEU A C 1
ATOM 2805 O O . LEU A 1 341 ? 24.889 -5.558 -24.372 1.00 83.94 341 LEU A O 1
ATOM 2809 N N . ARG A 1 342 ? 26.792 -4.503 -24.941 1.00 82.50 342 ARG A N 1
ATOM 2810 C CA . ARG A 1 342 ? 27.335 -4.442 -23.576 1.00 82.50 342 ARG A CA 1
ATOM 2811 C C . ARG A 1 342 ? 26.534 -3.502 -22.681 1.00 82.50 342 ARG A C 1
ATOM 2813 O O . ARG A 1 342 ? 26.165 -3.912 -21.586 1.00 82.50 342 ARG A O 1
ATOM 2820 N N . ASN A 1 343 ? 26.224 -2.292 -23.147 1.00 82.38 343 ASN A N 1
ATOM 2821 C CA . ASN A 1 343 ? 25.418 -1.334 -22.389 1.00 82.38 343 ASN A CA 1
ATOM 2822 C C . ASN A 1 343 ? 23.981 -1.811 -22.188 1.00 82.38 343 ASN A C 1
ATOM 2824 O O . ASN A 1 343 ? 23.411 -1.570 -21.129 1.00 82.38 343 ASN A O 1
ATOM 2828 N N . LEU A 1 344 ? 23.403 -2.517 -23.161 1.00 85.81 344 LEU A N 1
ATOM 2829 C CA . LEU A 1 344 ? 22.089 -3.137 -23.014 1.00 85.81 344 LEU A CA 1
ATOM 2830 C C . LEU A 1 344 ? 22.097 -4.175 -21.887 1.00 85.81 344 LEU A C 1
ATOM 2832 O O . LEU A 1 344 ? 21.252 -4.116 -20.995 1.00 85.81 344 LEU A O 1
ATOM 2836 N N . TYR A 1 345 ? 23.080 -5.078 -21.891 1.00 85.62 345 TYR A N 1
ATOM 2837 C CA . TYR A 1 345 ? 23.242 -6.083 -20.842 1.00 85.62 345 TYR A CA 1
ATOM 2838 C C . TYR A 1 345 ? 23.514 -5.459 -19.467 1.00 85.62 345 TYR A C 1
ATOM 2840 O O . TYR A 1 345 ? 22.838 -5.793 -18.493 1.00 85.62 345 TYR A O 1
ATOM 2848 N N . SER A 1 346 ? 24.482 -4.542 -19.375 1.00 83.06 346 SER A N 1
ATOM 2849 C CA . SER A 1 346 ? 24.873 -3.931 -18.104 1.00 83.06 346 SER A CA 1
ATOM 2850 C C . SER A 1 346 ? 23.754 -3.065 -17.527 1.00 83.06 346 SER A C 1
ATOM 2852 O O . SER A 1 346 ? 23.497 -3.139 -16.326 1.00 83.06 346 SER A O 1
ATOM 2854 N N . SER A 1 347 ? 23.024 -2.325 -18.369 1.00 85.88 347 SER A N 1
ATOM 2855 C CA . SER A 1 347 ? 21.854 -1.547 -17.945 1.00 85.88 347 SER A CA 1
ATOM 2856 C C . SER A 1 347 ? 20.733 -2.455 -17.457 1.00 85.88 347 SER A C 1
ATOM 2858 O O . SER A 1 347 ? 20.183 -2.197 -16.393 1.00 85.88 347 SER A O 1
ATOM 2860 N N . TYR A 1 348 ? 20.435 -3.544 -18.173 1.00 87.62 348 TYR A N 1
ATOM 2861 C CA . TYR A 1 348 ? 19.406 -4.508 -17.775 1.00 87.62 348 TYR A CA 1
ATOM 2862 C C . TYR A 1 348 ? 19.725 -5.184 -16.434 1.00 87.62 348 TYR A C 1
ATOM 2864 O O . TYR A 1 348 ? 18.872 -5.247 -15.546 1.00 87.62 348 TYR A O 1
ATOM 2872 N N . MET A 1 349 ? 20.973 -5.621 -16.243 1.00 86.12 349 MET A N 1
ATOM 2873 C CA . MET A 1 349 ? 21.435 -6.191 -14.974 1.00 86.12 349 MET A CA 1
ATOM 2874 C C . MET A 1 349 ? 21.397 -5.183 -13.829 1.00 86.12 349 MET A C 1
ATOM 2876 O O . MET A 1 349 ? 20.947 -5.507 -12.729 1.00 86.12 349 MET A O 1
ATOM 2880 N N . ALA A 1 350 ? 21.829 -3.950 -14.084 1.00 85.69 350 ALA A N 1
ATOM 2881 C CA . ALA A 1 350 ? 21.777 -2.888 -13.093 1.00 85.69 350 ALA A CA 1
ATOM 2882 C C . ALA A 1 350 ? 20.324 -2.541 -12.716 1.00 85.69 350 ALA A C 1
ATOM 2884 O O . ALA A 1 350 ? 20.032 -2.375 -11.534 1.00 85.69 350 ALA A O 1
ATOM 2885 N N . SER A 1 351 ? 19.396 -2.508 -13.681 1.00 88.75 351 SER A N 1
ATOM 2886 C CA . SER A 1 351 ? 17.965 -2.310 -13.416 1.00 88.75 351 SER A CA 1
ATOM 2887 C C . SER A 1 351 ? 17.358 -3.466 -12.613 1.00 88.75 351 SER A C 1
ATOM 2889 O O . SER A 1 351 ? 16.605 -3.214 -11.674 1.00 88.75 351 SER A O 1
ATOM 2891 N N . LYS A 1 352 ? 17.698 -4.728 -12.925 1.00 87.62 352 LYS A N 1
ATOM 2892 C CA . LYS A 1 352 ? 17.291 -5.895 -12.116 1.00 87.62 352 LYS A CA 1
ATOM 2893 C C . LYS A 1 352 ? 17.790 -5.774 -10.677 1.00 87.62 352 LYS A C 1
ATOM 2895 O O . LYS A 1 352 ? 17.024 -5.984 -9.740 1.00 87.62 352 LYS A O 1
ATOM 2900 N N . LYS A 1 353 ? 19.060 -5.398 -10.498 1.00 88.25 353 LYS A N 1
ATOM 2901 C CA . LYS A 1 353 ? 19.650 -5.189 -9.173 1.00 88.25 353 LYS A CA 1
ATOM 2902 C C . LYS A 1 353 ? 18.918 -4.088 -8.404 1.00 88.25 353 LYS A C 1
ATOM 2904 O O . LYS A 1 353 ? 18.574 -4.300 -7.247 1.00 88.25 353 LYS A O 1
ATOM 2909 N N . LEU A 1 354 ? 18.618 -2.959 -9.051 1.00 86.88 354 LEU A N 1
ATOM 2910 C CA . LEU A 1 354 ? 17.832 -1.878 -8.452 1.00 86.88 354 LEU A CA 1
ATOM 2911 C C . LEU A 1 354 ? 16.453 -2.369 -7.991 1.00 86.88 354 LEU A C 1
ATOM 2913 O O . LEU A 1 354 ? 16.013 -2.003 -6.909 1.00 86.88 354 LEU A O 1
ATOM 2917 N N . ILE A 1 355 ? 15.776 -3.208 -8.778 1.00 88.38 355 ILE A N 1
ATOM 2918 C CA . ILE A 1 355 ? 14.468 -3.767 -8.405 1.00 88.38 355 ILE A CA 1
ATOM 2919 C C . ILE A 1 355 ? 14.562 -4.623 -7.146 1.00 88.38 355 ILE A C 1
ATOM 2921 O O . ILE A 1 355 ? 13.721 -4.474 -6.263 1.00 88.38 355 ILE A O 1
ATOM 2925 N N . GLU A 1 356 ? 15.575 -5.483 -7.036 1.00 87.12 356 GLU A N 1
ATOM 2926 C CA . GLU A 1 356 ? 15.793 -6.275 -5.820 1.00 87.12 356 GLU A CA 1
ATOM 2927 C C . GLU A 1 356 ? 16.159 -5.386 -4.622 1.00 87.12 356 GLU A C 1
ATOM 2929 O O . GLU A 1 356 ? 15.697 -5.629 -3.510 1.00 87.12 356 GLU A O 1
ATOM 2934 N N . GLU A 1 357 ? 16.937 -4.321 -4.831 1.00 86.44 357 GLU A N 1
ATOM 2935 C CA . GLU A 1 357 ? 17.277 -3.362 -3.774 1.00 86.44 357 GLU A CA 1
ATOM 2936 C C . GLU A 1 357 ? 16.046 -2.572 -3.292 1.00 86.44 357 GLU A C 1
ATOM 2938 O O . GLU A 1 357 ? 15.782 -2.538 -2.092 1.00 86.44 357 GLU A O 1
ATOM 2943 N N . ILE A 1 358 ? 15.239 -2.018 -4.206 1.00 84.88 358 ILE A N 1
ATOM 2944 C CA . ILE A 1 358 ? 13.978 -1.325 -3.880 1.00 84.88 358 ILE A CA 1
ATOM 2945 C C . ILE A 1 358 ? 12.996 -2.288 -3.209 1.00 84.88 358 ILE A C 1
ATOM 2947 O O . ILE A 1 358 ? 12.303 -1.916 -2.263 1.00 84.88 358 ILE A O 1
ATOM 2951 N N . ARG A 1 359 ? 12.928 -3.537 -3.681 1.00 84.69 359 ARG A N 1
ATOM 2952 C CA . ARG A 1 359 ? 12.119 -4.580 -3.052 1.00 84.69 359 ARG A CA 1
ATOM 2953 C C . ARG A 1 359 ? 12.568 -4.800 -1.616 1.00 84.69 359 ARG A C 1
ATOM 2955 O O . ARG A 1 359 ? 11.715 -4.781 -0.744 1.00 84.69 359 ARG A O 1
ATOM 2962 N N . ASN A 1 360 ? 13.853 -5.021 -1.360 1.00 84.69 360 ASN A N 1
ATOM 2963 C CA . ASN A 1 360 ? 14.339 -5.286 -0.006 1.00 84.69 360 ASN A CA 1
ATOM 2964 C C . ASN A 1 360 ? 14.034 -4.126 0.948 1.00 84.69 360 ASN A C 1
ATOM 2966 O O . ASN A 1 360 ? 13.624 -4.372 2.078 1.00 84.69 360 ASN A O 1
ATOM 2970 N N . ASP A 1 361 ? 14.165 -2.888 0.471 1.00 81.25 361 ASP A N 1
ATOM 2971 C CA . ASP A 1 361 ? 13.904 -1.694 1.277 1.00 81.25 361 ASP A CA 1
ATOM 2972 C C . ASP A 1 361 ? 12.394 -1.488 1.559 1.00 81.25 361 ASP A C 1
ATOM 2974 O O . ASP A 1 361 ? 12.023 -1.017 2.633 1.00 81.25 361 ASP A O 1
ATOM 2978 N N . LEU A 1 362 ? 11.504 -1.860 0.625 1.00 78.75 362 LEU A N 1
ATOM 2979 C CA . LEU A 1 362 ? 10.064 -1.551 0.696 1.00 78.75 362 LEU A CA 1
ATOM 2980 C C . LEU A 1 362 ? 9.134 -2.771 0.847 1.00 78.75 362 LEU A C 1
ATOM 2982 O O . LEU A 1 362 ? 7.913 -2.606 0.927 1.00 78.75 362 LEU A O 1
ATOM 2986 N N . SER A 1 363 ? 9.666 -3.997 0.893 1.00 76.31 363 SER A N 1
ATOM 2987 C CA . SER A 1 363 ? 8.873 -5.242 0.935 1.00 76.31 363 SER A CA 1
ATOM 2988 C C . SER A 1 363 ? 8.014 -5.363 2.192 1.00 76.31 363 SER A C 1
ATOM 2990 O O . SER A 1 363 ? 7.021 -6.088 2.164 1.00 76.31 363 SER A O 1
ATOM 2992 N N . GLU A 1 364 ? 8.384 -4.693 3.283 1.00 73.75 364 GLU A N 1
ATOM 2993 C CA . GLU A 1 364 ? 7.600 -4.676 4.523 1.00 73.75 364 GLU A CA 1
ATOM 2994 C C . GLU A 1 364 ? 6.310 -3.854 4.373 1.00 73.75 364 GLU A C 1
ATOM 2996 O O . GLU A 1 364 ? 5.297 -4.146 5.005 1.00 73.75 364 GLU A O 1
ATOM 3001 N N . TYR A 1 365 ? 6.314 -2.868 3.473 1.00 70.69 365 TYR A N 1
ATOM 3002 C CA . TYR A 1 365 ? 5.247 -1.878 3.350 1.00 70.69 365 TYR A CA 1
ATOM 3003 C C . TYR A 1 365 ? 4.345 -2.065 2.123 1.00 70.69 365 TYR A C 1
ATOM 3005 O O . TYR A 1 365 ? 3.212 -1.574 2.092 1.00 70.69 365 TYR A O 1
ATOM 3013 N N . LEU A 1 366 ? 4.842 -2.745 1.087 1.00 74.56 366 LEU A N 1
ATOM 3014 C CA . LEU A 1 366 ? 4.168 -2.890 -0.201 1.00 74.56 366 LEU A CA 1
ATOM 3015 C C . LEU A 1 366 ? 4.039 -4.371 -0.596 1.00 74.56 366 LEU A C 1
ATOM 3017 O O . LEU A 1 366 ? 5.001 -4.968 -1.092 1.00 74.56 366 LEU A O 1
ATOM 3021 N N . PRO A 1 367 ? 2.850 -4.984 -0.439 1.00 73.81 367 PRO A N 1
ATOM 3022 C CA . PRO A 1 367 ? 2.636 -6.356 -0.875 1.00 73.81 367 PRO A CA 1
ATOM 3023 C C . PRO A 1 367 ? 2.705 -6.453 -2.406 1.00 73.81 367 PRO A C 1
ATOM 3025 O O . PRO A 1 367 ? 2.208 -5.587 -3.128 1.00 73.81 367 PRO A O 1
ATOM 3028 N N . ASN A 1 368 ? 3.300 -7.537 -2.911 1.00 77.69 368 ASN A N 1
ATOM 3029 C CA . ASN A 1 368 ? 3.486 -7.815 -4.344 1.00 77.69 368 ASN A CA 1
ATOM 3030 C C . ASN A 1 368 ? 4.347 -6.793 -5.111 1.00 77.69 368 ASN A C 1
ATOM 3032 O O . ASN A 1 368 ? 4.234 -6.713 -6.340 1.00 77.69 368 ASN A O 1
ATOM 3036 N N . ILE A 1 369 ? 5.246 -6.072 -4.421 1.00 80.81 369 ILE A N 1
ATOM 3037 C CA . ILE A 1 369 ? 6.114 -5.053 -5.033 1.00 80.81 369 ILE A CA 1
ATOM 3038 C C . ILE A 1 369 ? 6.904 -5.527 -6.240 1.00 80.81 369 ILE A C 1
ATOM 3040 O O . ILE A 1 369 ? 6.987 -4.855 -7.268 1.00 80.81 369 ILE A O 1
ATOM 3044 N N . TYR A 1 370 ? 7.395 -6.750 -6.136 1.00 82.31 370 TYR A N 1
ATOM 3045 C CA . TYR A 1 370 ? 8.188 -7.377 -7.170 1.00 82.31 370 TYR A CA 1
ATOM 3046 C C . TYR A 1 370 ? 7.454 -7.474 -8.512 1.00 82.31 370 TYR A C 1
ATOM 3048 O O . TYR A 1 370 ? 7.998 -7.093 -9.540 1.00 82.31 370 TYR A O 1
ATOM 3056 N N . SER A 1 371 ? 6.186 -7.899 -8.495 1.00 84.94 371 SER A N 1
ATOM 3057 C CA . SER A 1 371 ? 5.421 -8.177 -9.719 1.00 84.94 371 SER A CA 1
ATOM 3058 C C . SER A 1 371 ? 5.216 -6.944 -10.603 1.00 84.94 371 SER A C 1
ATOM 3060 O O . SER A 1 371 ? 5.274 -7.037 -11.827 1.00 84.94 371 SER A O 1
ATOM 3062 N N . TYR A 1 372 ? 4.990 -5.770 -10.002 1.00 84.56 372 TYR A N 1
ATOM 3063 C CA . TYR A 1 372 ? 4.821 -4.544 -10.777 1.00 84.56 372 TYR A CA 1
ATOM 3064 C C . TYR A 1 372 ? 6.155 -3.902 -11.154 1.00 84.56 372 TYR A C 1
ATOM 3066 O O . TYR A 1 372 ? 6.245 -3.348 -12.243 1.00 84.56 372 TYR A O 1
ATOM 3074 N N . LEU A 1 373 ? 7.192 -4.014 -10.317 1.00 86.31 373 LEU A N 1
ATOM 3075 C CA . LEU A 1 373 ? 8.544 -3.580 -10.679 1.00 86.31 373 LEU A CA 1
ATOM 3076 C C . LEU A 1 373 ? 9.092 -4.377 -11.870 1.00 86.31 373 LEU A C 1
ATOM 3078 O O . LEU A 1 373 ? 9.632 -3.794 -12.807 1.00 86.31 373 LEU A O 1
ATOM 3082 N N . GLU A 1 374 ? 8.899 -5.696 -11.866 1.00 86.94 374 GLU A N 1
ATOM 3083 C CA . GLU A 1 374 ? 9.281 -6.574 -12.972 1.00 86.94 374 GLU A CA 1
ATOM 3084 C C . GLU A 1 374 ? 8.513 -6.226 -14.253 1.00 86.94 374 GLU A C 1
ATOM 3086 O O . GLU A 1 374 ? 9.108 -6.139 -15.327 1.00 86.94 374 GLU A O 1
ATOM 3091 N N . ARG A 1 375 ? 7.211 -5.931 -14.145 1.00 89.81 375 ARG A N 1
ATOM 3092 C CA . ARG A 1 375 ? 6.421 -5.445 -15.281 1.00 89.81 375 ARG A CA 1
ATOM 3093 C C . ARG A 1 375 ? 6.964 -4.127 -15.840 1.00 89.81 375 ARG A C 1
ATOM 3095 O O . ARG A 1 375 ? 7.122 -4.020 -17.049 1.00 89.81 375 ARG A O 1
ATOM 3102 N N . TYR A 1 376 ? 7.290 -3.149 -14.991 1.00 88.94 376 TYR A N 1
ATOM 3103 C CA . TYR A 1 376 ? 7.862 -1.877 -15.453 1.00 88.94 376 TYR A CA 1
ATOM 3104 C C . TYR A 1 376 ? 9.224 -2.071 -16.130 1.00 88.94 376 TYR A C 1
ATOM 3106 O O . TYR A 1 376 ? 9.506 -1.416 -17.131 1.00 88.94 376 TYR A O 1
ATOM 3114 N N . LEU A 1 377 ? 10.052 -2.998 -15.635 1.00 88.31 377 LEU A N 1
ATOM 3115 C CA . LEU A 1 377 ? 11.298 -3.375 -16.304 1.00 88.31 377 LEU A CA 1
ATOM 3116 C C . LEU A 1 377 ? 11.036 -3.952 -17.695 1.00 88.31 377 LEU A C 1
ATOM 3118 O O . LEU A 1 377 ? 11.676 -3.547 -18.663 1.00 88.31 377 LEU A O 1
ATOM 3122 N N . GLN A 1 378 ? 10.106 -4.902 -17.796 1.00 86.75 378 GLN A N 1
ATOM 3123 C CA . GLN A 1 378 ? 9.751 -5.513 -19.072 1.00 86.75 378 GLN A CA 1
ATOM 3124 C C . GLN A 1 378 ? 9.249 -4.456 -20.058 1.00 86.75 378 GLN A C 1
ATOM 3126 O O . GLN A 1 378 ? 9.739 -4.413 -21.183 1.00 86.75 378 GLN A O 1
ATOM 3131 N N . ASP A 1 379 ? 8.362 -3.557 -19.630 1.00 88.75 379 ASP A N 1
ATOM 3132 C CA . ASP A 1 379 ? 7.812 -2.501 -20.485 1.00 88.75 379 ASP A CA 1
ATOM 3133 C C . ASP A 1 379 ? 8.917 -1.600 -21.085 1.00 88.75 379 ASP A C 1
ATOM 3135 O O . ASP A 1 379 ? 8.848 -1.258 -22.267 1.00 88.75 379 ASP A O 1
ATOM 3139 N N . ILE A 1 380 ? 9.976 -1.287 -20.323 1.00 88.44 380 ILE A N 1
ATOM 3140 C CA . ILE A 1 380 ? 11.130 -0.502 -20.808 1.00 88.44 380 ILE A CA 1
ATOM 3141 C C . ILE A 1 380 ? 11.985 -1.300 -21.805 1.00 88.44 380 ILE A C 1
ATOM 3143 O O . ILE A 1 380 ? 12.443 -0.750 -22.806 1.00 88.44 380 ILE A O 1
ATOM 3147 N N . PHE A 1 381 ? 12.232 -2.589 -21.544 1.00 88.12 381 PHE A N 1
ATOM 3148 C CA . PHE A 1 381 ? 13.200 -3.379 -22.316 1.00 88.12 381 PHE A CA 1
ATOM 3149 C C . PHE A 1 381 ? 12.607 -4.136 -23.514 1.00 88.12 381 PHE A C 1
ATOM 3151 O O . PHE A 1 381 ? 13.345 -4.455 -24.449 1.00 88.12 381 PHE A O 1
ATOM 3158 N N . VAL A 1 382 ? 11.293 -4.378 -23.557 1.00 87.75 382 VAL A N 1
ATOM 3159 C CA . VAL A 1 382 ? 10.604 -5.087 -24.657 1.00 87.75 382 VAL A CA 1
ATOM 3160 C C . VAL A 1 382 ? 10.967 -4.558 -26.057 1.00 87.75 382 VAL A C 1
ATOM 3162 O O . VAL A 1 382 ? 11.223 -5.388 -26.936 1.00 87.75 382 VAL A O 1
ATOM 3165 N N . PRO A 1 383 ? 11.034 -3.234 -26.315 1.00 87.00 383 PRO A N 1
ATOM 3166 C CA . PRO A 1 383 ? 11.432 -2.712 -27.624 1.00 87.00 383 PRO A CA 1
ATOM 3167 C C . PRO A 1 383 ? 12.852 -3.121 -28.041 1.00 87.00 383 PRO A C 1
ATOM 3169 O O . PRO A 1 383 ? 13.097 -3.361 -29.222 1.00 87.00 383 PRO A O 1
ATOM 3172 N N . TYR A 1 384 ? 13.777 -3.239 -27.085 1.00 85.50 384 TYR A N 1
ATOM 3173 C CA . TYR A 1 384 ? 15.183 -3.564 -27.342 1.00 85.50 384 TYR A CA 1
ATOM 3174 C C . TYR A 1 384 ? 15.433 -5.068 -27.443 1.00 85.50 384 TYR A C 1
ATOM 3176 O O . TYR A 1 384 ? 16.248 -5.500 -28.255 1.00 85.50 384 TYR A O 1
ATOM 3184 N N . LEU A 1 385 ? 14.702 -5.876 -26.670 1.00 83.25 385 LEU A N 1
ATOM 3185 C CA . LEU A 1 385 ? 14.845 -7.334 -26.673 1.00 83.25 385 LEU A CA 1
ATOM 3186 C C . LEU A 1 385 ? 14.376 -7.970 -27.988 1.00 83.25 385 LEU A C 1
ATOM 3188 O O . LEU A 1 385 ? 14.994 -8.922 -28.457 1.00 83.25 385 LEU A O 1
ATOM 3192 N N . LYS A 1 386 ? 13.340 -7.415 -28.634 1.00 81.75 386 LYS A N 1
ATOM 3193 C CA . LYS A 1 386 ? 12.826 -7.940 -29.915 1.00 81.75 386 LYS A CA 1
ATOM 3194 C C . LYS A 1 386 ? 13.861 -7.923 -31.045 1.00 81.75 386 LYS A C 1
ATOM 3196 O O . LYS A 1 386 ? 13.865 -8.832 -31.864 1.00 81.75 386 LYS A O 1
ATOM 3201 N N . GLY A 1 387 ? 14.722 -6.905 -31.094 1.00 79.19 387 GLY A N 1
ATOM 3202 C CA . GLY A 1 387 ? 15.773 -6.762 -32.115 1.00 79.19 387 GLY A CA 1
ATOM 3203 C C . GLY A 1 387 ? 17.169 -7.191 -31.651 1.00 79.19 387 GLY A C 1
ATOM 3204 O O . GLY A 1 387 ? 18.130 -7.080 -32.410 1.00 79.19 387 GLY A O 1
ATOM 3205 N N . TYR A 1 388 ? 17.308 -7.648 -30.404 1.00 85.31 388 TYR A N 1
ATOM 3206 C CA . TYR A 1 388 ? 18.602 -7.958 -29.795 1.00 85.31 388 TYR A CA 1
ATOM 3207 C C . TYR A 1 388 ? 19.311 -9.128 -30.492 1.00 85.31 388 TYR A C 1
ATOM 3209 O O . TYR A 1 388 ? 20.494 -9.021 -30.811 1.00 85.31 388 TYR A O 1
ATOM 3217 N N . LEU A 1 389 ? 18.591 -10.220 -30.777 1.00 82.81 389 LEU A N 1
ATOM 3218 C CA . LEU A 1 389 ? 19.194 -11.442 -31.316 1.00 82.81 389 LEU A CA 1
ATOM 3219 C C . LEU A 1 389 ? 19.820 -11.222 -32.702 1.00 82.81 389 LEU A C 1
ATOM 3221 O O . LEU A 1 389 ? 20.897 -11.739 -32.982 1.00 82.81 389 LEU A O 1
ATOM 3225 N N . GLU A 1 390 ? 19.177 -10.433 -33.562 1.00 84.88 390 GLU A N 1
ATOM 3226 C CA . GLU A 1 390 ? 19.711 -10.105 -34.890 1.00 84.88 390 GLU A CA 1
ATOM 3227 C C . GLU A 1 390 ? 20.988 -9.263 -34.788 1.00 84.88 390 GLU A C 1
ATOM 3229 O O . GLU A 1 390 ? 21.980 -9.557 -35.460 1.00 84.88 390 GLU A O 1
ATOM 3234 N N . LYS A 1 391 ? 21.002 -8.268 -33.889 1.00 83.88 391 LYS A N 1
ATOM 3235 C CA . LYS A 1 391 ? 22.195 -7.454 -33.616 1.00 83.88 391 LYS A CA 1
ATOM 3236 C C . LYS A 1 391 ? 23.338 -8.294 -33.036 1.00 83.88 391 LYS A C 1
ATOM 3238 O O . LYS A 1 391 ? 24.484 -8.100 -33.429 1.00 83.88 391 LYS A O 1
ATOM 3243 N N . GLU A 1 392 ? 23.040 -9.251 -32.157 1.00 86.12 392 GLU A N 1
ATOM 3244 C CA . GLU A 1 392 ? 24.028 -10.169 -31.571 1.00 86.12 392 GLU A CA 1
ATOM 3245 C C . GLU A 1 392 ? 24.619 -11.122 -32.629 1.00 86.12 392 GLU A C 1
ATOM 3247 O O . GLU A 1 392 ? 25.836 -11.290 -32.695 1.00 86.12 392 GLU A O 1
ATOM 3252 N N . LYS A 1 393 ? 23.789 -11.681 -33.524 1.00 86.06 393 LYS A N 1
ATOM 3253 C CA . LYS A 1 393 ? 24.257 -12.505 -34.657 1.00 86.06 393 LYS A CA 1
ATOM 3254 C C . LYS A 1 393 ? 25.143 -11.704 -35.614 1.00 86.06 393 LYS A C 1
ATOM 3256 O O . LYS A 1 393 ? 26.203 -12.189 -36.011 1.00 86.06 393 LYS A O 1
ATOM 3261 N N . SER A 1 394 ? 24.739 -10.478 -35.955 1.00 85.81 394 SER A N 1
ATOM 3262 C CA . SER A 1 394 ? 25.535 -9.579 -36.801 1.00 85.81 394 SER A CA 1
ATOM 3263 C C . SER A 1 394 ? 26.876 -9.240 -36.149 1.00 85.81 394 SER A C 1
ATOM 3265 O O . SER A 1 394 ? 27.908 -9.305 -36.810 1.00 85.81 394 SER A O 1
ATOM 3267 N N . PHE A 1 395 ? 26.878 -8.947 -34.845 1.00 85.69 395 PHE A N 1
ATOM 3268 C CA . PHE A 1 395 ? 28.093 -8.665 -34.082 1.00 85.69 395 PHE A CA 1
ATOM 3269 C C . PHE A 1 395 ? 29.054 -9.860 -34.040 1.00 85.69 395 PHE A C 1
ATOM 3271 O O . PHE A 1 395 ? 30.259 -9.677 -34.223 1.00 85.69 395 PHE A O 1
ATOM 3278 N N . LEU A 1 396 ? 28.545 -11.075 -33.807 1.00 83.62 396 LEU A N 1
ATOM 3279 C CA . LEU A 1 396 ? 29.362 -12.290 -33.813 1.00 83.62 396 LEU A CA 1
ATOM 3280 C C . LEU A 1 396 ? 29.986 -12.545 -35.184 1.00 83.62 396 LEU A C 1
ATOM 3282 O O . LEU A 1 396 ? 31.177 -12.826 -35.258 1.00 83.62 396 LEU A O 1
ATOM 3286 N N . THR A 1 397 ? 29.195 -12.402 -36.246 1.00 84.62 397 THR A N 1
ATOM 3287 C CA . THR A 1 397 ? 29.647 -12.578 -37.633 1.00 84.62 397 THR A CA 1
ATOM 3288 C C . THR A 1 397 ? 30.747 -11.567 -37.965 1.00 84.62 397 THR A C 1
ATOM 3290 O O . THR A 1 397 ? 31.848 -11.965 -38.324 1.00 84.62 397 THR A O 1
ATOM 3293 N N . GLU A 1 398 ? 30.513 -10.273 -37.715 1.00 84.88 398 GLU A N 1
ATOM 3294 C CA . GLU A 1 398 ? 31.493 -9.205 -37.965 1.00 84.88 398 GLU A CA 1
ATOM 3295 C C . GLU A 1 398 ? 32.770 -9.374 -37.123 1.00 84.88 398 GLU A C 1
ATOM 3297 O O . GLU A 1 398 ? 33.884 -9.169 -37.610 1.00 84.88 398 GLU A O 1
ATOM 3302 N N . SER A 1 399 ? 32.630 -9.786 -35.860 1.00 82.12 399 SER A N 1
ATOM 3303 C CA . SER A 1 399 ? 33.775 -10.027 -34.976 1.00 82.12 399 SER A CA 1
ATOM 3304 C C . SER A 1 399 ? 34.595 -11.233 -35.426 1.00 82.12 399 SER A C 1
ATOM 3306 O O . SER A 1 399 ? 35.822 -11.170 -35.412 1.00 82.12 399 SER A O 1
ATOM 3308 N N . TYR A 1 400 ? 33.943 -12.323 -35.832 1.00 82.25 400 TYR A N 1
ATOM 3309 C CA . TYR A 1 400 ? 34.626 -13.509 -36.343 1.00 82.25 400 TYR A CA 1
ATOM 3310 C C . TYR A 1 400 ? 35.279 -13.244 -37.689 1.00 82.25 400 TYR A C 1
ATOM 3312 O O . TYR A 1 400 ? 36.443 -13.596 -37.848 1.00 82.25 400 TYR A O 1
ATOM 3320 N N . ASP A 1 401 ? 34.605 -12.549 -38.604 1.00 80.88 401 ASP A N 1
ATOM 3321 C CA . ASP A 1 401 ? 35.179 -12.140 -39.885 1.00 80.88 401 ASP A CA 1
ATOM 3322 C C . ASP A 1 401 ? 36.422 -11.267 -39.673 1.00 80.88 401 ASP A C 1
ATOM 3324 O O . ASP A 1 401 ? 37.448 -11.493 -40.310 1.00 80.88 401 ASP A O 1
ATOM 3328 N N . LYS A 1 402 ? 36.383 -10.313 -38.735 1.00 82.12 402 LYS A N 1
ATOM 3329 C CA . LYS A 1 402 ? 37.527 -9.444 -38.427 1.00 82.12 402 LYS A CA 1
ATOM 3330 C C . LYS A 1 402 ? 38.715 -10.206 -37.835 1.00 82.12 402 LYS A C 1
ATOM 3332 O O . LYS A 1 402 ? 39.853 -9.949 -38.222 1.00 82.12 402 LYS A O 1
ATOM 3337 N N . GLU A 1 403 ? 38.469 -11.108 -36.888 1.00 78.75 403 GLU A N 1
ATOM 3338 C CA . GLU A 1 403 ? 39.526 -11.878 -36.217 1.00 78.75 403 GLU A CA 1
ATOM 3339 C C . GLU A 1 403 ? 40.085 -13.000 -37.112 1.00 78.75 403 GLU A C 1
ATOM 3341 O O . GLU A 1 403 ? 41.272 -13.312 -37.038 1.00 78.75 403 GLU A O 1
ATOM 3346 N N . LEU A 1 404 ? 39.261 -13.579 -37.994 1.00 78.44 404 LEU A N 1
ATOM 3347 C CA . LEU A 1 404 ? 39.663 -14.620 -38.945 1.00 78.44 404 LEU A CA 1
ATOM 3348 C C . LEU A 1 404 ? 40.162 -14.060 -40.284 1.00 78.44 404 LEU A C 1
ATOM 3350 O O . LEU A 1 404 ? 40.782 -14.808 -41.038 1.00 78.44 404 LEU A O 1
ATOM 3354 N N . ALA A 1 405 ? 39.960 -12.773 -40.587 1.00 78.19 405 ALA A N 1
ATOM 3355 C CA . ALA A 1 405 ? 40.393 -12.157 -41.844 1.00 78.19 405 ALA A CA 1
ATOM 3356 C C . ALA A 1 405 ? 41.874 -12.420 -42.193 1.00 78.19 405 ALA A C 1
ATOM 3358 O O . ALA A 1 405 ? 42.135 -12.785 -43.342 1.00 78.19 405 ALA A O 1
ATOM 3359 N N . PRO A 1 406 ? 42.850 -12.313 -41.263 1.00 73.38 406 PRO A N 1
ATOM 3360 C CA . PRO A 1 406 ? 44.251 -12.624 -41.566 1.00 73.38 406 PRO A CA 1
ATOM 3361 C C . PRO A 1 406 ? 44.486 -14.108 -41.888 1.00 73.38 406 PRO A C 1
ATOM 3363 O O . PRO A 1 406 ? 45.272 -14.438 -42.778 1.00 73.38 406 PRO A O 1
ATOM 3366 N N . PHE A 1 407 ? 43.774 -15.005 -41.198 1.00 72.44 407 PHE A N 1
ATOM 3367 C CA . PHE A 1 407 ? 43.855 -16.454 -41.397 1.00 72.44 407 PHE A CA 1
ATOM 3368 C C . PHE A 1 407 ? 43.240 -16.866 -42.743 1.00 72.44 407 PHE A C 1
ATOM 3370 O O . PHE A 1 407 ? 43.876 -17.554 -43.545 1.00 72.44 407 PHE A O 1
ATOM 3377 N N . ILE A 1 408 ? 42.031 -16.381 -43.041 1.00 75.50 408 ILE A N 1
ATOM 3378 C CA . ILE A 1 408 ? 41.329 -16.643 -44.304 1.00 75.50 408 ILE A CA 1
ATOM 3379 C C . ILE A 1 408 ? 42.139 -16.086 -45.481 1.00 75.50 408 ILE A C 1
ATOM 3381 O O . ILE A 1 408 ? 42.378 -16.813 -46.444 1.00 75.50 408 ILE A O 1
ATOM 3385 N N . ALA 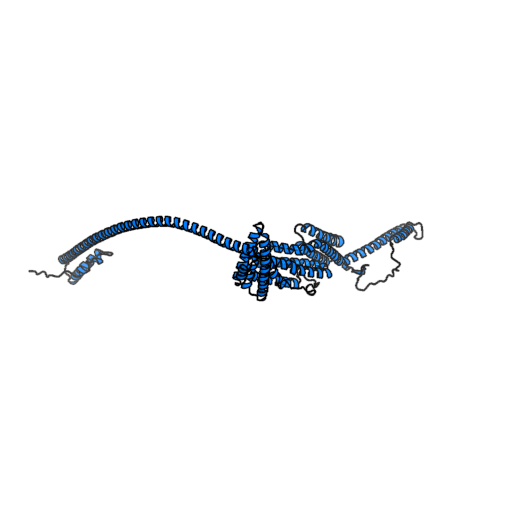A 1 409 ? 42.652 -14.854 -45.377 1.00 71.69 409 ALA A N 1
ATOM 3386 C CA . ALA A 1 409 ? 43.479 -14.240 -46.417 1.00 71.69 409 ALA A CA 1
ATOM 3387 C C . ALA A 1 409 ? 44.733 -15.071 -46.742 1.00 71.69 409 ALA A C 1
ATOM 3389 O O . ALA A 1 409 ? 45.063 -15.257 -47.916 1.00 71.69 409 ALA A O 1
ATOM 3390 N N . TYR A 1 410 ? 45.402 -15.624 -45.723 1.00 73.88 410 TYR A N 1
ATOM 3391 C CA . TYR A 1 410 ? 46.543 -16.519 -45.927 1.00 73.88 410 TYR A CA 1
ATOM 3392 C C . TYR A 1 410 ? 46.137 -17.823 -46.632 1.00 73.88 410 TYR A C 1
ATOM 3394 O O . TYR A 1 410 ? 46.813 -18.272 -47.564 1.00 73.88 410 TYR A O 1
ATOM 3402 N N . HIS A 1 411 ? 45.034 -18.449 -46.216 1.00 70.12 411 HIS A N 1
ATOM 3403 C CA . HIS A 1 411 ? 44.585 -19.721 -46.785 1.00 70.12 411 HIS A CA 1
ATOM 3404 C C . HIS A 1 411 ? 44.016 -19.584 -48.204 1.00 70.12 411 HIS A C 1
ATOM 3406 O O . HIS A 1 411 ? 44.240 -20.478 -49.027 1.00 70.12 411 HIS A O 1
ATOM 3412 N N . GLU A 1 412 ? 43.361 -18.469 -48.529 1.00 71.75 412 GLU A N 1
ATOM 3413 C CA . GLU A 1 412 ? 42.961 -18.119 -49.896 1.00 71.75 412 GLU A CA 1
ATOM 3414 C C . GLU A 1 412 ? 44.180 -17.881 -50.787 1.00 71.75 412 GLU A C 1
ATOM 3416 O O . GLU A 1 412 ? 44.297 -18.513 -51.841 1.00 71.75 412 GLU A O 1
ATOM 3421 N N . TYR A 1 413 ? 45.147 -17.080 -50.321 1.00 70.38 413 TYR A N 1
ATOM 3422 C CA . TYR A 1 413 ? 46.418 -16.872 -51.018 1.00 70.38 413 TYR A CA 1
ATOM 3423 C C . TYR A 1 413 ? 47.143 -18.200 -51.277 1.00 70.38 413 TYR A C 1
ATOM 3425 O O . TYR A 1 413 ? 47.626 -18.467 -52.384 1.00 70.38 413 TYR A O 1
ATOM 3433 N N . ARG A 1 414 ? 47.169 -19.091 -50.277 1.00 69.31 414 ARG A N 1
ATOM 3434 C CA . ARG A 1 414 ? 47.749 -20.427 -50.420 1.00 69.31 414 ARG A CA 1
ATOM 3435 C C . ARG A 1 414 ? 46.973 -21.267 -51.428 1.00 69.31 414 ARG A C 1
ATOM 3437 O O . ARG A 1 414 ? 47.612 -21.900 -52.255 1.00 69.31 414 ARG A O 1
ATOM 3444 N N . LYS A 1 415 ? 45.638 -21.297 -51.390 1.00 69.81 415 LYS A N 1
ATOM 3445 C CA . LYS A 1 415 ? 44.803 -22.094 -52.310 1.00 69.81 415 LYS A CA 1
ATOM 3446 C C . LYS A 1 415 ? 44.964 -21.640 -53.759 1.00 69.81 415 LYS A C 1
ATOM 3448 O O . LYS A 1 415 ? 45.134 -22.483 -54.640 1.00 69.81 415 LYS A O 1
ATOM 3453 N N . GLU A 1 416 ? 44.977 -20.334 -54.012 1.00 66.88 416 GLU A N 1
ATOM 3454 C CA . GLU A 1 416 ? 45.238 -19.794 -55.348 1.00 66.88 416 GLU A CA 1
ATOM 3455 C C . GLU A 1 416 ? 46.631 -20.175 -55.859 1.00 66.88 416 GLU A C 1
ATOM 3457 O O . GLU A 1 416 ? 46.778 -20.613 -57.004 1.00 66.88 416 GLU A O 1
ATOM 3462 N N . ASN A 1 417 ? 47.655 -20.073 -55.010 1.00 65.12 417 ASN A N 1
ATOM 3463 C CA . ASN A 1 417 ? 49.017 -20.448 -55.383 1.00 65.12 417 ASN A CA 1
ATOM 3464 C C . ASN A 1 417 ? 49.210 -21.965 -55.508 1.00 65.12 417 ASN A C 1
ATOM 3466 O O . ASN A 1 417 ? 49.938 -22.415 -56.394 1.00 65.12 417 ASN A O 1
ATOM 3470 N N . LEU A 1 418 ? 48.531 -22.775 -54.694 1.00 63.06 418 LEU A N 1
ATOM 3471 C CA . LEU A 1 418 ? 48.573 -24.235 -54.781 1.00 63.06 418 LEU A CA 1
ATOM 3472 C C . LEU A 1 418 ? 47.897 -24.730 -56.061 1.00 63.06 418 LEU A C 1
ATOM 3474 O O . LEU A 1 418 ? 48.434 -25.613 -56.721 1.00 63.06 418 LEU A O 1
ATOM 3478 N N . ASN A 1 419 ? 46.774 -24.126 -56.457 1.00 64.44 419 ASN A N 1
ATOM 3479 C CA . ASN A 1 419 ? 46.112 -24.427 -57.726 1.00 64.44 419 ASN A CA 1
ATOM 3480 C C . ASN A 1 419 ? 47.021 -24.086 -58.912 1.00 64.44 419 ASN A C 1
ATOM 3482 O O . ASN A 1 419 ? 47.184 -24.913 -59.806 1.00 64.44 419 ASN A O 1
ATOM 3486 N N . LYS A 1 420 ? 47.688 -22.922 -58.889 1.00 64.88 420 LYS A N 1
ATOM 3487 C CA . LYS A 1 420 ? 48.690 -22.548 -59.905 1.00 64.88 420 LYS A CA 1
ATOM 3488 C C . LYS A 1 420 ? 49.868 -23.534 -59.936 1.00 64.88 420 LYS A C 1
ATOM 3490 O O . LYS A 1 420 ? 50.344 -23.894 -61.012 1.00 64.88 420 LYS A O 1
ATOM 3495 N N . THR A 1 421 ? 50.307 -24.024 -58.777 1.00 64.75 421 THR A N 1
ATOM 3496 C CA . THR A 1 421 ? 51.446 -24.951 -58.650 1.00 64.75 421 THR A CA 1
ATOM 3497 C C . THR A 1 421 ? 51.094 -26.396 -59.038 1.00 64.75 421 THR A C 1
ATOM 3499 O O . THR A 1 421 ? 51.871 -27.059 -59.718 1.00 64.75 421 THR A O 1
ATOM 3502 N N . MET A 1 422 ? 49.908 -26.902 -58.685 1.00 60.00 422 MET A N 1
ATOM 3503 C CA . MET A 1 422 ? 49.451 -28.237 -59.100 1.00 60.00 422 MET A CA 1
ATOM 3504 C C . MET A 1 422 ? 49.108 -28.290 -60.588 1.00 60.00 422 MET A C 1
ATOM 3506 O O . MET A 1 422 ? 49.431 -29.280 -61.241 1.00 60.00 422 MET A O 1
ATOM 3510 N N . PHE A 1 423 ? 48.531 -27.222 -61.152 1.00 60.16 423 PHE A N 1
ATOM 3511 C CA . PHE A 1 423 ? 48.346 -27.127 -62.602 1.00 60.16 423 PHE A CA 1
ATOM 3512 C C . PHE A 1 423 ? 49.686 -27.101 -63.344 1.00 60.16 423 PHE A C 1
ATOM 3514 O O . PHE A 1 423 ? 49.840 -27.803 -64.342 1.00 60.16 423 PHE A O 1
ATOM 3521 N N . THR A 1 424 ? 50.682 -26.356 -62.852 1.00 61.56 424 THR A N 1
ATOM 3522 C CA . THR A 1 424 ? 52.019 -26.336 -63.474 1.00 61.56 424 THR A CA 1
ATOM 3523 C C . THR A 1 424 ? 52.767 -27.657 -63.301 1.00 61.56 424 THR A C 1
ATOM 3525 O O . THR A 1 424 ? 53.415 -28.111 -64.243 1.00 61.56 424 THR A O 1
ATOM 3528 N N . TRP A 1 425 ? 52.638 -28.334 -62.158 1.00 62.31 425 TRP A N 1
ATOM 3529 C CA . TRP A 1 425 ? 53.206 -29.669 -61.951 1.00 62.31 425 TRP A CA 1
ATOM 3530 C C . TRP A 1 425 ? 52.541 -30.732 -62.838 1.00 62.31 425 TRP A C 1
ATOM 3532 O O . TRP A 1 425 ? 53.245 -31.517 -63.472 1.00 62.31 425 TRP A O 1
ATOM 3542 N N . ALA A 1 426 ? 51.210 -30.715 -62.972 1.00 66.50 426 ALA A N 1
ATOM 3543 C CA . ALA A 1 426 ? 50.483 -31.608 -63.874 1.00 66.50 426 ALA A CA 1
ATOM 3544 C C . ALA A 1 426 ? 50.923 -31.403 -65.332 1.00 66.50 426 ALA A C 1
ATOM 3546 O O . ALA A 1 426 ? 51.237 -32.373 -66.023 1.00 66.50 426 ALA A O 1
ATOM 3547 N N . ILE A 1 427 ? 51.064 -30.150 -65.773 1.00 61.88 427 ILE A N 1
ATOM 3548 C CA . ILE A 1 427 ? 51.595 -29.819 -67.103 1.00 61.88 427 ILE A CA 1
ATOM 3549 C C . ILE A 1 427 ? 53.033 -30.323 -67.271 1.00 61.88 427 ILE A C 1
ATOM 3551 O O . ILE A 1 427 ? 53.337 -30.955 -68.280 1.00 61.88 427 ILE A O 1
ATOM 3555 N N . ASN A 1 428 ? 53.907 -30.113 -66.285 1.00 62.28 428 ASN A N 1
ATOM 3556 C CA . ASN A 1 428 ? 55.291 -30.587 -66.347 1.00 62.28 428 ASN A CA 1
ATOM 3557 C C . ASN A 1 428 ? 55.398 -32.120 -66.315 1.00 62.28 428 ASN A C 1
ATOM 3559 O O . ASN A 1 428 ? 56.313 -32.675 -66.920 1.00 62.28 428 ASN A O 1
ATOM 3563 N N . SER A 1 429 ? 54.460 -32.817 -65.670 1.00 62.66 429 SER A N 1
ATOM 3564 C CA . SER A 1 429 ? 54.384 -34.283 -65.675 1.00 62.66 429 SER A CA 1
ATOM 3565 C C . SER A 1 429 ? 53.912 -34.844 -67.021 1.00 62.66 429 SER A C 1
ATOM 3567 O O . SER A 1 429 ? 54.452 -35.843 -67.495 1.00 62.66 429 SER A O 1
ATOM 3569 N N . ILE A 1 430 ? 52.967 -34.168 -67.685 1.00 61.50 430 ILE A N 1
ATOM 3570 C CA . ILE A 1 430 ? 52.502 -34.514 -69.037 1.00 61.50 430 ILE A CA 1
ATOM 3571 C C . ILE A 1 430 ? 53.602 -34.201 -70.061 1.00 61.50 430 ILE A C 1
ATOM 3573 O O . ILE A 1 430 ? 53.860 -34.992 -70.967 1.00 61.50 430 ILE A O 1
ATOM 3577 N N . ALA A 1 431 ? 54.305 -33.078 -69.893 1.00 58.84 431 ALA A N 1
ATOM 3578 C CA . ALA A 1 431 ? 55.444 -32.716 -70.727 1.00 58.84 431 ALA A CA 1
ATOM 3579 C C . ALA A 1 431 ? 56.614 -33.703 -70.570 1.00 58.84 431 ALA A C 1
ATOM 3581 O O . ALA A 1 431 ? 57.237 -34.059 -71.566 1.00 58.84 431 ALA A O 1
ATOM 3582 N N . SER A 1 432 ? 56.900 -34.180 -69.353 1.00 57.81 432 SER A N 1
ATOM 3583 C CA . SER A 1 432 ? 57.984 -35.142 -69.103 1.00 57.81 432 SER A CA 1
ATOM 3584 C C . SER A 1 432 ? 57.649 -36.574 -69.539 1.00 57.81 432 SER A C 1
ATOM 3586 O O . SER A 1 432 ? 58.529 -37.295 -70.006 1.00 57.81 432 SER A O 1
ATOM 3588 N N . THR A 1 433 ? 56.379 -36.991 -69.478 1.00 57.91 433 THR A N 1
ATOM 3589 C CA . THR A 1 433 ? 55.939 -38.270 -70.073 1.00 57.91 433 THR A CA 1
ATOM 3590 C C . THR A 1 433 ? 55.941 -38.227 -71.602 1.00 57.91 433 THR A C 1
ATOM 3592 O O . THR A 1 433 ? 56.306 -39.218 -72.236 1.00 57.91 433 THR A O 1
ATOM 3595 N N . ALA A 1 434 ? 55.617 -37.082 -72.211 1.00 53.56 434 ALA A N 1
ATOM 3596 C CA . ALA A 1 434 ? 55.704 -36.898 -73.660 1.00 53.56 434 ALA A CA 1
ATOM 3597 C C . ALA A 1 434 ? 57.156 -36.923 -74.180 1.00 53.56 434 ALA A C 1
ATOM 3599 O O . ALA A 1 434 ? 57.416 -37.506 -75.236 1.00 53.56 434 ALA A O 1
ATOM 3600 N N . THR A 1 435 ? 58.120 -36.368 -73.434 1.00 54.00 435 THR A N 1
ATOM 3601 C CA . THR A 1 435 ? 59.548 -36.449 -73.792 1.00 54.00 435 THR A CA 1
ATOM 3602 C C . THR A 1 435 ? 60.145 -37.839 -73.554 1.00 54.00 435 THR A C 1
ATOM 3604 O O . THR A 1 435 ? 60.951 -38.289 -74.368 1.00 54.00 435 THR A O 1
ATOM 3607 N N . ALA A 1 436 ? 59.709 -38.573 -72.521 1.00 53.19 436 ALA A N 1
ATOM 3608 C CA . ALA A 1 436 ? 60.115 -39.966 -72.288 1.00 53.19 436 ALA A CA 1
ATOM 3609 C C . ALA A 1 436 ? 59.618 -40.941 -73.379 1.00 53.19 436 ALA A C 1
ATOM 3611 O O . ALA A 1 436 ? 60.262 -41.954 -73.641 1.00 53.19 436 ALA A O 1
ATOM 3612 N N . ALA A 1 437 ? 58.515 -40.613 -74.061 1.00 55.69 437 ALA A N 1
ATOM 3613 C CA . ALA A 1 437 ? 57.988 -41.364 -75.204 1.00 55.69 437 ALA A CA 1
ATOM 3614 C C . ALA A 1 437 ? 58.694 -41.051 -76.547 1.00 55.69 437 ALA A C 1
ATOM 3616 O O . ALA A 1 437 ? 58.249 -41.519 -77.595 1.00 55.69 437 ALA A O 1
ATOM 3617 N N . GLY A 1 438 ? 59.783 -40.268 -76.541 1.00 54.16 438 GLY A N 1
ATOM 3618 C CA . GLY A 1 438 ? 60.610 -40.009 -77.727 1.00 54.16 438 GLY A CA 1
ATOM 3619 C C . GLY A 1 438 ? 60.011 -39.030 -78.744 1.00 54.16 438 GLY A C 1
ATOM 3620 O O . GLY A 1 438 ? 60.454 -38.995 -79.894 1.00 54.16 438 GLY A O 1
ATOM 3621 N N . TYR A 1 439 ? 59.014 -38.228 -78.359 1.00 54.69 439 TYR A N 1
ATOM 3622 C CA . TYR A 1 439 ? 58.406 -37.248 -79.260 1.00 54.69 439 TYR A CA 1
ATOM 3623 C C . TYR A 1 439 ? 59.289 -36.002 -79.452 1.00 54.69 439 TYR A C 1
ATOM 3625 O O . TYR A 1 439 ? 59.749 -35.374 -78.502 1.00 54.69 439 TYR A O 1
ATOM 3633 N N . ASN A 1 440 ? 59.507 -35.635 -80.718 1.00 51.53 440 ASN A N 1
ATOM 3634 C CA . ASN A 1 440 ? 60.329 -34.501 -81.140 1.00 51.53 440 ASN A CA 1
ATOM 3635 C C . ASN A 1 440 ? 59.587 -33.155 -80.910 1.00 51.53 440 ASN A C 1
ATOM 3637 O O . ASN A 1 440 ? 58.486 -32.996 -81.451 1.00 51.53 440 ASN A O 1
ATOM 3641 N N . PRO A 1 441 ? 60.158 -32.168 -80.181 1.00 51.78 441 PRO A N 1
ATOM 3642 C CA . PRO A 1 441 ? 59.461 -30.938 -79.765 1.00 51.78 441 PRO A CA 1
ATOM 3643 C C . PRO A 1 441 ? 59.002 -30.002 -80.896 1.00 51.78 441 PRO A C 1
ATOM 3645 O O . PRO A 1 441 ? 58.190 -29.112 -80.660 1.00 51.78 441 PRO A O 1
ATOM 3648 N N . ASN A 1 442 ? 59.505 -30.180 -82.121 1.00 50.78 442 ASN A N 1
ATOM 3649 C CA . ASN A 1 442 ? 59.285 -29.253 -83.239 1.00 50.78 442 ASN A CA 1
ATOM 3650 C C . ASN A 1 442 ? 58.151 -29.659 -84.200 1.00 50.78 442 ASN A C 1
ATOM 3652 O O . ASN A 1 442 ? 58.013 -29.059 -85.265 1.00 50.78 442 ASN A O 1
ATOM 3656 N N . ASN A 1 443 ? 57.340 -30.672 -83.866 1.00 54.53 443 ASN A N 1
ATOM 3657 C CA . ASN A 1 443 ? 56.261 -31.136 -84.742 1.00 54.53 443 ASN A CA 1
ATOM 3658 C C . ASN A 1 443 ? 54.879 -30.600 -84.286 1.00 54.53 443 ASN A C 1
ATOM 3660 O O . ASN A 1 443 ? 54.424 -30.939 -83.187 1.00 54.53 443 ASN A O 1
ATOM 3664 N N . PRO A 1 444 ? 54.176 -29.792 -85.109 1.00 54.31 444 PRO A N 1
ATOM 3665 C CA . PRO A 1 444 ? 52.915 -29.137 -84.736 1.00 54.31 444 PRO A CA 1
ATOM 3666 C C . PRO A 1 444 ? 51.709 -30.077 -84.547 1.00 54.31 444 PRO A C 1
ATOM 3668 O O . PRO A 1 444 ? 50.676 -29.620 -84.064 1.00 54.31 444 PRO A O 1
ATOM 3671 N N . ASN A 1 445 ? 51.833 -31.368 -84.878 1.00 53.00 445 ASN A N 1
ATOM 3672 C CA . ASN A 1 445 ? 50.774 -32.380 -84.726 1.00 53.00 445 ASN A CA 1
ATOM 3673 C C . ASN A 1 445 ? 50.978 -33.313 -83.518 1.00 53.00 445 ASN A C 1
ATOM 3675 O O . ASN A 1 445 ? 50.433 -34.414 -83.477 1.00 53.00 445 ASN A O 1
ATOM 3679 N N . THR A 1 446 ? 51.776 -32.900 -82.532 1.00 57.06 446 THR A N 1
ATOM 3680 C CA . THR A 1 446 ? 51.937 -33.662 -81.288 1.00 57.06 446 THR A CA 1
ATOM 3681 C C . THR A 1 446 ? 50.792 -33.374 -80.308 1.00 57.06 446 THR A C 1
ATOM 3683 O O . THR A 1 446 ? 50.291 -32.243 -80.261 1.00 57.06 446 THR A O 1
ATOM 3686 N N . PRO A 1 447 ? 50.410 -34.346 -79.457 1.00 53.50 447 PRO A N 1
ATOM 3687 C CA . PRO A 1 447 ? 49.456 -34.123 -78.365 1.00 53.50 447 PRO A CA 1
ATOM 3688 C C . PRO A 1 447 ? 49.827 -32.927 -77.466 1.00 53.50 447 PRO A C 1
ATOM 3690 O O . PRO A 1 447 ? 48.950 -32.281 -76.900 1.00 53.50 447 PRO A O 1
ATOM 3693 N N . GLN A 1 448 ? 51.117 -32.576 -77.397 1.00 54.12 448 GLN A N 1
ATOM 3694 C CA . GLN A 1 448 ? 51.657 -31.451 -76.631 1.00 54.12 448 GLN A CA 1
ATOM 3695 C C . GLN A 1 448 ? 51.340 -30.075 -77.245 1.00 54.12 448 GLN A C 1
ATOM 3697 O O . GLN A 1 448 ? 50.979 -29.146 -76.523 1.00 54.12 448 GLN A O 1
ATOM 3702 N N . ALA A 1 449 ? 51.401 -29.938 -78.574 1.00 55.31 449 ALA A N 1
ATOM 3703 C CA . ALA A 1 449 ? 51.004 -28.708 -79.267 1.00 55.31 449 ALA A CA 1
ATOM 3704 C C . ALA A 1 449 ? 49.478 -28.498 -79.241 1.00 55.31 449 ALA A C 1
ATOM 3706 O O . ALA A 1 449 ? 49.008 -27.362 -79.160 1.00 55.31 449 ALA A O 1
ATOM 3707 N N . TYR A 1 450 ? 48.706 -29.590 -79.263 1.00 54.81 450 TYR A N 1
ATOM 3708 C CA . TYR A 1 450 ? 47.249 -29.556 -79.125 1.00 54.81 450 TYR A CA 1
ATOM 3709 C C . TYR A 1 450 ? 46.816 -29.185 -77.699 1.00 54.81 450 TYR A C 1
ATOM 3711 O O . TYR A 1 450 ? 45.967 -28.309 -77.536 1.00 54.81 450 TYR A O 1
ATOM 3719 N N . ALA A 1 451 ? 47.462 -29.757 -76.673 1.00 54.12 451 ALA A N 1
ATOM 3720 C CA . ALA A 1 451 ? 47.246 -29.375 -75.279 1.00 54.12 451 ALA A CA 1
ATOM 3721 C C . ALA A 1 451 ? 47.562 -27.887 -75.058 1.00 54.12 451 ALA A C 1
ATOM 3723 O O . ALA A 1 451 ? 46.695 -27.152 -74.597 1.00 54.12 451 ALA A O 1
ATOM 3724 N N . ASN A 1 452 ? 48.738 -27.401 -75.478 1.00 55.59 452 ASN A N 1
ATOM 3725 C CA . ASN A 1 452 ? 49.122 -25.989 -75.324 1.00 55.59 452 ASN A CA 1
ATOM 3726 C C . ASN A 1 452 ? 48.166 -25.006 -76.035 1.00 55.59 452 ASN A C 1
ATOM 3728 O O . ASN A 1 452 ? 47.941 -23.906 -75.534 1.00 55.59 452 ASN A O 1
ATOM 3732 N N . ARG A 1 453 ? 47.568 -25.388 -77.175 1.00 59.62 453 ARG A N 1
ATOM 3733 C CA . ARG A 1 453 ? 46.559 -24.566 -77.876 1.00 59.62 453 ARG A CA 1
ATOM 3734 C C . ARG A 1 453 ? 45.193 -24.578 -77.187 1.00 59.62 453 ARG A C 1
ATOM 3736 O O . ARG A 1 453 ? 44.563 -23.530 -77.096 1.00 59.62 453 ARG A O 1
ATOM 3743 N N . LEU A 1 454 ? 44.754 -25.726 -76.668 1.00 54.44 454 LEU A N 1
ATOM 3744 C CA . LEU A 1 454 ? 43.564 -25.803 -75.813 1.00 54.44 454 LEU A CA 1
ATOM 3745 C C . LEU A 1 454 ? 43.744 -24.977 -74.527 1.00 54.44 454 LEU A C 1
ATOM 3747 O O . LEU A 1 454 ? 42.812 -24.293 -74.115 1.00 54.44 454 LEU A O 1
ATOM 3751 N N . PHE A 1 455 ? 44.951 -24.967 -73.948 1.00 53.28 455 PHE A N 1
ATOM 3752 C CA . PHE A 1 455 ? 45.305 -24.146 -72.784 1.00 53.28 455 PHE A CA 1
ATOM 3753 C C . PHE A 1 455 ? 45.272 -22.638 -73.067 1.00 53.28 455 PHE A C 1
ATOM 3755 O O . PHE A 1 455 ? 44.761 -21.891 -72.235 1.00 53.28 455 PHE A O 1
ATOM 3762 N N . GLY A 1 456 ? 45.764 -22.188 -74.229 1.00 52.44 456 GLY A N 1
ATOM 3763 C CA . GLY A 1 456 ? 45.697 -20.775 -74.628 1.00 52.44 456 GLY A CA 1
ATOM 3764 C C . GLY A 1 456 ? 44.262 -20.242 -74.654 1.00 52.44 456 GLY A C 1
ATOM 3765 O O . GLY A 1 456 ? 43.993 -19.170 -74.120 1.00 52.44 456 GLY A O 1
ATOM 3766 N N . ASN A 1 457 ? 43.327 -21.051 -75.159 1.00 47.38 457 ASN A N 1
ATOM 3767 C CA . ASN A 1 457 ? 41.910 -20.691 -75.213 1.00 47.38 457 ASN A CA 1
ATOM 3768 C C . ASN A 1 457 ? 41.199 -20.803 -73.849 1.00 47.38 457 ASN A C 1
ATOM 3770 O O . ASN A 1 457 ? 40.245 -20.068 -73.598 1.00 47.38 457 ASN A O 1
ATOM 3774 N N . LEU A 1 458 ? 41.643 -21.693 -72.950 1.00 42.16 458 LEU A N 1
ATOM 3775 C CA . LEU A 1 458 ? 41.032 -21.854 -71.622 1.00 42.16 458 LEU A CA 1
ATOM 3776 C C . LEU A 1 458 ? 41.440 -20.733 -70.649 1.00 42.16 458 LEU A C 1
ATOM 3778 O O . LEU A 1 458 ? 40.640 -20.327 -69.808 1.00 42.16 458 LEU A O 1
ATOM 3782 N N . LEU A 1 459 ? 42.663 -20.200 -70.777 1.00 49.78 459 LEU A N 1
ATOM 3783 C CA . LEU A 1 459 ? 43.128 -19.060 -69.978 1.00 49.78 459 LEU A CA 1
ATOM 3784 C C . LEU A 1 459 ? 42.427 -17.743 -70.367 1.00 49.78 459 LEU A C 1
ATOM 3786 O O . LEU A 1 459 ? 42.289 -16.849 -69.532 1.00 49.78 459 LEU A O 1
ATOM 3790 N N . GLU A 1 460 ? 41.971 -17.621 -71.617 1.00 43.72 460 GLU A N 1
ATOM 3791 C CA . GLU A 1 460 ? 41.196 -16.466 -72.092 1.00 43.72 460 GLU A CA 1
ATOM 3792 C C . GLU A 1 460 ? 39.737 -16.483 -71.620 1.00 43.72 460 GLU A C 1
ATOM 3794 O O . GLU A 1 460 ? 39.170 -15.421 -71.373 1.00 43.72 460 GLU A O 1
ATOM 3799 N N . GLN A 1 461 ? 39.134 -17.657 -71.402 1.00 41.19 461 GLN A N 1
ATOM 3800 C CA . GLN A 1 461 ? 37.735 -17.758 -70.955 1.00 41.19 461 GLN A CA 1
ATOM 3801 C C . GLN A 1 461 ? 37.519 -17.491 -69.454 1.00 41.19 461 GLN A C 1
ATOM 3803 O O . GLN A 1 461 ? 36.376 -17.372 -69.018 1.00 41.19 461 GLN A O 1
ATOM 3808 N N . GLY A 1 462 ? 38.588 -17.339 -68.664 1.00 39.03 462 GLY A N 1
ATOM 3809 C CA . GLY A 1 462 ? 38.516 -16.956 -67.247 1.00 39.03 462 GLY A CA 1
ATOM 3810 C C . GLY A 1 462 ? 38.556 -15.446 -66.974 1.00 39.03 462 GLY A C 1
ATOM 3811 O O . GLY A 1 462 ? 38.487 -15.043 -65.815 1.00 39.03 462 GLY A O 1
ATOM 3812 N N . LYS A 1 463 ? 38.688 -14.593 -67.999 1.00 35.94 463 LYS A N 1
ATOM 3813 C CA . LYS A 1 463 ? 38.756 -13.134 -67.823 1.00 35.94 463 LYS A CA 1
ATOM 3814 C C . LYS A 1 463 ? 37.404 -12.476 -68.080 1.00 35.94 463 LYS A C 1
ATOM 3816 O O . LYS A 1 463 ? 37.090 -12.087 -69.200 1.00 35.94 463 LYS A O 1
ATOM 3821 N N . ILE A 1 464 ? 36.637 -12.272 -67.012 1.00 31.48 464 ILE A N 1
ATOM 3822 C CA . ILE A 1 464 ? 35.661 -11.180 -66.972 1.00 31.48 464 ILE A CA 1
ATOM 3823 C C . ILE A 1 464 ? 36.445 -9.889 -66.694 1.00 31.48 464 ILE A C 1
ATOM 3825 O O . ILE A 1 464 ? 37.147 -9.788 -65.693 1.00 31.48 464 ILE A O 1
ATOM 3829 N N . ASN A 1 465 ? 36.358 -8.958 -67.647 1.00 30.52 465 ASN A N 1
ATOM 3830 C CA . ASN A 1 465 ? 36.787 -7.555 -67.647 1.00 30.52 465 ASN A CA 1
ATOM 3831 C C . ASN A 1 465 ? 37.502 -7.015 -66.392 1.00 30.52 465 ASN A C 1
ATOM 3833 O O . ASN A 1 465 ? 36.873 -6.602 -65.421 1.00 30.52 465 ASN A O 1
ATOM 3837 N N . GLY A 1 466 ? 38.818 -6.852 -66.515 1.00 28.52 466 GLY A N 1
ATOM 3838 C CA . GLY A 1 466 ? 39.637 -5.963 -65.697 1.00 28.52 466 GLY A CA 1
ATOM 3839 C C . GLY A 1 466 ? 40.794 -5.460 -66.553 1.00 28.52 466 GLY A C 1
ATOM 3840 O O . GLY A 1 466 ? 41.614 -6.246 -67.022 1.00 28.52 466 GLY A O 1
ATOM 3841 N N . SER A 1 467 ? 40.779 -4.165 -66.839 1.00 28.78 467 SER A N 1
ATOM 3842 C CA . SER A 1 467 ? 41.662 -3.443 -67.750 1.00 28.78 467 SER A CA 1
ATOM 3843 C C . SER A 1 467 ? 43.153 -3.712 -67.528 1.00 28.78 467 SER A C 1
ATOM 3845 O O . SER A 1 467 ? 43.613 -3.855 -66.401 1.00 28.78 467 SER A O 1
ATOM 3847 N N . ASN A 1 468 ? 43.897 -3.712 -68.638 1.00 30.56 468 ASN A N 1
ATOM 3848 C CA . ASN A 1 468 ? 45.355 -3.760 -68.734 1.00 30.56 468 ASN A CA 1
ATOM 3849 C C . ASN A 1 468 ? 46.084 -3.068 -67.570 1.00 30.56 468 ASN A C 1
ATOM 3851 O O . ASN A 1 468 ? 46.206 -1.844 -67.539 1.00 30.56 468 ASN A O 1
ATOM 3855 N N . SER A 1 469 ? 46.689 -3.868 -66.698 1.00 27.72 469 SER A N 1
ATOM 3856 C CA . SER A 1 469 ? 47.867 -3.473 -65.940 1.00 27.72 469 SER A CA 1
ATOM 3857 C C . SER A 1 469 ? 48.958 -4.513 -66.172 1.00 27.72 469 SER A C 1
ATOM 3859 O O . SER A 1 469 ? 48.813 -5.711 -65.937 1.00 27.72 469 SER A O 1
ATOM 3861 N N . SER A 1 470 ? 50.050 -4.020 -66.744 1.00 26.47 470 SER A N 1
ATOM 3862 C CA . SER A 1 470 ? 51.304 -4.730 -66.915 1.00 26.47 470 SER A CA 1
ATOM 3863 C C . SER A 1 470 ? 51.763 -5.241 -65.550 1.00 26.47 470 SER A C 1
ATOM 3865 O O . SER A 1 470 ? 52.053 -4.445 -64.658 1.00 26.47 470 SER A O 1
ATOM 3867 N N . ILE A 1 471 ? 51.822 -6.562 -65.385 1.00 31.20 471 ILE A N 1
ATOM 3868 C CA . ILE A 1 471 ? 52.438 -7.210 -64.226 1.00 31.20 471 ILE A CA 1
ATOM 3869 C C . ILE A 1 471 ? 53.947 -6.981 -64.349 1.00 31.20 471 ILE A C 1
ATOM 3871 O O . ILE A 1 471 ? 54.680 -7.771 -64.939 1.00 31.20 471 ILE A O 1
ATOM 3875 N N . ASN A 1 472 ? 54.404 -5.845 -63.827 1.00 27.16 472 ASN A N 1
ATOM 3876 C CA . ASN A 1 472 ? 55.754 -5.733 -63.307 1.00 27.16 472 ASN A CA 1
ATOM 3877 C C . ASN A 1 472 ? 55.797 -6.594 -62.044 1.00 27.16 472 ASN A C 1
ATOM 3879 O O . ASN A 1 472 ? 55.112 -6.300 -61.065 1.00 27.16 472 ASN A O 1
ATOM 3883 N N . ASN A 1 473 ? 56.621 -7.641 -62.072 1.00 35.88 473 ASN A N 1
ATOM 3884 C CA . ASN A 1 473 ? 57.172 -8.253 -60.869 1.00 35.88 473 ASN A CA 1
ATOM 3885 C C . ASN A 1 473 ? 57.939 -7.170 -60.099 1.00 35.88 473 ASN A C 1
ATOM 3887 O O . ASN A 1 473 ? 59.138 -6.984 -60.297 1.00 35.88 473 ASN A O 1
ATOM 3891 N N . SER A 1 474 ? 57.239 -6.436 -59.240 1.00 29.52 474 SER A N 1
ATOM 3892 C CA . SER A 1 474 ? 57.862 -5.671 -58.174 1.00 29.52 474 SER A CA 1
ATOM 3893 C C . SER A 1 474 ? 57.823 -6.556 -56.940 1.00 29.52 474 SER A C 1
ATOM 3895 O O . SER A 1 474 ? 56.810 -6.650 -56.251 1.00 29.52 474 SER A O 1
ATOM 3897 N N . ASN A 1 475 ? 58.940 -7.243 -56.701 1.00 35.91 475 ASN A N 1
ATOM 3898 C CA . ASN A 1 475 ? 59.300 -7.744 -55.384 1.00 35.91 475 ASN A CA 1
ATOM 3899 C C . ASN A 1 475 ? 59.274 -6.561 -54.406 1.00 35.91 475 ASN A C 1
ATOM 3901 O O . ASN A 1 475 ? 60.284 -5.884 -54.241 1.00 35.91 475 ASN A O 1
ATOM 3905 N N . ASN A 1 476 ? 58.144 -6.325 -53.746 1.00 34.06 476 ASN A N 1
ATOM 3906 C CA . ASN A 1 476 ? 58.127 -5.647 -52.456 1.00 34.06 476 ASN A CA 1
ATOM 3907 C C . ASN A 1 476 ? 58.168 -6.724 -51.371 1.00 34.06 476 ASN A C 1
ATOM 3909 O O . ASN A 1 476 ? 57.221 -6.918 -50.619 1.00 34.06 476 ASN A O 1
ATOM 3913 N N . ASN A 1 477 ? 59.306 -7.420 -51.294 1.00 36.22 477 ASN A N 1
ATOM 3914 C CA . ASN A 1 477 ? 59.739 -7.991 -50.027 1.00 36.22 477 ASN A CA 1
ATOM 3915 C C . ASN A 1 477 ? 60.099 -6.803 -49.128 1.00 36.22 477 ASN A C 1
ATOM 3917 O O . ASN A 1 477 ? 61.243 -6.349 -49.114 1.00 36.22 477 ASN A O 1
ATOM 3921 N N . ASN A 1 478 ? 59.117 -6.271 -48.401 1.00 35.78 478 ASN A N 1
ATOM 3922 C CA . ASN A 1 478 ? 59.430 -5.545 -47.179 1.00 35.78 478 ASN A CA 1
ATOM 3923 C C . ASN A 1 478 ? 60.069 -6.563 -46.224 1.00 35.78 478 ASN A C 1
ATOM 3925 O O . ASN A 1 478 ? 59.556 -7.670 -46.062 1.00 35.78 478 ASN A O 1
ATOM 3929 N N . ASN A 1 479 ? 61.202 -6.204 -45.620 1.00 40.00 479 ASN A N 1
ATOM 3930 C CA . ASN A 1 479 ? 62.089 -7.076 -44.833 1.00 40.00 479 ASN A CA 1
ATOM 3931 C C . ASN A 1 479 ? 61.471 -7.694 -43.548 1.00 40.00 479 ASN A C 1
ATOM 3933 O O . ASN A 1 479 ? 62.217 -8.162 -42.695 1.00 40.00 479 ASN A O 1
ATOM 3937 N N . ASN A 1 480 ? 60.139 -7.741 -43.420 1.00 44.28 480 ASN A N 1
ATOM 3938 C CA . ASN A 1 480 ? 59.405 -8.276 -42.269 1.00 44.28 480 ASN A CA 1
ATOM 3939 C C . ASN A 1 480 ? 58.464 -9.461 -42.597 1.00 44.28 480 ASN A C 1
ATOM 3941 O O . ASN A 1 480 ? 57.799 -9.954 -41.695 1.00 44.28 480 ASN A O 1
ATOM 3945 N N . GLY A 1 481 ? 58.400 -9.957 -43.842 1.00 49.03 481 GLY A N 1
ATOM 3946 C CA . GLY A 1 481 ? 57.612 -11.165 -44.164 1.00 49.03 481 GLY A CA 1
ATOM 3947 C C . GLY A 1 481 ? 56.084 -10.976 -44.166 1.00 49.03 481 GLY A C 1
ATOM 3948 O O . GLY A 1 481 ? 55.341 -11.935 -43.957 1.00 49.03 481 GLY A O 1
ATOM 3949 N N . GLU A 1 482 ? 55.614 -9.750 -44.399 1.00 49.41 482 GLU A N 1
ATOM 3950 C CA . GLU A 1 482 ? 54.197 -9.381 -44.489 1.00 49.41 482 GLU A CA 1
ATOM 3951 C C . GLU A 1 482 ? 53.734 -9.320 -45.954 1.00 49.41 482 GLU A C 1
ATOM 3953 O O . GLU A 1 482 ? 54.285 -8.562 -46.753 1.00 49.41 482 GLU A O 1
ATOM 3958 N N . ASN A 1 483 ? 52.699 -10.089 -46.301 1.00 56.06 483 ASN A N 1
ATOM 3959 C CA . ASN A 1 483 ? 52.020 -10.042 -47.598 1.00 56.06 483 ASN A CA 1
ATOM 3960 C C . ASN A 1 483 ? 50.633 -9.393 -47.432 1.00 56.06 483 ASN A C 1
ATOM 3962 O O . ASN A 1 483 ? 49.977 -9.581 -46.412 1.00 56.06 483 ASN A O 1
ATOM 3966 N N . MET A 1 484 ? 50.166 -8.634 -48.427 1.00 50.94 484 MET A N 1
ATOM 3967 C CA . MET A 1 484 ? 48.836 -8.001 -48.424 1.00 50.94 484 MET A CA 1
ATOM 3968 C C . MET A 1 484 ? 47.917 -8.666 -49.452 1.00 50.94 484 MET A C 1
ATOM 3970 O O . MET A 1 484 ? 48.337 -8.900 -50.586 1.00 50.94 484 MET A O 1
ATOM 3974 N N . ASN A 1 485 ? 46.662 -8.945 -49.082 1.00 56.25 485 ASN A N 1
ATOM 3975 C CA . ASN A 1 485 ? 45.639 -9.370 -50.047 1.00 56.25 485 ASN A CA 1
ATOM 3976 C C . ASN A 1 485 ? 44.995 -8.157 -50.757 1.00 56.25 485 ASN A C 1
ATOM 3978 O O . ASN A 1 485 ? 45.181 -7.009 -50.351 1.00 56.25 485 ASN A O 1
ATOM 3982 N N . ASN A 1 486 ? 44.185 -8.407 -51.794 1.00 48.09 486 ASN A N 1
ATOM 3983 C CA . ASN A 1 486 ? 43.494 -7.357 -52.565 1.00 48.09 486 ASN A CA 1
ATOM 3984 C C . ASN A 1 486 ? 42.510 -6.496 -51.736 1.00 48.09 486 ASN A C 1
ATOM 3986 O O . ASN A 1 486 ? 42.114 -5.429 -52.200 1.00 48.09 486 ASN A O 1
ATOM 3990 N N . ASN A 1 487 ? 42.155 -6.921 -50.516 1.00 52.34 487 ASN A N 1
ATOM 3991 C CA . ASN A 1 487 ? 41.272 -6.212 -49.583 1.00 52.34 487 ASN A CA 1
ATOM 3992 C C . ASN A 1 487 ? 42.046 -5.443 -48.487 1.00 52.34 487 ASN A C 1
ATOM 3994 O O . ASN A 1 487 ? 41.433 -4.944 -47.545 1.00 52.34 487 ASN A O 1
ATOM 3998 N N . GLY A 1 488 ? 43.379 -5.340 -48.582 1.00 51.28 488 GLY A N 1
ATOM 3999 C CA . GLY A 1 488 ? 44.209 -4.577 -47.641 1.00 51.28 488 GLY A CA 1
ATOM 4000 C C . GLY A 1 488 ? 44.495 -5.280 -46.309 1.00 51.28 488 GLY A C 1
ATOM 4001 O O . GLY A 1 488 ? 44.964 -4.636 -45.372 1.00 51.28 488 GLY A O 1
ATOM 4002 N N . VAL A 1 489 ? 44.238 -6.588 -46.205 1.00 59.19 489 VAL A N 1
ATOM 4003 C CA . VAL A 1 489 ? 44.557 -7.384 -45.008 1.00 59.19 489 VAL A CA 1
ATOM 4004 C C . VAL A 1 489 ? 46.017 -7.827 -45.070 1.00 59.19 489 VAL A C 1
ATOM 4006 O O . VAL A 1 489 ? 46.427 -8.470 -46.039 1.00 59.19 489 VAL A O 1
ATOM 4009 N N . ILE A 1 490 ? 46.792 -7.480 -44.040 1.00 61.34 490 ILE A N 1
ATOM 4010 C CA . ILE A 1 490 ? 48.190 -7.897 -43.873 1.00 61.34 490 ILE A CA 1
ATOM 4011 C C . ILE A 1 490 ? 48.207 -9.302 -43.261 1.00 61.34 490 ILE A C 1
ATOM 4013 O O . ILE A 1 490 ? 47.589 -9.529 -42.222 1.00 61.34 490 ILE A O 1
ATOM 4017 N N . PHE A 1 491 ? 48.908 -10.239 -43.895 1.00 58.66 491 PHE A N 1
ATOM 4018 C CA . PHE A 1 491 ? 49.058 -11.614 -43.429 1.00 58.66 491 PHE A CA 1
ATOM 4019 C C . PHE A 1 491 ? 50.528 -12.054 -43.453 1.00 58.66 491 PHE A C 1
ATOM 4021 O O . PHE A 1 491 ? 51.301 -11.682 -44.338 1.00 58.66 491 PHE A O 1
ATOM 4028 N N . THR A 1 492 ? 50.914 -12.873 -42.477 1.00 61.12 492 THR A N 1
ATOM 4029 C CA . THR A 1 492 ? 52.267 -13.444 -42.335 1.00 61.12 492 THR A CA 1
ATOM 4030 C C . THR A 1 492 ? 52.223 -14.971 -42.441 1.00 61.12 492 THR A C 1
ATOM 4032 O O . THR A 1 492 ? 51.158 -15.575 -42.322 1.00 61.12 492 THR A O 1
ATOM 4035 N N . GLU A 1 493 ? 53.368 -15.639 -42.629 1.00 55.09 493 GLU A N 1
ATOM 4036 C CA . GLU A 1 493 ? 53.433 -17.116 -42.615 1.00 55.09 493 GLU A CA 1
ATOM 4037 C C . GLU A 1 493 ? 52.988 -17.737 -41.275 1.00 55.09 493 GLU A C 1
ATOM 4039 O O . GLU A 1 493 ? 52.551 -18.888 -41.238 1.00 55.09 493 GLU A O 1
ATOM 4044 N N . GLU A 1 494 ? 53.053 -16.977 -40.178 1.00 57.97 494 GLU A N 1
ATOM 4045 C CA . GLU A 1 494 ? 52.541 -17.386 -38.864 1.00 57.97 494 GLU A CA 1
ATOM 4046 C C . GLU A 1 494 ? 51.012 -17.303 -38.770 1.00 57.97 494 GLU A C 1
ATOM 4048 O O . GLU A 1 494 ? 50.408 -18.095 -38.052 1.00 57.97 494 GLU A O 1
ATOM 4053 N N . SER A 1 495 ? 50.378 -16.432 -39.566 1.00 58.31 495 SER A N 1
ATOM 4054 C CA . SER A 1 495 ? 48.915 -16.260 -39.608 1.00 58.31 495 SER A CA 1
ATOM 4055 C C . SER A 1 495 ? 48.175 -17.481 -40.171 1.00 58.31 495 SER A C 1
ATOM 4057 O O . SER A 1 495 ? 46.964 -17.577 -40.024 1.00 58.31 495 SER A O 1
ATOM 4059 N N . GLY A 1 496 ? 48.885 -18.408 -40.822 1.00 58.66 496 GLY A N 1
ATOM 4060 C CA . GLY A 1 496 ? 48.340 -19.661 -41.355 1.00 58.66 496 GLY A CA 1
ATOM 4061 C C . GLY A 1 496 ? 48.448 -20.869 -40.426 1.00 58.66 496 GLY A C 1
ATOM 4062 O O . GLY A 1 496 ? 48.123 -21.986 -40.832 1.00 58.66 496 GLY A O 1
ATOM 4063 N N . LYS A 1 497 ? 48.977 -20.689 -39.210 1.00 64.00 497 LYS A N 1
ATOM 4064 C CA . LYS A 1 497 ? 49.046 -21.746 -38.196 1.00 64.00 497 LYS A CA 1
ATOM 4065 C C . LYS A 1 497 ? 47.874 -21.605 -37.231 1.00 64.00 497 LYS A C 1
ATOM 4067 O O . LYS A 1 497 ? 47.450 -20.501 -36.911 1.00 64.00 497 LYS A O 1
ATOM 4072 N N . LEU A 1 498 ? 47.381 -22.744 -36.749 1.00 68.81 498 LEU A N 1
ATOM 4073 C CA . LEU A 1 498 ? 46.411 -22.783 -35.659 1.00 68.81 498 LEU A CA 1
ATOM 4074 C C . LEU A 1 498 ? 47.064 -22.181 -34.410 1.00 68.81 498 LEU A C 1
ATOM 4076 O O . LEU A 1 498 ? 48.001 -22.758 -33.856 1.00 68.81 498 LEU A O 1
ATOM 4080 N N . ASP A 1 499 ? 46.574 -21.021 -33.988 1.00 75.12 499 ASP A N 1
ATOM 4081 C CA . ASP A 1 499 ? 47.034 -20.324 -32.798 1.00 75.12 499 ASP A CA 1
ATOM 4082 C C . ASP A 1 499 ? 46.015 -20.492 -31.669 1.00 75.12 499 ASP A C 1
ATOM 4084 O O . ASP A 1 499 ? 44.855 -20.084 -31.744 1.00 75.12 499 ASP A O 1
ATOM 4088 N N . THR A 1 500 ? 46.487 -21.074 -30.572 1.00 73.81 500 THR A N 1
ATOM 4089 C CA . THR A 1 500 ? 45.710 -21.244 -29.344 1.00 73.81 500 THR A CA 1
ATOM 4090 C C . THR A 1 500 ? 45.217 -19.917 -28.762 1.00 73.81 500 THR A C 1
ATOM 4092 O O . THR A 1 500 ? 44.158 -19.893 -28.130 1.00 73.81 500 THR A O 1
ATOM 4095 N N . SER A 1 501 ? 45.935 -18.810 -28.991 1.00 77.12 501 SER A N 1
ATOM 4096 C CA . SER A 1 501 ? 45.541 -17.492 -28.488 1.00 77.12 501 SER A CA 1
ATOM 4097 C C . SER A 1 501 ? 44.318 -16.938 -29.232 1.00 77.12 501 SER A C 1
ATOM 4099 O O . SER A 1 501 ? 43.380 -16.442 -28.598 1.00 77.12 501 SER A O 1
ATOM 4101 N N . LEU A 1 502 ? 44.262 -17.137 -30.554 1.00 75.81 502 LEU A N 1
ATOM 4102 C CA . LEU A 1 502 ? 43.122 -16.775 -31.395 1.00 75.81 502 LEU A CA 1
ATOM 4103 C C . LEU A 1 502 ? 41.888 -17.624 -31.058 1.00 75.81 502 LEU A C 1
ATOM 4105 O O . LEU A 1 502 ? 40.803 -17.070 -30.875 1.00 75.81 502 LEU A O 1
ATOM 4109 N N . CYS A 1 503 ? 42.055 -18.939 -30.857 1.00 76.88 503 CYS A N 1
ATOM 4110 C CA . CYS A 1 503 ? 40.984 -19.812 -30.356 1.00 76.88 503 CYS A CA 1
ATOM 4111 C C . CYS A 1 503 ? 40.399 -19.295 -29.038 1.00 76.88 503 CYS A C 1
ATOM 4113 O O . CYS A 1 503 ? 39.182 -19.186 -28.889 1.00 76.88 503 CYS A O 1
ATOM 4115 N N . MET A 1 504 ? 41.265 -18.961 -28.077 1.00 79.69 504 MET A N 1
ATOM 4116 C CA . MET A 1 504 ? 40.837 -18.481 -26.766 1.00 79.69 504 MET A CA 1
ATOM 4117 C C . MET A 1 504 ? 40.086 -17.148 -26.873 1.00 79.69 504 MET A C 1
ATOM 4119 O O . MET A 1 504 ? 39.103 -16.934 -26.163 1.00 79.69 504 MET A O 1
ATOM 4123 N N . LYS A 1 505 ? 40.501 -16.267 -27.788 1.00 79.06 505 LYS A N 1
ATOM 4124 C CA . LYS A 1 505 ? 39.840 -14.984 -28.045 1.00 79.06 505 LYS A CA 1
ATOM 4125 C C . LYS A 1 505 ? 38.457 -15.162 -28.684 1.00 79.06 505 LYS A C 1
ATOM 4127 O O . LYS A 1 505 ? 37.501 -14.550 -28.210 1.00 79.06 505 LYS A O 1
ATOM 4132 N N . LEU A 1 506 ? 38.323 -16.042 -29.681 1.00 80.62 506 LEU A N 1
ATOM 4133 C CA . LEU A 1 506 ? 37.038 -16.368 -30.318 1.00 80.62 506 LEU A CA 1
ATOM 4134 C C . LEU A 1 506 ? 36.057 -17.012 -29.329 1.00 80.62 506 LEU A C 1
ATOM 4136 O O . LEU A 1 506 ? 34.894 -16.608 -29.261 1.00 80.62 506 LEU A O 1
ATOM 4140 N N . LEU A 1 507 ? 36.538 -17.957 -28.513 1.00 83.06 507 LEU A N 1
ATOM 4141 C CA . LEU A 1 507 ? 35.744 -18.586 -27.455 1.00 83.06 507 LEU A CA 1
ATOM 4142 C C . LEU A 1 507 ? 35.345 -17.591 -26.365 1.00 83.06 507 LEU A C 1
ATOM 4144 O O . LEU A 1 507 ? 34.230 -17.675 -25.856 1.00 83.06 507 LEU A O 1
ATOM 4148 N N . LYS A 1 508 ? 36.212 -16.628 -26.029 1.00 83.81 508 LYS A N 1
ATOM 4149 C CA . LYS A 1 508 ? 35.870 -15.550 -25.097 1.00 83.81 508 LYS A CA 1
ATOM 4150 C C . LYS A 1 508 ? 34.751 -14.678 -25.662 1.00 83.81 508 LYS A C 1
ATOM 4152 O O . LYS A 1 508 ? 33.752 -14.502 -24.984 1.00 83.81 508 LYS A O 1
ATOM 4157 N N . ILE A 1 509 ? 34.860 -14.202 -26.904 1.00 82.94 509 ILE A N 1
ATOM 4158 C CA . ILE A 1 509 ? 33.803 -13.407 -27.562 1.00 82.94 509 ILE A CA 1
ATOM 4159 C C . ILE A 1 509 ? 32.481 -14.188 -27.609 1.00 82.94 509 ILE A C 1
ATOM 4161 O O . ILE A 1 509 ? 31.414 -13.635 -27.323 1.00 82.94 509 ILE A O 1
ATOM 4165 N N . HIS A 1 510 ? 32.552 -15.486 -27.917 1.00 84.88 510 HIS A N 1
ATOM 4166 C CA . HIS A 1 510 ? 31.381 -16.353 -27.925 1.00 84.88 510 HIS A CA 1
ATOM 4167 C C . HIS A 1 510 ? 30.749 -16.488 -26.539 1.00 84.88 510 HIS A C 1
ATOM 4169 O O . HIS A 1 510 ? 29.536 -16.346 -26.394 1.00 84.88 510 HIS A O 1
ATOM 4175 N N . SER A 1 511 ? 31.563 -16.721 -25.506 1.00 83.62 511 SER A N 1
ATOM 4176 C CA . SER A 1 511 ? 31.070 -16.875 -24.141 1.00 83.62 511 SER A CA 1
ATOM 4177 C C . SER A 1 511 ? 30.450 -15.583 -23.611 1.00 83.62 511 SER A C 1
ATOM 4179 O O . SER A 1 511 ? 29.403 -15.655 -22.971 1.00 83.62 511 SER A O 1
ATOM 4181 N N . GLU A 1 512 ? 30.988 -14.402 -23.954 1.00 82.62 512 GLU A N 1
ATOM 4182 C CA . GLU A 1 512 ? 30.337 -13.124 -23.621 1.00 82.62 512 GLU A CA 1
ATOM 4183 C C . GLU A 1 512 ? 28.940 -13.023 -24.258 1.00 82.62 512 GLU A C 1
ATOM 4185 O O . GLU A 1 512 ? 28.009 -12.512 -23.639 1.00 82.62 512 GLU A O 1
ATOM 4190 N N . SER A 1 513 ? 28.792 -13.523 -25.485 1.00 83.88 513 SER A N 1
ATOM 4191 C CA . SER A 1 513 ? 27.541 -13.483 -26.254 1.00 83.88 513 SER A CA 1
ATOM 4192 C C . SER A 1 513 ? 26.501 -14.462 -25.703 1.00 83.88 513 SER A C 1
ATOM 4194 O O . SER A 1 513 ? 25.329 -14.113 -25.579 1.00 83.88 513 SER A O 1
ATOM 4196 N N . ILE A 1 514 ? 26.930 -15.653 -25.268 1.00 85.06 514 ILE A N 1
ATOM 4197 C CA . ILE A 1 514 ? 26.071 -16.615 -24.558 1.00 85.06 514 ILE A CA 1
ATOM 4198 C C . ILE A 1 514 ? 25.605 -16.041 -23.216 1.00 85.06 514 ILE A C 1
ATOM 4200 O O . ILE A 1 514 ? 24.425 -16.150 -22.892 1.00 85.06 514 ILE A O 1
ATOM 4204 N N . ILE A 1 515 ? 26.499 -15.412 -22.443 1.00 84.69 515 ILE A N 1
ATOM 4205 C CA . ILE A 1 515 ? 26.149 -14.800 -21.148 1.00 84.69 515 ILE A CA 1
ATOM 4206 C C . ILE A 1 515 ? 25.076 -13.723 -21.337 1.00 84.69 515 ILE A C 1
ATOM 4208 O O . ILE A 1 515 ? 24.090 -13.707 -20.601 1.00 84.69 515 ILE A O 1
ATOM 4212 N N . ARG A 1 516 ? 25.228 -12.858 -22.350 1.00 83.94 516 ARG A N 1
ATOM 4213 C CA . ARG A 1 516 ? 24.202 -11.867 -22.697 1.00 83.94 516 ARG A CA 1
ATOM 4214 C C . ARG A 1 516 ? 22.889 -12.545 -23.096 1.00 83.94 516 ARG A C 1
ATOM 4216 O O . ARG A 1 516 ? 21.841 -12.220 -22.542 1.00 83.94 516 ARG A O 1
ATOM 4223 N N . CYS A 1 517 ? 22.950 -13.533 -23.986 1.00 85.19 517 CYS A N 1
ATOM 4224 C CA . CYS A 1 517 ? 21.775 -14.250 -24.473 1.00 85.19 517 CYS A CA 1
ATOM 4225 C C . CYS A 1 517 ? 20.991 -14.947 -23.349 1.00 85.19 517 CYS A C 1
ATOM 4227 O O . CYS A 1 517 ? 19.761 -14.909 -23.371 1.00 85.19 517 CYS A O 1
ATOM 4229 N N . ASN A 1 518 ? 21.682 -15.512 -22.353 1.00 84.94 518 ASN A N 1
ATOM 4230 C CA . ASN A 1 518 ? 21.072 -16.164 -21.193 1.00 84.94 518 ASN A CA 1
ATOM 4231 C C . ASN A 1 518 ? 20.179 -15.226 -20.376 1.00 84.94 518 ASN A C 1
ATOM 4233 O O . ASN A 1 518 ? 19.147 -15.640 -19.860 1.00 84.94 518 ASN A O 1
ATOM 4237 N N . GLU A 1 519 ? 20.576 -13.964 -20.262 1.00 82.12 519 GLU A N 1
ATOM 4238 C CA . GLU A 1 519 ? 19.923 -13.004 -19.373 1.00 82.12 519 GLU A CA 1
ATOM 4239 C C . GLU A 1 519 ? 18.916 -12.111 -20.093 1.00 82.12 519 GLU A C 1
ATOM 4241 O O . GLU A 1 519 ? 17.939 -11.678 -19.485 1.00 82.12 519 GLU A O 1
ATOM 4246 N N . LEU A 1 520 ? 19.145 -11.843 -21.380 1.00 82.25 520 LEU A N 1
ATOM 4247 C CA . LEU A 1 520 ? 18.299 -10.985 -22.211 1.00 82.25 520 LEU A CA 1
ATOM 4248 C C . LEU A 1 520 ? 17.190 -11.767 -22.939 1.00 82.25 520 LEU A C 1
ATOM 4250 O O . LEU A 1 520 ? 16.185 -11.172 -23.322 1.00 82.25 520 LEU A O 1
ATOM 4254 N N . SER A 1 521 ? 17.338 -13.081 -23.144 1.00 79.44 521 SER A N 1
ATOM 4255 C CA . SER A 1 521 ? 16.302 -13.883 -23.812 1.00 79.44 521 SER A CA 1
ATOM 4256 C C . SER A 1 521 ? 15.167 -14.266 -22.868 1.00 79.44 521 SER A C 1
ATOM 4258 O O . SER A 1 521 ? 15.362 -14.532 -21.683 1.00 79.44 521 SER A O 1
ATOM 4260 N N . ILE A 1 522 ? 13.966 -14.390 -23.428 1.00 77.38 522 ILE A N 1
ATOM 4261 C CA . ILE A 1 522 ? 12.825 -14.978 -22.728 1.00 77.38 522 ILE A CA 1
ATOM 4262 C C . ILE A 1 522 ? 13.113 -16.470 -22.505 1.00 77.38 522 ILE A C 1
ATOM 4264 O O . ILE A 1 522 ? 13.566 -17.161 -23.418 1.00 77.38 522 ILE A O 1
ATOM 4268 N N . ILE A 1 523 ? 12.795 -16.987 -21.315 1.00 75.81 523 ILE A N 1
ATOM 4269 C CA . ILE A 1 523 ? 13.076 -18.375 -20.891 1.00 75.81 523 ILE A CA 1
ATOM 4270 C C . ILE A 1 523 ? 12.601 -19.418 -21.923 1.00 75.81 523 ILE A C 1
ATOM 4272 O O . ILE A 1 523 ? 13.280 -20.415 -22.152 1.00 75.81 523 ILE A O 1
ATOM 4276 N N . ASN A 1 524 ? 11.465 -19.174 -22.585 1.00 78.06 524 ASN A N 1
ATOM 4277 C CA . ASN A 1 524 ? 10.889 -20.096 -23.570 1.00 78.06 524 ASN A CA 1
ATOM 4278 C C . ASN A 1 524 ? 11.650 -20.135 -24.906 1.00 78.06 524 ASN A C 1
ATOM 4280 O O . ASN A 1 524 ? 11.648 -21.162 -25.578 1.00 78.06 524 ASN A O 1
ATOM 4284 N N . GLU A 1 525 ? 12.288 -19.033 -25.300 1.00 81.06 525 GLU A N 1
ATOM 4285 C CA . GLU A 1 525 ? 13.011 -18.906 -26.576 1.00 81.06 525 GLU A CA 1
ATOM 4286 C C . GLU A 1 525 ? 14.516 -19.165 -26.413 1.00 81.06 525 GLU A C 1
ATOM 4288 O O . GLU A 1 525 ? 15.235 -19.378 -27.390 1.00 81.06 525 GLU A O 1
ATOM 4293 N N . LEU A 1 526 ? 14.990 -19.218 -25.165 1.00 84.00 526 LEU A N 1
ATOM 4294 C CA . LEU A 1 526 ? 16.392 -19.396 -24.813 1.00 84.00 526 LEU A CA 1
ATOM 4295 C C . LEU A 1 526 ? 17.063 -20.617 -25.482 1.00 84.00 526 LEU A C 1
ATOM 4297 O O . LEU A 1 526 ? 18.154 -20.444 -26.028 1.00 84.00 526 LEU A O 1
ATOM 4301 N N . PRO A 1 527 ? 16.463 -21.830 -25.521 1.00 84.50 527 PRO A N 1
ATOM 4302 C CA . PRO A 1 527 ? 17.119 -22.987 -26.135 1.00 84.50 527 PRO A CA 1
ATOM 4303 C C . PRO A 1 527 ? 17.360 -22.818 -27.639 1.00 84.50 527 PRO A C 1
ATOM 4305 O O . PRO A 1 527 ? 18.392 -23.251 -28.152 1.00 84.50 527 PRO A O 1
ATOM 4308 N N . GLN A 1 528 ? 16.422 -22.177 -28.344 1.00 85.75 528 GLN A N 1
ATOM 4309 C CA . GLN A 1 528 ? 16.552 -21.919 -29.776 1.00 85.75 528 GLN A CA 1
ATOM 4310 C C . GLN A 1 528 ? 17.589 -20.823 -30.036 1.00 85.75 528 GLN A C 1
ATOM 4312 O O . GLN A 1 528 ? 18.448 -20.989 -30.897 1.00 85.75 528 GLN A O 1
ATOM 4317 N N . ASN A 1 529 ? 17.571 -19.751 -29.240 1.00 84.81 529 ASN A N 1
ATOM 4318 C CA . ASN A 1 529 ? 18.523 -18.650 -29.372 1.00 84.81 529 ASN A CA 1
ATOM 4319 C C . ASN A 1 529 ? 19.968 -19.109 -29.121 1.00 84.81 529 ASN A C 1
ATOM 4321 O O . ASN A 1 529 ? 20.863 -18.759 -29.887 1.00 84.81 529 ASN A O 1
ATOM 4325 N N . ILE A 1 530 ? 20.201 -19.937 -28.095 1.00 85.62 530 ILE A N 1
ATOM 4326 C CA . ILE A 1 530 ? 21.530 -20.509 -27.821 1.00 85.62 530 ILE A CA 1
ATOM 4327 C C . ILE A 1 530 ? 21.984 -21.399 -28.977 1.00 85.62 530 ILE A C 1
ATOM 4329 O O . ILE A 1 530 ? 23.142 -21.316 -29.385 1.00 85.62 530 ILE A O 1
ATOM 4333 N N . ARG A 1 531 ? 21.090 -22.236 -29.518 1.00 86.19 531 ARG A N 1
ATOM 4334 C CA . ARG A 1 531 ? 21.410 -23.097 -30.660 1.00 86.19 531 ARG A CA 1
ATOM 4335 C C . ARG A 1 531 ? 21.842 -22.275 -31.871 1.00 86.19 531 ARG A C 1
ATOM 4337 O O . ARG A 1 531 ? 22.886 -22.566 -32.441 1.00 86.19 531 ARG A O 1
ATOM 4344 N N . ASP A 1 532 ? 21.094 -21.230 -32.206 1.00 85.50 532 ASP A N 1
ATOM 4345 C CA . ASP A 1 532 ? 21.413 -20.363 -33.337 1.00 85.50 532 ASP A CA 1
ATOM 4346 C C . ASP A 1 532 ? 22.782 -19.676 -33.181 1.00 85.50 532 ASP A C 1
ATOM 4348 O O . ASP A 1 532 ? 23.517 -19.536 -34.157 1.00 85.50 532 ASP A O 1
ATOM 4352 N N . LEU A 1 533 ? 23.145 -19.242 -31.965 1.00 86.06 533 LEU A N 1
ATOM 4353 C CA . LEU A 1 533 ? 24.477 -18.686 -31.698 1.00 86.06 533 LEU A CA 1
ATOM 4354 C C . LEU A 1 533 ? 25.555 -19.773 -31.821 1.00 86.06 533 LEU A C 1
ATOM 4356 O O . LEU A 1 533 ? 26.602 -19.540 -32.425 1.00 86.06 533 LEU A O 1
ATOM 4360 N N . PHE A 1 534 ? 25.301 -20.969 -31.292 1.00 85.62 534 PHE A N 1
ATOM 4361 C CA . PHE A 1 534 ? 26.248 -22.081 -31.348 1.00 85.62 534 PHE A CA 1
ATOM 4362 C C . PHE A 1 534 ? 26.489 -22.576 -32.782 1.00 85.62 534 PHE A C 1
ATOM 4364 O O . PHE A 1 534 ? 27.621 -22.904 -33.132 1.00 85.62 534 PHE A O 1
ATOM 4371 N N . ASP A 1 535 ? 25.470 -22.552 -33.643 1.00 86.12 535 ASP A N 1
ATOM 4372 C CA . ASP A 1 535 ? 25.605 -22.871 -35.068 1.00 86.12 535 ASP A CA 1
ATOM 4373 C C . ASP A 1 535 ? 26.568 -21.892 -35.773 1.00 86.12 535 ASP A C 1
ATOM 4375 O O . ASP A 1 535 ? 27.373 -22.308 -36.610 1.00 86.12 535 ASP A O 1
ATOM 4379 N N . ILE A 1 536 ? 26.577 -20.606 -35.388 1.00 83.50 536 ILE A N 1
ATOM 4380 C CA . ILE A 1 536 ? 27.564 -19.625 -35.880 1.00 83.50 536 ILE A CA 1
ATOM 4381 C C . ILE A 1 536 ? 28.976 -20.020 -35.429 1.00 83.50 536 ILE A C 1
ATOM 4383 O O . ILE A 1 536 ? 29.900 -20.015 -36.244 1.00 83.50 536 ILE A O 1
ATOM 4387 N N . LEU A 1 537 ? 29.158 -20.420 -34.166 1.00 84.44 537 LEU A N 1
ATOM 4388 C CA . LEU A 1 537 ? 30.458 -20.899 -33.689 1.00 84.44 537 LEU A CA 1
ATOM 4389 C C . LEU A 1 537 ? 30.921 -22.134 -34.471 1.00 84.44 537 LEU A C 1
ATOM 4391 O O . LEU A 1 537 ? 32.074 -22.180 -34.885 1.00 84.44 537 LEU A O 1
ATOM 4395 N N . ILE A 1 538 ? 30.046 -23.115 -34.706 1.00 83.56 538 ILE A N 1
ATOM 4396 C CA . ILE A 1 538 ? 30.392 -24.328 -35.464 1.00 83.56 538 ILE A CA 1
ATOM 4397 C C . ILE A 1 538 ? 30.814 -23.973 -36.894 1.00 83.56 538 ILE A C 1
ATOM 4399 O O . ILE A 1 538 ? 31.826 -24.485 -37.372 1.00 83.56 538 ILE A O 1
ATOM 4403 N N . ASN A 1 539 ? 30.091 -23.080 -37.569 1.00 81.75 539 ASN A N 1
ATOM 4404 C CA . ASN A 1 539 ? 30.432 -22.677 -38.933 1.00 81.75 539 ASN A CA 1
ATOM 4405 C C . ASN A 1 539 ? 31.803 -21.980 -38.986 1.00 81.75 539 ASN A C 1
ATOM 4407 O O . ASN A 1 539 ? 32.670 -22.360 -39.774 1.00 81.75 539 ASN A O 1
ATOM 4411 N N . TYR A 1 540 ? 32.055 -21.011 -38.111 1.00 76.56 540 TYR A N 1
ATOM 4412 C CA . TYR A 1 540 ? 33.306 -20.254 -38.144 1.00 76.56 540 TYR A CA 1
ATOM 4413 C C . TYR A 1 540 ? 34.494 -21.023 -37.557 1.00 76.56 540 TYR A C 1
ATOM 4415 O O . TYR A 1 540 ? 35.529 -21.170 -38.202 1.00 76.56 540 TYR A O 1
ATOM 4423 N N . PHE A 1 541 ? 34.349 -21.563 -36.351 1.00 72.44 541 PHE A N 1
ATOM 4424 C CA . PHE A 1 541 ? 35.426 -22.266 -35.660 1.00 72.44 541 PHE A CA 1
ATOM 4425 C C . PHE A 1 541 ? 35.630 -23.688 -36.193 1.00 72.44 541 PHE A C 1
ATOM 4427 O O . PHE A 1 541 ? 36.762 -24.132 -36.351 1.00 72.44 541 PHE A O 1
ATOM 4434 N N . GLY A 1 542 ? 34.539 -24.400 -36.482 1.00 68.62 542 GLY A N 1
ATOM 4435 C CA . GLY A 1 542 ? 34.578 -25.804 -36.885 1.00 68.62 542 GLY A CA 1
ATOM 4436 C C . GLY A 1 542 ? 34.771 -26.049 -38.381 1.00 68.62 542 GLY A C 1
ATOM 4437 O O . GLY A 1 542 ? 35.327 -27.085 -38.720 1.00 68.62 542 GLY A O 1
ATOM 4438 N N . THR A 1 543 ? 34.309 -25.154 -39.268 1.00 67.38 543 THR A N 1
ATOM 4439 C CA . THR A 1 543 ? 34.462 -25.351 -40.730 1.00 67.38 543 THR A CA 1
ATOM 4440 C C . THR A 1 543 ? 35.427 -24.383 -41.406 1.00 67.38 543 THR A C 1
ATOM 4442 O O . THR A 1 543 ? 35.965 -24.717 -42.460 1.00 67.38 543 THR A O 1
ATOM 4445 N N . SER A 1 544 ? 35.647 -23.194 -40.830 1.00 65.06 544 SER A N 1
ATOM 4446 C CA . SER A 1 544 ? 36.513 -22.171 -41.438 1.00 65.06 544 SER A CA 1
ATOM 4447 C C . SER A 1 544 ? 37.900 -22.075 -40.797 1.00 65.06 544 SER A C 1
ATOM 4449 O O . SER A 1 544 ? 38.818 -21.592 -41.457 1.00 65.06 544 SER A O 1
ATOM 4451 N N . TYR A 1 545 ? 38.072 -22.519 -39.545 1.00 68.19 545 TYR A N 1
ATOM 4452 C CA . TYR A 1 545 ? 39.332 -22.393 -38.799 1.00 68.19 545 TYR A CA 1
ATOM 4453 C C . TYR A 1 545 ? 40.057 -23.727 -38.550 1.00 68.19 545 TYR A C 1
ATOM 4455 O O . TYR A 1 545 ? 41.272 -23.795 -38.735 1.00 68.19 545 TYR A O 1
ATOM 4463 N N . ILE A 1 546 ? 39.325 -24.775 -38.151 1.00 65.00 546 ILE A N 1
ATOM 4464 C CA . ILE A 1 546 ? 39.801 -26.171 -38.030 1.00 65.00 546 ILE A CA 1
ATOM 4465 C C 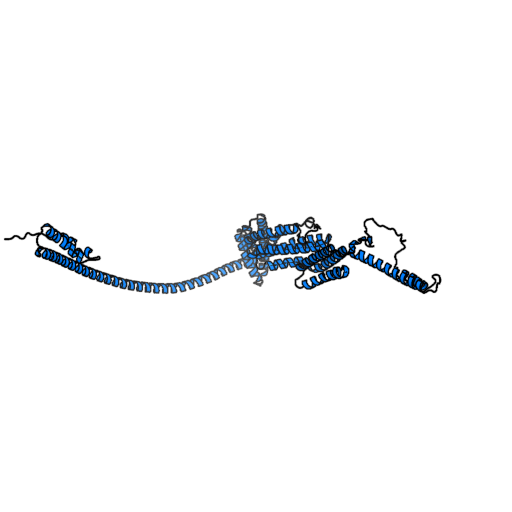. ILE A 1 546 ? 39.527 -26.909 -39.339 1.00 65.00 546 ILE A C 1
ATOM 4467 O O . ILE A 1 546 ? 40.432 -27.654 -39.787 1.00 65.00 546 ILE A O 1
#

Secondary structure (DSSP, 8-state):
----------HHHHHHS-GGGGSS---HHHHHHHHHHHHHHHHHHHT----HHHHHHHHHHHHHHHHHHHHHHHHHHHHHHHHHHHHHHHHHHHHHHHHHHHHHHHHHHHHHHHHHHHHHHHHHHHHHHHHHHHHHHHHHHHHHHHHHHHHHHHHT--HHHHHHHHSHHHHHHHHHHHHHHHHHHHHH---TTHHHHHHHHHHHHHHHHHHHHHHHHHHHHHT-HHHHHHHHHHHHTSGGGHHHHHHHHHT-GGGS----GGGG--------TT---HHHHHHHHHHHHHHHHHHHHHHHH-TTHHHHHHHHHHHIIIIIIHHHHHHHHHHHHHH-HHHHHHHHHHHHHHHHHHHHHHHHHHTTTSTTHHHHHHHHHHHHHHHHHTTHHHHHHHHHHHHHHHHHHHHHHHHHHHHHHHHHHHHHHHHHHHHHHHHHTT--TT-TTSHHHHHHHHHHHHHHTT----------------TT-EEE-TTS-EEEGGGGS--HHHHHHHHHHHHHHHHHHHHHS-TTTHHHHHHHHHHHHIIIIIIII-